Protein AF-A0A355UMW3-F1 (afdb_monomer)

Mean predicted aligned error: 16.75 Å

Solvent-accessible surface area (backbone atoms only — not comparable to full-atom values): 38407 Å² total; per-residue (Å²): 129,71,72,62,60,55,59,53,39,46,31,36,53,58,44,64,90,58,79,77,66,45,43,69,55,54,52,45,47,52,57,55,33,51,31,62,77,51,75,49,49,72,36,30,64,67,52,48,37,53,49,37,30,71,65,68,73,43,88,64,51,72,66,55,53,52,56,57,62,68,34,83,91,50,82,48,55,42,77,46,76,56,71,94,46,80,77,52,26,34,32,28,54,28,70,72,52,45,52,53,48,56,52,41,31,62,76,53,39,62,68,59,58,51,50,52,50,49,69,72,67,63,64,86,62,60,71,71,53,57,52,51,52,50,53,52,50,53,50,45,53,46,54,22,41,28,54,37,38,27,39,59,63,50,41,54,77,66,87,69,77,63,61,76,67,58,84,83,43,54,70,68,53,45,48,53,48,38,50,62,53,64,53,92,46,70,66,59,32,50,52,58,46,22,45,55,46,27,22,47,55,51,24,42,56,78,64,69,53,86,42,51,69,66,64,57,58,33,71,36,66,30,38,36,30,44,33,44,71,51,52,41,19,51,76,28,33,43,30,62,76,44,12,56,43,44,49,52,50,51,52,51,35,49,78,55,48,32,46,42,30,32,40,55,53,31,52,47,52,43,50,55,52,52,51,52,54,53,54,55,53,70,74,52,79,57,52,58,62,62,36,66,55,44,69,73,59,36,96,65,53,30,68,66,37,40,48,35,54,68,48,58,94,54,89,81,83,49,71,68,60,50,50,53,48,54,53,51,52,52,54,50,51,28,63,75,66,64,44,43,80,45,76,82,67,91,65,67,84,83,38,66,71,56,48,53,51,36,51,51,42,16,54,57,46,43,70,63,50,79,68,81,57,70,70,58,34,41,45,53,22,49,50,51,52,53,50,51,59,71,38,64,88,34,34,68,33,49,66,65,34,48,68,34,39,39,38,85,55,64,49,62,41,50,46,41,54,69,76,43,52,46,43,65,51,56,42,44,63,60,63,52,48,53,56,44,51,56,67,43,87,82,50,76,68,55,36,53,46,52,45,59,61,69,52,72,75,71,78,74,58,98,80,55,58,52,67,70,53,46,52,21,32,46,22,16,35,16,70,76,40,61,50,56,70,61,48,51,52,51,48,50,57,36,57,77,54,69,40,70,86,30,62,83,50,93,47,49,69,58,18,13,52,37,28,28,53,51,42,49,56,54,52,50,50,52,49,50,53,50,50,52,53,51,51,53,51,53,50,53,51,50,53,51,51,50,54,51,49,51,52,50,51,53,51,49,50,54,53,51,53,52,54,52,54,53,51,54,53,52,60,53,51,52,56,51,53,53,52,56,53,50,52,54,51,54,55,53,38,45,55,56,28,56,58,51,35,58,57,54,50,54,56,57,57,52,62,67,62,52,53,66,59,53,55,55,52,55,56,54,55,52,58,75,76,44,64,62,88,60,47,54,58,51,53,52,50,53,52,52,48,52,54,46,50,54,52,48,45,28,70,76,68,75,44,77,96,52,73,70,65,51,54,55,56,50,48,53,52,45,46,58,49,33,36,58,74,49,66,54,60,72,66,61,54,51,54,51,54,52,51,50,56,52,48,53,56,53,60,79,75,106

Sequence (702 aa):
MDVKTIIRTSAIIYAEEAKSISSKTIQRKIIESVFVENENKQLTVYEIISETERIFSLSFSYEEIHSLINNQKTKSFHVQMTGNNAEQALISLSNERFQFLKNKKVENNFDNFIQIFIERFNYTTTKKNVENIIQKYLYELLNTNIKLYSKIIKPTPEKNEITIDSTIFDRDEIQIINDFLTWEDTEKNKALFKIISYCIEYALVVNNSNGDNTYLASLRNKQFYLDNNLLYRALGINGNTRKERTLVFFKKCIDSGQELLISKFSKKEFIDTIEYHINNLKKLPFGRIDPKIFSKYCSNPSLYEYYHFWRNGRITYGFDSFYAYIIGEYESLCKRFNILEDYKIPYDESDNEIFNIIEKYKDEIETTKIYGFEQSHRFDAQNYFFIEKKRAKNNKNIQDTKYYLITTDQKLKKWDNEHSANQPITLLPSHWMGLLLKYYSRTDDDYKSFVSFLKLKQHDHDNSINEHELQAVLSGISEITEDFSRQNKAMEVLVERKFTGVIDSKNPSIIKENAKSFTKDLLEKELEETHISYKQQLESVKKLNEQEKEKLLERNKKYIDEVLAEKAKSGLQDKYGDVIREIKRITTLKRNAEERLEEVYKKKKFYIWTFPVIMSLVLFICVLIFPWDVMEKITWIVSALIIGLTYLYLAVFGKSLNPEKYFVELKEQIKKNVYREFTVDLSELNELKELENELNKKLNKA

Foldseek 3Di:
DPLCLQLQFLLQLPLDLDQFQFLLNLVLSLLLSLCLVVVQFWDFLVRSQVSSCVRPVDGDDSCSSVCSQPPPVDLQKDWADDPPDNRPITIGGDPVNSVSSNVSSVVLDCVVLLVVLCVVPVPPPDSVVLVVLQSVLLSLVLVLLLVVLLCQFAFALDQDRNDRDCVVDAQVSLVSNLCSLQPDDLSSLVSSLSSNSSSNSSSCNRVVPGTPPLVVVLLAQFEEAEALVLLCQCLQQQHDLSNVLSVLLLVLCVLRHYAAEYEPLRVVCNLVVLVVVLVLVVVFAFAQFDLVVCVVQPLTRHNVSVQSVVPPPDPDDDSVVVSVVSVVSSVVSCVVSVYYYDHDQLDDPPDPVVVVQLVVQLVLLCVLVVDDDSSSSSSLSVLLVRQVSVCPVQFRHSNSRRYAYEDPDSSSQSSQSNVDSTNGRYDYSLSSLSVSSSNHDDDSVSSSSNSSVSRDRRDGDPLRDPPSLVSLLSRLLRVVDNDHVLSVVLVVVCVVVSVPQQVPDPDSPSNSVSSNVSSVVVVVVVVVVVVVVVVVVVVVVVVVVVVVVVVVVVVVVVVVVVVVVVVVLVVLVVVLVVLVVVLVVLVVLVVVLVVVLVVVLVVVVVVVVVVVVVVVVVLVVVPVPDDVVVSVVVVVVVVVVVVVVQVVCCVVVVDHPDPVVVSVVVSVVSSVVSCVVSVRDPVVSVVSVVVSVVSVVVSVVD

Radius of gyration: 65.98 Å; Cα contacts (8 Å, |Δi|>4): 715; chains: 1; bounding box: 168×75×189 Å

Secondary structure (DSSP, 8-state):
--HHHHHHTHHHHH----S---HHHHHHHHHHHHHHHTTT--B-HHHHHHHHHHHH-----HHHHHHHHT-TT-TTEEEE--SS-GGG-EEEE-HHHHHHHHHHHHHT-HHHHHHHHHHHHT--S-HHHHHHHHHHHHHHHHHHHHHHHHHHHS--S-----S--GGGS-HHHHHHHHHHHHS--HHHHHHHHHHHHHHHHHHHHHTT---THHHHHTTSS-EEEEPHHHHHHHHTTT-HHHHHHHHHHHHHHHHTTPEEEEEHHHHHHHHHHHHHHHHHHHHS------THHHHHH-SS--HHHHHHHHHTT-SS--HHHHHHHHHHHHHHHHHHHTPEEE---SS-TT-HHHHHHHHHHHHHHHHHHSSS-HHHHHHHHHHHHHHHHHHTT--SSTTT--EEEE---HHHHHHHHHH-SSS-SEE-HHHHHHHHHHHS---HHHHHHHHHHTPPPPPPPTT---HHHHHHHHHHHHHH---HHHHHHHHHHHHHTTTTTTSSSS-HHHHHHHHHHHHHHHHHHHHHHHHHHHHHHHHHHHHHHHHHHHHHHHHHHHHHHHHHHHHHHHHHHHHHHHHHHHHHHHHHHHHHHHHHHHHHHHHHHHHHHHHHHHHHHHHHHHHHHS-HHHHHHHHHHHHHHHHHHHHHHHHHHS----HHHHHHHHHHHHHHHHHHHTT--HHHHHHHHHHHHHHHHHHTT-

pLDDT: mean 80.31, std 11.24, range [37.97, 97.5]

Structure (mmCIF, N/CA/C/O backbone):
data_AF-A0A355UMW3-F1
#
_entry.id   AF-A0A355UMW3-F1
#
loop_
_atom_site.group_PDB
_atom_site.id
_atom_site.type_symbol
_atom_site.label_atom_id
_atom_site.label_alt_id
_atom_site.label_comp_id
_atom_site.label_asym_id
_atom_site.label_entity_id
_atom_site.label_seq_id
_atom_site.pdbx_PDB_ins_code
_atom_site.Cartn_x
_atom_site.Cartn_y
_atom_site.Cartn_z
_atom_site.occupancy
_atom_site.B_iso_or_equiv
_atom_site.auth_seq_id
_atom_site.auth_comp_id
_atom_site.auth_asym_id
_atom_site.auth_atom_id
_atom_site.pdbx_PDB_model_num
ATOM 1 N N . MET A 1 1 ? 4.216 13.482 32.554 1.00 37.97 1 MET A N 1
ATOM 2 C CA . MET A 1 1 ? 3.844 12.052 32.567 1.00 37.97 1 MET A CA 1
ATOM 3 C C . MET A 1 1 ? 5.109 11.266 32.266 1.00 37.97 1 MET A C 1
ATOM 5 O O . MET A 1 1 ? 5.707 11.547 31.233 1.00 37.97 1 MET A O 1
ATOM 9 N N . ASP A 1 2 ? 5.577 10.373 33.146 1.00 41.72 2 ASP A N 1
ATOM 10 C CA . ASP A 1 2 ? 6.669 9.469 32.760 1.00 41.72 2 ASP A CA 1
ATOM 11 C C . ASP A 1 2 ? 6.091 8.413 31.814 1.00 41.72 2 ASP A C 1
ATOM 13 O O . ASP A 1 2 ? 5.488 7.421 32.223 1.00 41.72 2 ASP A O 1
ATOM 17 N N . VAL A 1 3 ? 6.235 8.691 30.519 1.00 42.91 3 VAL A N 1
ATOM 18 C CA . VAL A 1 3 ? 5.841 7.850 29.381 1.00 42.91 3 VAL A CA 1
ATOM 19 C C . VAL A 1 3 ? 6.325 6.402 29.550 1.00 42.91 3 VAL A C 1
ATOM 21 O O . VAL A 1 3 ? 5.698 5.468 29.047 1.00 42.91 3 VAL A O 1
ATOM 24 N N . LYS A 1 4 ? 7.399 6.193 30.324 1.00 50.16 4 LYS A N 1
ATOM 25 C CA . LYS A 1 4 ? 7.968 4.878 30.604 1.00 50.16 4 LYS A CA 1
ATOM 26 C C . LYS A 1 4 ? 7.114 4.037 31.552 1.00 50.16 4 LYS A C 1
ATOM 28 O O . LYS A 1 4 ? 7.057 2.836 31.338 1.00 50.16 4 LYS A O 1
ATOM 33 N N . THR A 1 5 ? 6.432 4.591 32.553 1.00 50.97 5 THR A N 1
ATOM 34 C CA . THR A 1 5 ? 5.762 3.783 33.599 1.00 50.97 5 THR A CA 1
ATOM 35 C C . THR A 1 5 ? 4.471 3.117 33.100 1.00 50.97 5 THR A C 1
ATOM 37 O O . THR A 1 5 ? 4.202 1.957 33.405 1.00 50.97 5 THR A O 1
ATOM 40 N N . ILE A 1 6 ? 3.695 3.823 32.270 1.00 49.41 6 ILE A N 1
ATOM 41 C CA . ILE A 1 6 ? 2.381 3.366 31.777 1.00 49.41 6 ILE A CA 1
ATOM 42 C C . ILE A 1 6 ? 2.532 2.298 30.685 1.00 49.41 6 ILE A C 1
ATOM 44 O O . ILE A 1 6 ? 1.815 1.297 30.692 1.00 49.41 6 ILE A O 1
ATOM 48 N N . ILE A 1 7 ? 3.497 2.477 29.773 1.00 51.47 7 ILE A N 1
ATOM 49 C CA . ILE A 1 7 ? 3.814 1.482 28.739 1.00 51.47 7 ILE A CA 1
ATOM 50 C C . ILE A 1 7 ? 4.454 0.237 29.369 1.00 51.47 7 ILE A C 1
ATOM 52 O O . ILE A 1 7 ? 4.142 -0.874 28.952 1.00 51.47 7 ILE A O 1
ATOM 56 N N . ARG A 1 8 ? 5.336 0.391 30.371 1.00 50.25 8 ARG A N 1
ATOM 57 C CA . ARG A 1 8 ? 6.234 -0.696 30.805 1.00 50.25 8 ARG A CA 1
ATOM 58 C C . ARG A 1 8 ? 5.621 -1.785 31.670 1.00 50.25 8 ARG A C 1
ATOM 60 O O . ARG A 1 8 ? 6.243 -2.840 31.781 1.00 50.25 8 ARG A O 1
ATOM 67 N N . THR A 1 9 ? 4.469 -1.576 32.302 1.00 53.09 9 THR A N 1
ATOM 68 C CA . THR A 1 9 ? 4.107 -2.481 33.408 1.00 53.09 9 THR A CA 1
ATOM 69 C C . THR A 1 9 ? 2.736 -3.095 33.274 1.00 53.09 9 THR A C 1
ATOM 71 O O . THR A 1 9 ? 2.630 -4.313 33.302 1.00 53.09 9 THR A O 1
ATOM 74 N N . SER A 1 10 ? 1.672 -2.333 33.070 1.00 49.75 10 SER A N 1
ATOM 75 C CA . SER A 1 10 ? 0.334 -2.927 32.968 1.00 49.75 10 SER A CA 1
ATOM 76 C C . SER A 1 10 ? 0.058 -3.522 31.585 1.00 49.75 10 SER A C 1
ATOM 78 O O . SER A 1 10 ? -0.366 -4.675 31.499 1.00 49.75 10 SER A O 1
ATOM 80 N N . ALA A 1 11 ? 0.399 -2.813 30.504 1.00 53.91 11 ALA A N 1
ATOM 81 C CA . ALA A 1 11 ? 0.258 -3.331 29.139 1.00 53.91 11 ALA A CA 1
ATOM 82 C C . ALA A 1 11 ? 1.130 -4.579 28.889 1.00 53.91 11 ALA A C 1
ATOM 84 O O . ALA A 1 11 ? 0.686 -5.532 28.251 1.00 53.91 11 ALA A O 1
ATOM 85 N N . ILE A 1 12 ? 2.347 -4.599 29.446 1.00 53.16 12 ILE A N 1
ATOM 86 C CA . ILE A 1 12 ? 3.341 -5.671 29.266 1.00 53.16 12 ILE A CA 1
ATOM 87 C C . ILE A 1 12 ? 3.029 -6.906 30.126 1.00 53.16 12 ILE A C 1
ATOM 89 O O . ILE A 1 12 ? 3.175 -8.036 29.661 1.00 53.16 12 ILE A O 1
ATOM 93 N N . ILE A 1 13 ? 2.565 -6.726 31.368 1.00 53.72 13 ILE A N 1
ATOM 94 C CA . ILE A 1 13 ? 2.323 -7.848 32.290 1.00 53.72 13 ILE A CA 1
ATOM 95 C C . ILE A 1 13 ? 0.962 -8.513 32.036 1.00 53.72 13 ILE A C 1
ATOM 97 O O . ILE A 1 13 ? 0.816 -9.732 32.209 1.00 53.72 13 ILE A O 1
ATOM 101 N N . TYR A 1 14 ? -0.046 -7.744 31.611 1.00 54.94 14 TYR A N 1
ATOM 102 C CA . TYR A 1 14 ? -1.441 -8.173 31.727 1.00 54.94 14 TYR A CA 1
ATOM 103 C C . TYR A 1 14 ? -2.248 -8.289 30.454 1.00 54.94 14 TYR A C 1
ATOM 105 O O . TYR A 1 14 ? -3.355 -8.837 30.537 1.00 54.94 14 TYR A O 1
ATOM 113 N N . ALA A 1 15 ? -1.686 -7.899 29.310 1.00 55.50 15 ALA A N 1
ATOM 114 C CA . ALA A 1 15 ? -2.250 -8.210 28.009 1.00 55.50 15 ALA A CA 1
ATOM 115 C C . ALA A 1 15 ? -2.233 -9.729 27.783 1.00 55.50 15 ALA A C 1
ATOM 117 O O . ALA A 1 15 ? -1.321 -10.310 27.195 1.00 55.50 15 ALA A O 1
ATOM 118 N N . GLU A 1 16 ? -3.238 -10.397 28.335 1.00 55.59 16 GLU A N 1
ATOM 119 C CA . GLU A 1 16 ? -3.443 -11.818 28.158 1.00 55.59 16 GLU A CA 1
ATOM 120 C C . GLU A 1 16 ? -4.459 -12.070 27.068 1.00 55.59 16 GLU A C 1
ATOM 122 O O . GLU A 1 16 ? -5.465 -11.381 26.877 1.00 55.59 16 GLU A O 1
ATOM 127 N N . GLU A 1 17 ? -4.183 -13.165 26.392 1.00 50.94 17 GLU A N 1
ATOM 128 C CA . GLU A 1 17 ? -4.905 -13.678 25.259 1.00 50.94 17 GLU A CA 1
ATOM 129 C C . GLU A 1 17 ? -6.237 -14.354 25.632 1.00 50.94 17 GLU A C 1
ATOM 131 O O . GLU A 1 17 ? -6.773 -15.106 24.824 1.00 50.94 17 GLU A O 1
ATOM 136 N N . ALA A 1 18 ? -6.796 -14.116 26.821 1.00 47.53 18 ALA A N 1
ATOM 137 C CA . ALA A 1 18 ? -7.949 -14.871 27.306 1.00 47.53 18 ALA A CA 1
ATOM 138 C C . ALA A 1 18 ? -9.277 -14.413 26.670 1.00 47.53 18 ALA A C 1
ATOM 140 O O . ALA A 1 18 ? -9.565 -13.222 26.575 1.00 47.53 18 ALA A O 1
ATOM 141 N N . LYS A 1 19 ? -10.094 -15.396 26.257 1.00 48.12 19 LYS A N 1
ATOM 142 C CA . LYS A 1 19 ? -11.400 -15.243 25.577 1.00 48.12 19 LYS A CA 1
ATOM 143 C C . LYS A 1 19 ? -12.530 -14.699 26.470 1.00 48.12 19 LYS A C 1
ATOM 145 O O . LYS A 1 19 ? -13.609 -14.416 25.965 1.00 48.12 19 LYS A O 1
ATOM 150 N N . SER A 1 20 ? -12.300 -14.576 27.775 1.00 50.47 20 SER A N 1
ATOM 151 C CA . SER A 1 20 ? -13.267 -14.054 28.745 1.00 50.47 20 SER A CA 1
ATOM 152 C C . SER A 1 20 ? -12.513 -13.513 29.959 1.00 50.47 20 SER A C 1
ATOM 154 O O . SER A 1 20 ? -11.972 -14.298 30.744 1.00 50.47 20 SER A O 1
ATOM 156 N N . ILE A 1 21 ? -12.437 -12.195 30.119 1.00 58.47 21 ILE A N 1
ATOM 157 C CA . ILE A 1 21 ? -11.737 -11.551 31.232 1.00 58.47 21 ILE A CA 1
ATOM 158 C C . ILE A 1 21 ? -12.734 -10.624 31.918 1.00 58.47 21 ILE A C 1
ATOM 160 O O . ILE A 1 21 ? -12.932 -9.491 31.509 1.00 58.47 21 ILE A O 1
ATOM 164 N N . SER A 1 22 ? -13.347 -11.085 33.010 1.00 64.12 22 SER A N 1
ATOM 165 C CA . SER A 1 22 ? -14.270 -10.236 33.771 1.00 64.12 22 SER A CA 1
ATOM 166 C C . SER A 1 22 ? -13.628 -8.890 34.133 1.00 64.12 22 SER A C 1
ATOM 168 O O . SER A 1 22 ? -12.441 -8.846 34.454 1.00 64.12 22 SER A O 1
ATOM 170 N N . SER A 1 23 ? -14.419 -7.810 34.161 1.00 66.81 23 SER A N 1
ATOM 171 C CA . SER A 1 23 ? -13.945 -6.473 34.565 1.00 66.81 23 SER A CA 1
ATOM 172 C C . SER A 1 23 ? -13.153 -6.516 35.884 1.00 66.81 23 SER A C 1
ATOM 174 O O . SER A 1 23 ? -12.043 -6.002 35.956 1.00 66.81 23 SER A O 1
ATOM 176 N N . LYS A 1 24 ? -13.604 -7.306 36.872 1.00 72.12 24 LYS A N 1
ATOM 177 C CA . LYS A 1 24 ? -12.869 -7.550 38.130 1.00 72.12 24 LYS A CA 1
ATOM 178 C C . LYS A 1 24 ? -11.477 -8.167 37.943 1.00 72.12 24 LYS A C 1
ATOM 180 O O . LYS A 1 24 ? -10.570 -7.898 38.722 1.00 72.12 24 LYS A O 1
ATOM 185 N N . THR A 1 25 ? -11.290 -9.014 36.935 1.00 74.00 25 THR A N 1
ATOM 186 C CA . THR A 1 25 ? -9.973 -9.568 36.595 1.00 74.00 25 THR A CA 1
ATOM 187 C C . THR A 1 25 ? -9.061 -8.485 36.029 1.00 74.00 25 THR A C 1
ATOM 189 O O . THR A 1 25 ? -7.898 -8.440 36.412 1.00 74.00 25 THR A O 1
ATOM 192 N N . ILE A 1 26 ? -9.577 -7.596 35.175 1.00 73.62 26 ILE A N 1
ATOM 193 C CA . ILE A 1 26 ? -8.820 -6.455 34.636 1.00 73.62 26 ILE A CA 1
ATOM 194 C C . ILE A 1 26 ? -8.456 -5.480 35.763 1.00 73.62 26 ILE A C 1
ATOM 196 O O . ILE A 1 26 ? -7.294 -5.113 35.908 1.00 73.62 26 ILE A O 1
ATOM 200 N N . GLN A 1 27 ? -9.417 -5.129 36.620 1.00 76.81 27 GLN A N 1
ATOM 201 C CA . GLN A 1 27 ? -9.181 -4.282 37.790 1.00 76.81 27 GLN A CA 1
ATOM 202 C C . GLN A 1 27 ? -8.119 -4.896 38.714 1.00 76.81 27 GLN A C 1
ATOM 204 O O . GLN A 1 27 ? -7.165 -4.222 39.084 1.00 76.81 27 GLN A O 1
ATOM 209 N N . ARG A 1 28 ? -8.199 -6.204 39.011 1.00 78.19 28 ARG A N 1
ATOM 210 C CA . ARG A 1 28 ? -7.167 -6.904 39.795 1.00 78.19 28 ARG A CA 1
ATOM 211 C C . ARG A 1 28 ? -5.785 -6.770 39.163 1.00 78.19 28 ARG A C 1
ATOM 213 O O . ARG A 1 28 ? -4.832 -6.484 39.872 1.00 78.19 28 ARG A O 1
ATOM 220 N N . LYS A 1 29 ? -5.679 -6.979 37.851 1.00 77.31 29 LYS A N 1
ATOM 221 C CA . LYS A 1 29 ? -4.425 -6.863 37.098 1.00 77.31 29 LYS A CA 1
ATOM 222 C C . LYS A 1 29 ? -3.819 -5.459 37.230 1.00 77.31 29 LYS A C 1
ATOM 224 O O . LYS A 1 29 ? -2.632 -5.338 37.507 1.00 77.31 29 LYS A O 1
ATOM 229 N N . ILE A 1 30 ? -4.638 -4.410 37.135 1.00 77.62 30 ILE A N 1
ATOM 230 C CA . ILE A 1 30 ? -4.205 -3.020 37.361 1.00 77.62 30 ILE A CA 1
ATOM 231 C C . ILE A 1 30 ? -3.626 -2.851 38.775 1.00 77.62 30 ILE A C 1
ATOM 233 O O . ILE A 1 30 ? -2.522 -2.333 38.923 1.00 77.62 30 ILE A O 1
ATOM 237 N N . ILE A 1 31 ? -4.309 -3.362 39.805 1.00 81.12 31 ILE A N 1
ATOM 238 C CA . ILE A 1 31 ? -3.812 -3.303 41.190 1.00 81.12 31 ILE A CA 1
ATOM 239 C C . ILE A 1 31 ? -2.519 -4.114 41.365 1.00 81.12 31 ILE A C 1
ATOM 241 O O . ILE A 1 31 ? -1.568 -3.646 41.984 1.00 81.12 31 ILE A O 1
ATOM 245 N N . GLU A 1 32 ? -2.427 -5.312 40.783 1.00 81.06 32 GLU A N 1
ATOM 246 C CA . GLU A 1 32 ? -1.197 -6.108 40.814 1.00 81.06 32 GLU A CA 1
ATOM 247 C C . GLU A 1 32 ? -0.025 -5.367 40.112 1.00 81.06 32 GLU A C 1
ATOM 249 O O . GLU A 1 32 ? 1.120 -5.512 40.537 1.00 81.06 32 GLU A O 1
ATOM 254 N N . SER A 1 33 ? -0.267 -4.535 39.084 1.00 78.69 33 SER A N 1
ATOM 255 C CA . SER A 1 33 ? 0.775 -3.681 38.474 1.00 78.69 33 SER A CA 1
ATOM 256 C C . SER A 1 33 ? 1.318 -2.614 39.422 1.00 78.69 33 SER A C 1
ATOM 258 O O . SER A 1 33 ? 2.513 -2.331 39.359 1.00 78.69 33 SER A O 1
ATOM 260 N N . VAL A 1 34 ? 0.483 -2.040 40.297 1.00 81.62 34 VAL A N 1
ATOM 261 C CA . VAL A 1 34 ? 0.919 -1.036 41.287 1.00 81.62 34 VAL A CA 1
ATOM 262 C C . VAL A 1 34 ? 2.004 -1.614 42.193 1.00 81.62 34 VAL A C 1
ATOM 264 O O . VAL A 1 34 ? 3.018 -0.964 42.442 1.00 81.62 34 VAL A O 1
ATOM 267 N N . PHE A 1 35 ? 1.833 -2.863 42.629 1.00 83.88 35 PHE A N 1
ATOM 268 C CA . PHE A 1 35 ? 2.827 -3.560 43.443 1.00 83.88 35 PHE A CA 1
ATOM 269 C C . PHE A 1 35 ? 4.096 -3.903 42.664 1.00 83.88 35 PHE A C 1
ATOM 271 O O . PHE A 1 35 ? 5.179 -3.867 43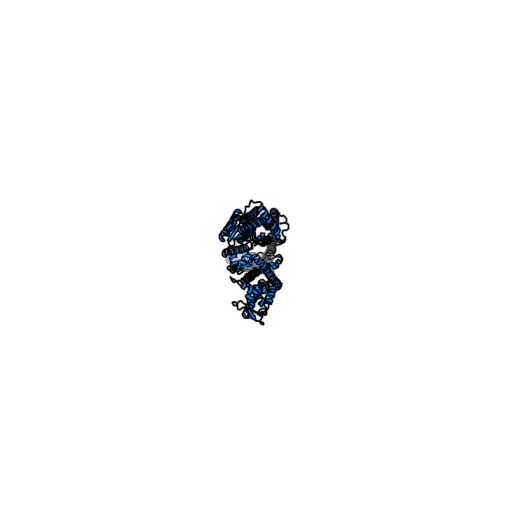.238 1.00 83.88 35 PHE A O 1
ATOM 278 N N . VAL A 1 36 ? 4.002 -4.207 41.366 1.00 80.75 36 VAL A N 1
ATOM 279 C CA . VAL A 1 36 ? 5.201 -4.446 40.547 1.00 80.75 36 VAL A CA 1
ATOM 280 C C . VAL A 1 36 ? 6.040 -3.174 40.395 1.00 80.75 36 VAL A C 1
ATOM 282 O O . VAL A 1 36 ? 7.263 -3.254 40.495 1.00 80.75 36 VAL A O 1
ATOM 285 N N . GLU A 1 37 ? 5.404 -2.013 40.213 1.00 77.56 37 GLU A N 1
ATOM 286 C CA . GLU A 1 37 ? 6.112 -0.724 40.132 1.00 77.56 37 GLU A CA 1
ATOM 287 C C . GLU A 1 37 ? 6.702 -0.269 41.460 1.00 77.56 37 GLU A C 1
ATOM 289 O O . GLU A 1 37 ? 7.767 0.338 41.480 1.00 77.56 37 GLU A O 1
ATOM 294 N N . ASN A 1 38 ? 6.041 -0.596 42.566 1.00 83.25 38 ASN A N 1
ATOM 295 C CA . ASN A 1 38 ? 6.499 -0.254 43.907 1.00 83.25 38 ASN A CA 1
ATOM 296 C C . ASN A 1 38 ? 7.385 -1.348 44.535 1.00 83.25 38 ASN A C 1
ATOM 298 O O . ASN A 1 38 ? 7.474 -1.433 45.755 1.00 83.25 38 ASN A O 1
ATOM 302 N N . GLU A 1 39 ? 8.006 -2.216 43.725 1.00 84.12 39 GLU A N 1
ATOM 303 C CA . GLU A 1 39 ? 8.915 -3.292 44.170 1.00 84.12 39 GLU A CA 1
ATOM 304 C C . GLU A 1 39 ? 8.344 -4.198 45.281 1.00 84.12 39 GLU A C 1
ATOM 306 O O . GLU A 1 39 ? 9.050 -4.660 46.174 1.00 84.12 39 GLU A O 1
ATOM 311 N N . ASN A 1 40 ? 7.042 -4.472 45.211 1.00 86.00 40 ASN A N 1
ATOM 312 C CA . ASN A 1 40 ? 6.262 -5.210 46.204 1.00 86.00 40 ASN A CA 1
ATOM 313 C C . ASN A 1 40 ? 6.260 -4.597 47.614 1.00 86.00 40 ASN A C 1
ATOM 315 O O . ASN A 1 40 ? 6.084 -5.316 48.602 1.00 86.00 40 ASN A O 1
ATOM 319 N N . LYS A 1 41 ? 6.447 -3.277 47.727 1.00 87.31 41 LYS A N 1
ATOM 320 C CA . LYS A 1 41 ? 6.284 -2.557 48.990 1.00 87.31 41 LYS A CA 1
ATOM 321 C C . LYS A 1 41 ? 4.883 -2.801 49.558 1.00 87.31 41 LYS A C 1
ATOM 323 O O . LYS A 1 41 ? 3.899 -2.847 48.821 1.00 87.31 41 LYS A O 1
ATOM 328 N N . GLN A 1 42 ? 4.810 -2.949 50.877 1.00 87.81 42 GLN A N 1
ATOM 329 C CA . GLN A 1 42 ? 3.545 -3.043 51.596 1.00 87.81 42 GLN A CA 1
ATOM 330 C C . GLN A 1 42 ? 2.809 -1.698 51.552 1.00 87.81 42 GLN A C 1
ATOM 332 O O . GLN A 1 42 ? 3.387 -0.676 51.923 1.00 87.81 42 GLN A O 1
ATOM 337 N N . LEU A 1 43 ? 1.556 -1.712 51.098 1.00 87.44 43 LEU A N 1
ATOM 338 C CA . LEU A 1 43 ? 0.712 -0.527 50.926 1.00 87.44 43 LEU A CA 1
ATOM 339 C C . LEU A 1 43 ? -0.647 -0.740 51.601 1.00 87.44 43 LEU A C 1
ATOM 341 O O . LEU A 1 43 ? -1.211 -1.833 51.552 1.00 87.44 43 LEU A O 1
ATOM 345 N N . THR A 1 44 ? -1.195 0.308 52.201 1.00 87.31 44 THR A N 1
ATOM 346 C CA . THR A 1 44 ? -2.589 0.366 52.666 1.00 87.31 44 THR A CA 1
ATOM 347 C C . THR A 1 44 ? -3.563 0.520 51.496 1.00 87.31 44 THR A C 1
ATOM 349 O O . THR A 1 44 ? -3.171 0.906 50.396 1.00 87.31 44 THR A O 1
ATOM 352 N N . VAL A 1 45 ? -4.862 0.281 51.713 1.00 84.44 45 VAL A N 1
ATOM 353 C CA . VAL A 1 45 ? -5.884 0.478 50.662 1.00 84.44 45 VAL A CA 1
ATOM 354 C C . VAL A 1 45 ? -5.876 1.915 50.121 1.00 84.44 45 VAL A C 1
ATOM 356 O O . VAL A 1 45 ? -5.965 2.106 48.912 1.00 84.44 45 VAL A O 1
ATOM 359 N N . TYR A 1 46 ? -5.695 2.922 50.980 1.00 85.25 46 TYR A N 1
ATOM 360 C CA . TYR A 1 46 ? -5.609 4.325 50.558 1.00 85.25 46 TYR A CA 1
ATOM 361 C C . TYR A 1 46 ? -4.350 4.627 49.740 1.00 85.25 46 TYR A C 1
ATOM 363 O O . TYR A 1 46 ? -4.420 5.353 48.748 1.00 85.25 46 TYR A O 1
ATOM 371 N N . GLU A 1 47 ? -3.206 4.045 50.107 1.00 86.94 47 GLU A N 1
ATOM 372 C CA . GLU A 1 47 ? -1.984 4.161 49.307 1.00 86.94 47 GLU A CA 1
ATOM 373 C C . GLU A 1 47 ? -2.137 3.461 47.954 1.00 86.94 47 GLU A C 1
ATOM 375 O O . GLU A 1 47 ? -1.685 3.998 46.950 1.00 86.94 47 GLU A O 1
ATOM 380 N N . ILE A 1 48 ? -2.835 2.321 47.893 1.00 86.25 48 ILE A N 1
ATOM 381 C CA . ILE A 1 48 ? -3.159 1.656 46.624 1.00 86.25 48 ILE A CA 1
ATOM 382 C C . ILE A 1 48 ? -4.042 2.557 45.757 1.00 86.25 48 ILE A C 1
ATOM 384 O O . ILE A 1 48 ? -3.758 2.684 44.570 1.00 86.25 48 ILE A O 1
ATOM 388 N N . ILE A 1 49 ? -5.078 3.199 46.314 1.00 85.44 49 ILE A N 1
ATOM 389 C CA . ILE A 1 49 ? -5.929 4.155 45.578 1.00 85.44 49 ILE A CA 1
ATOM 390 C C . ILE A 1 49 ? -5.071 5.287 45.003 1.00 85.44 49 ILE A C 1
ATOM 392 O O . ILE A 1 49 ? -5.093 5.518 43.795 1.00 85.44 49 ILE A O 1
ATOM 396 N N . SER A 1 50 ? -4.273 5.934 45.856 1.00 85.50 50 SER A N 1
ATOM 397 C CA . SER A 1 50 ? -3.404 7.055 45.479 1.00 85.50 50 SER A CA 1
ATOM 398 C C . SER A 1 50 ? -2.399 6.663 44.393 1.00 85.50 50 SER A C 1
ATOM 400 O O . SER A 1 50 ? -2.261 7.347 43.381 1.00 85.50 50 SER A O 1
ATOM 402 N N . GLU A 1 51 ? -1.737 5.516 44.544 1.00 82.81 51 GLU A N 1
ATOM 403 C CA . GLU A 1 51 ? -0.780 5.011 43.561 1.00 82.81 51 GLU A CA 1
ATOM 404 C C . GLU A 1 51 ? -1.456 4.588 42.252 1.00 82.81 51 GLU A C 1
ATOM 406 O O . GLU A 1 51 ? -0.898 4.790 41.174 1.00 82.81 51 GLU A O 1
ATOM 411 N N . THR A 1 52 ? -2.676 4.050 42.310 1.00 80.31 52 THR A N 1
ATOM 412 C CA . THR A 1 52 ? -3.446 3.696 41.110 1.00 80.31 52 THR A CA 1
ATOM 413 C C . THR A 1 52 ? -3.848 4.944 40.323 1.00 80.31 52 THR A C 1
ATOM 415 O O . THR A 1 52 ? -3.707 4.968 39.098 1.00 80.31 52 THR A O 1
ATOM 418 N N . GLU A 1 53 ? -4.267 6.009 41.006 1.00 79.56 53 GLU A N 1
ATOM 419 C CA . GLU A 1 53 ? -4.563 7.302 40.387 1.00 79.56 53 GLU A CA 1
ATOM 420 C C . GLU A 1 53 ? -3.290 7.954 39.825 1.00 79.56 53 GLU A C 1
ATOM 422 O O . GLU A 1 53 ? -3.274 8.414 38.681 1.00 79.56 53 GLU A O 1
ATOM 427 N N . ARG A 1 54 ? -2.183 7.907 40.573 1.00 80.12 54 ARG A N 1
ATOM 428 C CA . ARG A 1 54 ? -0.883 8.450 40.153 1.00 80.12 54 ARG A CA 1
ATOM 429 C C . ARG A 1 54 ? -0.322 7.753 38.913 1.00 80.12 54 ARG A C 1
ATOM 431 O O . ARG A 1 54 ? 0.227 8.421 38.038 1.00 80.12 54 ARG A O 1
ATOM 438 N N . ILE A 1 55 ? -0.409 6.423 38.852 1.00 72.06 55 ILE A N 1
ATOM 439 C CA . ILE A 1 55 ? 0.204 5.619 37.785 1.00 72.06 55 ILE A CA 1
ATOM 440 C C . ILE A 1 55 ? -0.728 5.503 36.573 1.00 72.06 55 ILE A C 1
ATOM 442 O O . ILE A 1 55 ? -0.263 5.624 35.443 1.00 72.06 55 ILE A O 1
ATOM 446 N N . PHE A 1 56 ? -2.027 5.270 36.782 1.00 70.81 56 PHE A N 1
ATOM 447 C CA . PHE A 1 56 ? -2.972 4.929 35.708 1.00 70.81 56 PHE A CA 1
ATOM 448 C C . PHE A 1 56 ? -4.044 5.986 35.448 1.00 70.81 56 PHE A C 1
ATOM 450 O O . PHE A 1 56 ? -4.830 5.815 34.512 1.00 70.81 56 PHE A O 1
ATOM 457 N N . SER A 1 57 ? -4.102 7.049 36.257 1.00 72.00 57 SER A N 1
ATOM 458 C CA . SER A 1 57 ? -5.184 8.045 36.222 1.00 72.00 57 SER A CA 1
ATOM 459 C C . SER A 1 57 ? -6.570 7.403 36.352 1.00 72.00 57 SER A C 1
ATOM 461 O O . SER A 1 57 ? -7.537 7.847 35.738 1.00 72.00 57 SER A O 1
ATOM 463 N N . LEU A 1 58 ? -6.650 6.323 37.138 1.00 73.69 58 LEU A N 1
ATOM 464 C CA . LEU A 1 58 ? -7.881 5.612 37.464 1.00 73.69 58 LEU A CA 1
ATOM 465 C C . LEU A 1 58 ? -8.211 5.824 38.937 1.00 73.69 58 LEU A C 1
ATOM 467 O O . LEU A 1 58 ? -7.382 5.544 39.800 1.00 73.69 58 LEU A O 1
ATOM 471 N N . SER A 1 59 ? -9.434 6.269 39.209 1.00 75.81 59 SER A N 1
ATOM 472 C CA . SER A 1 59 ? -9.953 6.390 40.569 1.00 75.81 59 SER A CA 1
ATOM 473 C C . SER A 1 59 ? -10.770 5.148 40.910 1.00 75.81 59 SER A C 1
ATOM 475 O O . SER A 1 59 ? -11.687 4.793 40.168 1.00 75.81 59 SER A O 1
ATOM 477 N N . PHE A 1 60 ? -10.416 4.485 42.010 1.00 80.25 60 PHE A N 1
ATOM 478 C CA . PHE A 1 60 ? -11.103 3.296 42.505 1.00 80.25 60 PHE A CA 1
ATOM 479 C C . PHE A 1 60 ? -11.748 3.541 43.870 1.00 80.25 60 PHE A C 1
ATOM 481 O O . PHE A 1 60 ? -11.170 4.159 44.763 1.00 80.25 60 PHE A O 1
ATOM 488 N N . SER A 1 61 ? -12.916 2.927 44.021 1.00 82.44 61 SER A N 1
ATOM 489 C CA . SER A 1 61 ? -13.526 2.446 45.252 1.00 82.44 61 SER A CA 1
ATOM 490 C C . SER A 1 61 ? -12.591 1.973 46.367 1.00 82.44 61 SER A C 1
ATOM 492 O O . SER A 1 61 ? -11.821 1.043 46.109 1.00 82.44 61 SER A O 1
ATOM 494 N N . TYR A 1 62 ? -12.742 2.429 47.622 1.00 82.19 62 TYR A N 1
ATOM 495 C CA . TYR A 1 62 ? -12.259 1.629 48.759 1.00 82.19 62 TYR A CA 1
ATOM 496 C C . TYR A 1 62 ? -12.894 0.232 48.713 1.00 82.19 62 TYR A C 1
ATOM 498 O O . TYR A 1 62 ? -12.198 -0.779 48.786 1.00 82.19 62 TYR A O 1
ATOM 506 N N . GLU A 1 63 ? -14.210 0.161 48.494 1.00 81.06 63 GLU A N 1
ATOM 507 C CA . GLU A 1 63 ? -14.969 -1.084 48.383 1.00 81.06 63 GLU A CA 1
ATOM 508 C C . GLU A 1 63 ? -14.522 -1.924 47.183 1.00 81.06 63 GLU A C 1
ATOM 510 O O . GLU A 1 63 ? -14.424 -3.148 47.295 1.00 81.06 63 GLU A O 1
ATOM 515 N N . GLU A 1 64 ? -14.221 -1.288 46.044 1.00 80.00 64 GLU A N 1
ATOM 516 C CA . GLU A 1 64 ? -13.730 -1.986 44.853 1.00 80.00 64 GLU A CA 1
ATOM 517 C C . GLU A 1 64 ? -12.402 -2.686 45.145 1.00 80.00 64 GLU A C 1
ATOM 519 O O . GLU A 1 64 ? -12.314 -3.907 44.986 1.00 80.00 64 GLU A O 1
ATOM 524 N N . ILE A 1 65 ? -11.406 -1.960 45.661 1.00 82.12 65 ILE A N 1
ATOM 525 C CA . ILE A 1 65 ? -10.089 -2.521 45.996 1.00 82.12 65 ILE A CA 1
ATOM 526 C C . ILE A 1 65 ? -10.202 -3.557 47.115 1.00 82.12 65 ILE A C 1
ATOM 528 O O . ILE A 1 65 ? -9.670 -4.663 46.989 1.00 82.12 65 ILE A O 1
ATOM 532 N N . HIS A 1 66 ? -10.956 -3.258 48.171 1.00 80.56 66 HIS A N 1
ATOM 533 C CA . HIS A 1 66 ? -11.167 -4.179 49.284 1.00 80.56 66 HIS A CA 1
ATOM 534 C C . HIS A 1 66 ? -11.818 -5.494 48.819 1.00 80.56 66 HIS A C 1
ATOM 536 O O . HIS A 1 66 ? -11.412 -6.579 49.244 1.00 80.56 66 HIS A O 1
ATOM 542 N N . SER A 1 67 ? -12.782 -5.434 47.891 1.00 81.25 67 SER A N 1
ATOM 543 C CA . SER A 1 67 ? -13.425 -6.625 47.320 1.00 81.25 67 SER A CA 1
ATOM 544 C C . SER A 1 67 ? -12.501 -7.448 46.413 1.00 81.25 67 SER A C 1
ATOM 546 O O . SER A 1 67 ? -12.653 -8.669 46.324 1.00 81.25 67 SER A O 1
ATOM 548 N N . LEU A 1 68 ? -11.542 -6.802 45.741 1.00 78.75 68 LEU A N 1
ATOM 549 C CA . LEU A 1 68 ? -10.570 -7.455 44.861 1.00 78.75 68 LEU A CA 1
ATOM 550 C C . LEU A 1 68 ? -9.485 -8.180 45.659 1.00 78.75 68 LEU A C 1
ATOM 552 O O . LEU A 1 68 ? -9.120 -9.302 45.305 1.00 78.75 68 LEU A O 1
ATOM 556 N N . ILE A 1 69 ? -9.009 -7.560 46.740 1.00 78.69 69 ILE A N 1
ATOM 557 C CA . ILE A 1 69 ? -7.956 -8.097 47.609 1.00 78.69 69 ILE A CA 1
ATOM 558 C C . ILE A 1 69 ? -8.474 -9.282 48.430 1.00 78.69 69 ILE A C 1
ATOM 560 O O . ILE A 1 69 ? -7.819 -10.319 48.492 1.00 78.69 69 ILE A O 1
ATOM 564 N N . ASN A 1 70 ? -9.677 -9.172 49.002 1.00 71.69 70 ASN A N 1
ATOM 565 C CA . ASN A 1 70 ? -10.257 -10.212 49.862 1.00 71.69 70 ASN A CA 1
ATOM 566 C C . ASN A 1 70 ? -10.909 -11.373 49.096 1.00 71.69 70 ASN A C 1
ATOM 568 O O . ASN A 1 70 ? -11.575 -12.231 49.684 1.00 71.69 70 ASN A O 1
ATOM 572 N N . ASN A 1 71 ? -10.737 -11.432 47.776 1.00 70.31 71 ASN A N 1
ATOM 573 C CA . ASN A 1 71 ? -11.283 -12.512 46.974 1.00 70.31 71 ASN A CA 1
ATOM 574 C C . ASN A 1 71 ? -10.510 -13.821 47.221 1.00 70.31 71 ASN A C 1
ATOM 576 O O . ASN A 1 71 ? -9.478 -14.083 46.604 1.00 70.31 71 ASN A O 1
ATOM 580 N N . GLN A 1 72 ? -11.061 -14.679 48.086 1.00 54.84 72 GLN A N 1
ATOM 581 C CA . GLN A 1 72 ? -10.470 -15.959 48.511 1.00 54.84 72 GLN A CA 1
ATOM 582 C C . GLN A 1 72 ? -10.120 -16.921 47.360 1.00 54.84 72 GLN A C 1
ATOM 584 O O . GLN A 1 72 ? -9.315 -17.834 47.544 1.00 54.84 72 GLN A O 1
ATOM 589 N N . LYS A 1 73 ? -10.691 -16.732 46.160 1.00 58.03 73 LYS A N 1
ATOM 590 C CA . LYS A 1 73 ? -10.370 -17.550 44.978 1.00 58.03 73 LYS A CA 1
ATOM 591 C C . LYS A 1 73 ? -8.986 -17.256 44.397 1.00 58.03 73 LYS A C 1
ATOM 593 O O . LYS A 1 73 ? -8.468 -18.072 43.640 1.00 58.03 73 LYS A O 1
ATOM 598 N N . THR A 1 74 ? -8.381 -16.118 44.727 1.00 60.31 74 THR A N 1
ATOM 599 C CA . THR A 1 74 ? -7.077 -15.704 44.208 1.00 60.31 74 THR A CA 1
ATOM 600 C C . THR A 1 74 ? -6.112 -15.453 45.354 1.00 60.31 74 THR A C 1
ATOM 602 O O . THR A 1 74 ? -6.130 -14.387 45.955 1.00 60.31 74 THR A O 1
ATOM 605 N N . LYS A 1 75 ? -5.229 -16.420 45.637 1.00 65.06 75 LYS A N 1
ATOM 606 C CA . LYS A 1 75 ? -4.141 -16.314 46.634 1.00 65.06 75 LYS A CA 1
ATOM 607 C C . LYS A 1 75 ? -3.013 -15.344 46.203 1.00 65.06 75 LYS A C 1
ATOM 609 O O . LYS A 1 75 ? -1.843 -15.575 46.494 1.00 65.06 75 LYS A O 1
ATOM 614 N N . SER A 1 76 ? -3.348 -14.298 45.445 1.00 72.75 76 SER A N 1
ATOM 615 C CA . SER A 1 76 ? -2.391 -13.358 44.845 1.00 72.75 76 SER A CA 1
ATOM 616 C C . SER A 1 76 ? -1.854 -12.331 45.842 1.00 72.75 76 SER A C 1
ATOM 618 O O . SER A 1 76 ? -0.728 -11.872 45.675 1.00 72.75 76 SER A O 1
ATOM 620 N N . PHE A 1 77 ? -2.642 -11.973 46.859 1.00 81.50 77 PHE A N 1
ATOM 621 C CA . PHE A 1 77 ? -2.320 -10.909 47.810 1.00 81.50 77 PHE A CA 1
ATOM 622 C C . PHE A 1 77 ? -2.060 -11.468 49.209 1.00 81.50 77 PHE A C 1
ATOM 624 O O . PHE A 1 77 ? -2.752 -12.377 49.670 1.00 81.50 77 PHE A O 1
ATOM 631 N N . HIS A 1 78 ? -1.068 -10.900 49.885 1.00 80.25 78 HIS A N 1
ATOM 632 C CA . HIS A 1 78 ? -0.796 -11.092 51.298 1.00 80.25 78 HIS A CA 1
ATOM 633 C C . HIS A 1 78 ? -1.276 -9.856 52.059 1.00 80.25 78 HIS A C 1
ATOM 635 O O . HIS A 1 78 ? -0.852 -8.742 51.754 1.00 80.25 78 HIS A O 1
ATOM 641 N N . VAL A 1 79 ? -2.168 -10.061 53.029 1.00 78.38 79 VAL A N 1
ATOM 642 C CA . VAL A 1 79 ? -2.747 -8.992 53.848 1.00 78.38 79 VAL A CA 1
ATOM 643 C C . VAL A 1 79 ? -2.273 -9.177 55.284 1.00 78.38 79 VAL A C 1
ATOM 645 O O . VAL A 1 79 ? -2.610 -10.171 55.929 1.00 78.38 79 VAL A O 1
ATOM 648 N N . GLN A 1 80 ? -1.488 -8.226 55.777 1.00 74.88 80 GLN A N 1
ATOM 649 C CA . GLN A 1 80 ? -1.010 -8.170 57.150 1.00 74.88 80 GLN A CA 1
ATOM 650 C C . GLN A 1 80 ? -1.852 -7.158 57.930 1.00 74.88 80 GLN A C 1
ATOM 652 O O . GLN A 1 80 ? -1.903 -5.978 57.591 1.00 74.88 80 GLN A O 1
ATOM 657 N N . MET A 1 81 ? -2.527 -7.622 58.981 1.00 69.25 81 MET A N 1
ATOM 658 C CA . MET A 1 81 ? -3.338 -6.751 59.833 1.00 69.25 81 MET A CA 1
ATOM 659 C C . MET A 1 81 ? -2.452 -6.028 60.847 1.00 69.25 81 MET A C 1
ATOM 661 O O . MET A 1 81 ? -1.737 -6.662 61.625 1.00 69.25 81 MET A O 1
ATOM 665 N N . THR A 1 82 ? -2.529 -4.702 60.855 1.00 55.69 82 THR A N 1
ATOM 666 C CA . THR A 1 82 ? -1.847 -3.828 61.816 1.00 55.69 82 THR A CA 1
ATOM 667 C C . THR A 1 82 ? -2.884 -3.329 62.825 1.00 55.69 82 THR A C 1
ATOM 669 O O . THR A 1 82 ? -3.523 -2.302 62.633 1.00 55.69 82 THR A O 1
ATOM 672 N N . GLY A 1 83 ? -3.111 -4.106 63.891 1.00 59.22 83 GLY A N 1
ATOM 673 C CA . GLY A 1 83 ? -4.102 -3.799 64.937 1.00 59.22 83 GLY A CA 1
ATOM 674 C C . GLY A 1 83 ? -5.552 -4.188 64.593 1.00 59.22 83 GLY A C 1
ATOM 675 O O . GLY A 1 83 ? -5.794 -4.989 63.695 1.00 59.22 83 GLY A O 1
ATOM 676 N N . ASN A 1 84 ? -6.524 -3.631 65.334 1.00 56.16 84 ASN A N 1
ATOM 677 C CA . ASN A 1 84 ? -7.963 -3.938 65.195 1.00 56.16 84 ASN A CA 1
ATOM 678 C C . ASN A 1 84 ? -8.669 -3.178 64.049 1.00 56.16 84 ASN A C 1
ATOM 680 O O . ASN A 1 84 ? -9.854 -3.406 63.814 1.00 56.16 84 ASN A O 1
ATOM 684 N N . ASN A 1 85 ? -7.972 -2.280 63.343 1.00 61.06 85 ASN A N 1
ATOM 685 C CA . ASN A 1 85 ? -8.558 -1.458 62.284 1.00 61.06 85 ASN A CA 1
ATOM 686 C C . ASN A 1 85 ? -8.251 -2.050 60.905 1.00 61.06 85 ASN A C 1
ATOM 688 O O . ASN A 1 85 ? -7.116 -1.995 60.435 1.00 61.06 85 ASN A O 1
ATOM 692 N N . ALA A 1 86 ? -9.285 -2.548 60.223 1.00 61.75 86 ALA A N 1
ATOM 693 C CA . ALA A 1 86 ? -9.178 -3.103 58.870 1.00 61.75 86 ALA A CA 1
ATOM 694 C C . ALA A 1 86 ? -8.631 -2.097 57.831 1.00 61.75 86 ALA A C 1
ATOM 696 O O . ALA A 1 86 ? -8.033 -2.493 56.835 1.00 61.75 86 ALA A O 1
ATOM 697 N N . GLU A 1 87 ? -8.779 -0.792 58.076 1.00 62.25 87 GLU A N 1
ATOM 698 C CA . GLU A 1 87 ? -8.288 0.281 57.199 1.00 62.25 87 GLU A CA 1
ATOM 699 C C . GLU A 1 87 ? -6.760 0.443 57.197 1.00 62.25 87 GLU A C 1
ATOM 701 O O . GLU A 1 87 ? -6.205 1.000 56.253 1.00 62.25 87 GLU A O 1
ATOM 706 N N . GLN A 1 88 ? -6.073 -0.070 58.222 1.00 67.12 88 GLN A N 1
ATOM 707 C CA . GLN A 1 88 ? -4.611 -0.028 58.333 1.00 67.12 88 GLN A CA 1
ATOM 708 C C . GLN A 1 88 ? -3.946 -1.320 57.855 1.00 67.12 88 GLN A C 1
ATOM 710 O O . GLN A 1 88 ? -2.755 -1.509 58.090 1.00 67.12 88 GLN A O 1
ATOM 715 N N . ALA A 1 89 ? -4.692 -2.226 57.218 1.00 75.50 89 ALA A N 1
ATOM 716 C CA . ALA A 1 89 ? -4.137 -3.464 56.695 1.00 75.50 89 ALA A CA 1
ATOM 717 C C . ALA A 1 89 ? -3.072 -3.172 55.626 1.00 75.50 89 ALA A C 1
ATOM 719 O O . ALA A 1 89 ? -3.328 -2.469 54.647 1.00 75.50 89 ALA A O 1
ATOM 720 N N . LEU A 1 90 ? -1.883 -3.738 55.816 1.00 82.50 90 LEU A N 1
ATOM 721 C CA . LEU A 1 90 ? -0.773 -3.655 54.878 1.00 82.50 90 LEU A CA 1
ATOM 722 C C . LEU A 1 90 ? -0.887 -4.790 53.864 1.00 82.50 90 LEU A C 1
ATOM 724 O O . LEU A 1 90 ? -0.879 -5.970 54.220 1.00 82.50 90 LEU A O 1
ATOM 728 N N . ILE A 1 91 ? -0.999 -4.438 52.590 1.00 86.00 91 ILE A N 1
ATOM 729 C CA . ILE A 1 91 ? -1.185 -5.379 51.489 1.00 86.00 91 ILE A CA 1
ATOM 730 C C . ILE A 1 91 ? 0.097 -5.440 50.660 1.00 86.00 91 ILE A C 1
ATOM 732 O O . ILE A 1 91 ? 0.748 -4.429 50.425 1.00 86.00 91 ILE A O 1
ATOM 736 N N . SER A 1 92 ? 0.457 -6.635 50.203 1.00 87.00 92 SER A N 1
ATOM 737 C CA . SER A 1 92 ? 1.513 -6.883 49.211 1.00 87.00 92 SER A CA 1
ATOM 738 C C . SER A 1 92 ? 1.105 -8.047 48.309 1.00 87.00 92 SER A C 1
ATOM 740 O O . SER A 1 92 ? 0.142 -8.760 48.603 1.00 87.00 92 SER A O 1
ATOM 742 N N . LEU A 1 93 ? 1.811 -8.274 47.204 1.00 84.81 93 LEU A N 1
ATOM 743 C CA . LEU A 1 93 ? 1.667 -9.515 46.446 1.00 84.81 93 LEU A CA 1
ATOM 744 C C . LEU A 1 93 ? 2.400 -10.654 47.151 1.00 84.81 93 LEU A C 1
ATOM 746 O O . LEU A 1 93 ? 3.448 -10.454 47.770 1.00 84.81 93 LEU A O 1
ATOM 750 N N . SER A 1 94 ? 1.891 -11.877 46.999 1.00 85.88 94 SER A N 1
ATOM 751 C CA . SER A 1 94 ? 2.649 -13.063 47.396 1.00 85.88 94 SER A CA 1
ATOM 752 C C . SER A 1 94 ? 3.968 -13.134 46.616 1.00 85.88 94 SER A C 1
ATOM 754 O O . SER A 1 94 ? 4.019 -12.776 45.439 1.00 85.88 94 SER A O 1
ATOM 756 N N . ASN A 1 95 ? 5.046 -13.605 47.253 1.00 83.50 95 ASN A N 1
ATOM 757 C CA . ASN A 1 95 ? 6.370 -13.653 46.616 1.00 83.50 95 ASN A CA 1
ATOM 758 C C . ASN A 1 95 ? 6.362 -14.445 45.299 1.00 83.50 95 ASN A C 1
ATOM 760 O O . ASN A 1 95 ? 6.959 -14.007 44.319 1.00 83.50 95 ASN A O 1
ATOM 764 N N . GLU A 1 96 ? 5.640 -15.567 45.250 1.00 84.06 96 GLU A N 1
ATOM 765 C CA . GLU A 1 96 ? 5.461 -16.357 44.025 1.00 84.06 96 GLU A CA 1
ATOM 766 C C . GLU A 1 96 ? 4.794 -15.536 42.913 1.00 84.06 96 GLU A C 1
ATOM 768 O O . GLU A 1 96 ? 5.271 -15.514 41.776 1.00 84.06 96 GLU A O 1
ATOM 773 N N . ARG A 1 97 ? 3.716 -14.807 43.241 1.00 83.38 97 ARG A N 1
ATOM 774 C CA . ARG A 1 97 ? 2.996 -13.967 42.280 1.00 83.38 97 ARG A CA 1
ATOM 775 C C . ARG A 1 97 ? 3.854 -12.793 41.821 1.00 83.38 97 ARG A C 1
ATOM 777 O O . ARG A 1 97 ? 3.915 -12.536 40.625 1.00 83.38 97 ARG A O 1
ATOM 784 N N . PHE A 1 98 ? 4.544 -12.114 42.733 1.00 84.19 98 PHE A N 1
ATOM 785 C CA . PHE A 1 98 ? 5.419 -10.994 42.400 1.00 84.19 98 PHE A CA 1
ATOM 786 C C . PHE A 1 98 ? 6.557 -11.410 41.458 1.00 84.19 98 PHE A C 1
ATOM 788 O O . PHE A 1 98 ? 6.747 -10.770 40.426 1.00 84.19 98 PHE A O 1
ATOM 795 N N . GLN A 1 99 ? 7.265 -12.508 41.752 1.00 82.56 99 GLN A N 1
ATOM 796 C CA . GLN A 1 99 ? 8.352 -12.994 40.890 1.00 82.56 99 GLN A CA 1
ATOM 797 C C . GLN A 1 99 ? 7.842 -13.430 39.513 1.00 82.56 99 GLN A C 1
ATOM 799 O O . GLN A 1 99 ? 8.446 -13.087 38.497 1.00 82.56 99 GLN A O 1
ATOM 804 N N . PHE A 1 100 ? 6.689 -14.106 39.455 1.00 82.19 100 PHE A N 1
ATOM 805 C CA . PHE A 1 100 ? 6.041 -14.452 38.189 1.00 82.19 100 PHE A CA 1
ATOM 806 C C . PHE A 1 100 ? 5.766 -13.210 37.324 1.00 82.19 100 PHE A C 1
ATOM 808 O O . PHE A 1 100 ? 6.100 -13.183 36.140 1.00 82.19 100 PHE A O 1
ATOM 815 N N . LEU A 1 101 ? 5.193 -12.157 37.914 1.00 76.94 101 LEU A N 1
ATOM 816 C CA . LEU A 1 101 ? 4.859 -10.924 37.197 1.00 76.94 101 LEU A CA 1
ATOM 817 C C . LEU A 1 101 ? 6.106 -10.125 36.799 1.00 76.94 101 LEU A C 1
ATOM 819 O O . LEU A 1 101 ? 6.152 -9.571 35.700 1.00 76.94 101 LEU A O 1
ATOM 823 N N . LYS A 1 102 ? 7.134 -10.109 37.654 1.00 77.38 102 LYS A N 1
ATOM 824 C CA . LYS A 1 102 ? 8.425 -9.472 37.376 1.00 77.38 102 LYS A CA 1
ATOM 825 C C . LYS A 1 102 ? 9.142 -10.139 36.199 1.00 77.38 102 LYS A C 1
ATOM 827 O O . LYS A 1 102 ? 9.620 -9.431 35.319 1.00 77.38 102 LYS A O 1
ATOM 832 N N . ASN A 1 103 ? 9.145 -11.470 36.123 1.00 75.38 103 ASN A N 1
ATOM 833 C CA . ASN A 1 103 ? 9.724 -12.204 34.990 1.00 75.38 103 ASN A CA 1
ATOM 834 C C . ASN A 1 103 ? 8.938 -11.958 33.694 1.00 75.38 103 ASN A C 1
ATOM 836 O O . ASN A 1 103 ? 9.525 -11.649 32.658 1.00 75.38 103 ASN A O 1
ATOM 840 N N . LYS A 1 104 ? 7.602 -11.977 33.766 1.00 71.50 104 LYS A N 1
ATOM 841 C CA . LYS A 1 104 ? 6.724 -11.698 32.618 1.00 71.50 104 LYS A CA 1
ATOM 842 C C . LYS A 1 104 ? 6.916 -10.286 32.045 1.00 71.50 104 LYS A C 1
ATOM 844 O O . LYS A 1 104 ? 6.796 -10.098 30.833 1.00 71.50 104 LYS A O 1
ATOM 849 N N . LYS A 1 105 ? 7.235 -9.303 32.900 1.00 67.50 105 LYS A N 1
ATOM 850 C CA . LYS A 1 105 ? 7.606 -7.934 32.497 1.00 67.50 105 LYS A CA 1
ATOM 851 C C . LYS A 1 105 ? 8.865 -7.917 31.623 1.00 67.50 105 LYS A C 1
ATOM 853 O O . LYS A 1 105 ? 8.920 -7.166 30.657 1.00 67.50 105 LYS A O 1
ATOM 858 N N . VAL A 1 106 ? 9.857 -8.750 31.943 1.00 62.25 106 VAL A N 1
ATOM 859 C CA . VAL A 1 106 ? 11.123 -8.844 31.196 1.00 62.25 106 VAL A CA 1
ATOM 860 C C . VAL A 1 106 ? 10.923 -9.535 29.846 1.00 62.25 106 VAL A C 1
ATOM 862 O O . VAL A 1 106 ? 11.412 -9.040 28.835 1.00 62.25 106 VAL A O 1
ATOM 865 N N . GLU A 1 107 ? 10.161 -10.632 29.804 1.00 61.91 107 GLU A N 1
ATOM 866 C CA . GLU A 1 107 ? 9.897 -11.394 28.570 1.00 61.91 107 GLU A CA 1
ATOM 867 C C . GLU A 1 107 ? 9.139 -10.588 27.505 1.00 61.91 107 GLU A C 1
ATOM 869 O O . GLU A 1 107 ? 9.393 -10.741 26.315 1.00 61.91 107 GLU A O 1
ATOM 874 N N . ASN A 1 108 ? 8.214 -9.717 27.918 1.00 60.16 108 ASN A N 1
ATOM 875 C CA . ASN A 1 108 ? 7.377 -8.931 27.005 1.00 60.16 108 ASN A CA 1
ATOM 876 C C . ASN A 1 108 ? 7.918 -7.507 26.764 1.00 60.16 108 ASN A C 1
ATOM 878 O O . ASN A 1 108 ? 7.187 -6.651 26.261 1.00 60.16 108 ASN A O 1
ATOM 882 N N . ASN A 1 109 ? 9.174 -7.228 27.133 1.00 69.00 109 ASN A N 1
ATOM 883 C CA . ASN A 1 109 ? 9.763 -5.908 26.950 1.00 69.00 109 ASN A CA 1
ATOM 884 C C . ASN A 1 109 ? 10.050 -5.621 25.464 1.00 69.00 109 ASN A C 1
ATOM 886 O O . ASN A 1 109 ? 10.795 -6.349 24.806 1.00 69.00 109 ASN A O 1
ATOM 890 N N . PHE A 1 110 ? 9.498 -4.517 24.954 1.00 74.62 110 PHE A N 1
ATOM 891 C CA . PHE A 1 110 ? 9.754 -4.040 23.593 1.00 74.62 110 PHE A CA 1
ATOM 892 C C . PHE A 1 110 ? 11.216 -3.682 23.338 1.00 74.62 110 PHE A C 1
ATOM 894 O O . PHE A 1 110 ? 11.647 -3.757 22.188 1.00 74.62 110 PHE A O 1
ATOM 901 N N . ASP A 1 111 ? 11.979 -3.354 24.385 1.00 74.50 111 ASP A N 1
ATOM 902 C CA . ASP A 1 111 ? 13.397 -3.005 24.271 1.00 74.50 111 ASP A CA 1
ATOM 903 C C . ASP A 1 111 ? 14.190 -4.119 23.547 1.00 74.50 111 ASP A C 1
ATOM 905 O O . ASP A 1 111 ? 15.035 -3.823 22.703 1.00 74.50 111 ASP A O 1
ATOM 909 N N . ASN A 1 112 ? 13.834 -5.398 23.754 1.00 78.19 112 ASN A N 1
ATOM 910 C CA . ASN A 1 112 ? 14.458 -6.532 23.059 1.00 78.19 112 ASN A CA 1
ATOM 911 C C . ASN A 1 112 ? 14.160 -6.531 21.549 1.00 78.19 112 ASN A C 1
ATOM 913 O O . ASN A 1 112 ? 15.068 -6.690 20.734 1.00 78.19 112 ASN A O 1
ATOM 917 N N . PHE A 1 113 ? 12.897 -6.331 21.154 1.00 84.19 113 PHE A N 1
ATOM 918 C CA . PHE A 1 113 ? 12.513 -6.283 19.737 1.00 84.19 113 PHE A CA 1
ATOM 919 C C . PHE A 1 113 ? 13.129 -5.080 19.021 1.00 84.19 113 PHE A C 1
ATOM 921 O O . PHE A 1 113 ? 13.542 -5.196 17.869 1.00 84.19 113 PHE A O 1
ATOM 928 N N . ILE A 1 114 ? 13.213 -3.937 19.705 1.00 83.81 114 ILE A N 1
ATOM 929 C CA . ILE A 1 114 ? 13.859 -2.727 19.191 1.00 83.81 114 ILE A CA 1
ATOM 930 C C . ILE A 1 114 ? 15.353 -2.980 18.982 1.00 83.81 114 ILE A C 1
ATOM 932 O O . ILE A 1 114 ? 15.888 -2.628 17.933 1.00 83.81 114 ILE A O 1
ATOM 936 N N . GLN A 1 115 ? 16.025 -3.633 19.932 1.00 82.50 115 GLN A N 1
ATOM 937 C CA . GLN A 1 115 ? 17.439 -3.963 19.796 1.00 82.50 115 GLN A CA 1
ATOM 938 C C . GLN A 1 115 ? 17.695 -4.908 18.612 1.00 82.50 115 GLN A C 1
ATOM 940 O O . GLN A 1 115 ? 18.555 -4.612 17.782 1.00 82.50 115 GLN A O 1
ATOM 945 N N . ILE A 1 116 ? 16.911 -5.986 18.485 1.00 85.81 116 ILE A N 1
ATOM 946 C CA . ILE A 1 116 ? 16.995 -6.921 17.348 1.00 85.81 116 ILE A CA 1
ATOM 947 C C . ILE A 1 116 ? 16.767 -6.181 16.025 1.00 85.81 116 ILE A C 1
ATOM 949 O O . ILE A 1 116 ? 17.486 -6.404 15.052 1.00 85.81 116 ILE A O 1
ATOM 953 N N . PHE A 1 117 ? 15.788 -5.276 15.980 1.00 88.12 117 PHE A N 1
ATOM 954 C CA . PHE A 1 117 ? 15.501 -4.466 14.800 1.00 88.12 117 PHE A CA 1
ATOM 955 C C . PHE A 1 117 ? 16.685 -3.561 14.420 1.00 88.12 117 PHE A C 1
ATOM 957 O O . PHE A 1 117 ? 17.108 -3.549 13.265 1.00 88.12 117 PHE A O 1
ATOM 964 N N . ILE A 1 118 ? 17.276 -2.860 15.391 1.00 85.44 118 ILE A N 1
ATOM 965 C CA . ILE A 1 118 ? 18.446 -1.996 15.172 1.00 85.44 118 ILE A CA 1
ATOM 966 C C . ILE A 1 118 ? 19.638 -2.805 14.641 1.00 85.44 118 ILE A C 1
ATOM 968 O O . ILE A 1 118 ? 20.299 -2.371 13.698 1.00 85.44 118 ILE A O 1
ATOM 972 N N . GLU A 1 119 ? 19.911 -3.973 15.227 1.00 83.94 119 GLU A N 1
ATOM 973 C CA . GLU A 1 119 ? 21.013 -4.853 14.815 1.00 83.94 119 GLU A CA 1
ATOM 974 C C . GLU A 1 119 ? 20.801 -5.441 13.416 1.00 83.94 119 GLU A C 1
ATOM 976 O O . GLU A 1 119 ? 21.754 -5.591 12.655 1.00 83.94 119 GLU A O 1
ATOM 981 N N . ARG A 1 120 ? 19.554 -5.748 13.048 1.00 83.31 120 ARG A N 1
ATOM 982 C CA . ARG A 1 120 ? 19.225 -6.396 11.774 1.00 83.31 120 ARG A CA 1
ATOM 983 C C . ARG A 1 120 ? 19.247 -5.448 10.577 1.00 83.31 120 ARG A C 1
ATOM 985 O O . ARG A 1 120 ? 19.616 -5.875 9.486 1.00 83.31 120 ARG A O 1
ATOM 992 N N . PHE A 1 121 ? 18.830 -4.197 10.759 1.00 80.31 121 PHE A N 1
ATOM 993 C CA . PHE A 1 121 ? 18.657 -3.243 9.656 1.00 80.31 121 PHE A CA 1
ATOM 994 C C . PHE A 1 121 ? 19.780 -2.201 9.546 1.00 80.31 121 PHE A C 1
ATOM 996 O O . PHE A 1 121 ? 19.738 -1.372 8.643 1.00 80.31 121 PHE A O 1
ATOM 1003 N N . ASN A 1 122 ? 20.811 -2.270 10.404 1.00 68.62 122 ASN A N 1
ATOM 1004 C CA . ASN A 1 122 ? 22.021 -1.436 10.333 1.00 68.62 122 ASN A CA 1
ATOM 1005 C C . ASN A 1 122 ? 21.738 0.069 10.142 1.00 68.62 122 ASN A C 1
ATOM 1007 O O . ASN A 1 122 ? 22.457 0.745 9.404 1.00 68.62 122 ASN A O 1
ATOM 1011 N N . TYR A 1 123 ? 20.702 0.611 10.794 1.00 66.75 123 TYR A N 1
ATOM 1012 C CA . TYR A 1 123 ? 20.440 2.050 10.735 1.00 66.75 123 TYR A CA 1
ATOM 1013 C C . TYR A 1 123 ? 21.670 2.822 11.241 1.00 66.75 123 TYR A C 1
ATOM 1015 O O . TYR A 1 123 ? 22.138 2.614 12.360 1.00 66.75 123 TYR A O 1
ATOM 1023 N N . THR A 1 124 ? 22.197 3.711 10.396 1.00 55.44 124 THR A N 1
ATOM 1024 C CA . THR A 1 124 ? 23.367 4.569 10.655 1.00 55.44 124 THR A CA 1
ATOM 1025 C C . THR A 1 124 ? 23.080 5.694 11.650 1.00 55.44 124 THR A C 1
ATOM 1027 O O . THR A 1 124 ? 24.011 6.294 12.188 1.00 55.44 124 THR A O 1
ATOM 1030 N N . THR A 1 125 ? 21.804 5.974 11.926 1.00 57.44 125 THR A N 1
ATOM 1031 C CA . THR A 1 125 ? 21.365 6.869 13.001 1.00 57.44 125 THR A CA 1
ATOM 1032 C C . THR A 1 125 ? 21.791 6.292 14.354 1.00 57.44 125 THR A C 1
ATOM 1034 O O . THR A 1 125 ? 21.703 5.086 14.578 1.00 57.44 125 THR A O 1
ATOM 1037 N N . THR A 1 126 ? 22.246 7.133 15.288 1.00 60.03 126 THR A N 1
ATOM 1038 C CA . THR A 1 126 ? 22.637 6.714 16.645 1.00 60.03 126 THR A CA 1
ATOM 1039 C C . THR A 1 126 ? 21.579 5.779 17.238 1.00 60.03 126 THR A C 1
ATOM 1041 O O . THR A 1 126 ? 20.414 6.162 17.300 1.00 60.03 126 THR A O 1
ATOM 1044 N N . LYS A 1 127 ? 21.960 4.579 17.711 1.00 59.81 127 LYS A N 1
ATOM 1045 C CA . LYS A 1 127 ? 21.029 3.558 18.255 1.00 59.81 127 LYS A CA 1
ATOM 1046 C C . LYS A 1 127 ? 19.981 4.135 19.227 1.00 59.81 127 LYS A C 1
ATOM 1048 O O . LYS A 1 127 ? 18.817 3.753 19.191 1.00 59.81 127 LYS A O 1
ATOM 1053 N N . LYS A 1 128 ? 20.393 5.121 20.034 1.00 60.31 128 LYS A N 1
ATOM 1054 C CA . LYS A 1 128 ? 19.556 5.856 20.997 1.00 60.31 128 LYS A CA 1
ATOM 1055 C C . LYS A 1 128 ? 18.414 6.664 20.353 1.00 60.31 128 LYS A C 1
ATOM 1057 O O . LYS A 1 128 ? 17.384 6.864 20.985 1.00 60.31 128 LYS A O 1
ATOM 1062 N N . ASN A 1 129 ? 18.572 7.122 19.114 1.00 78.31 129 ASN A N 1
ATOM 1063 C CA . ASN A 1 129 ? 17.538 7.863 18.393 1.00 78.31 129 ASN A CA 1
ATOM 1064 C C . ASN A 1 129 ? 16.434 6.924 17.889 1.00 78.31 129 ASN A C 1
ATOM 1066 O O . ASN A 1 129 ? 15.266 7.231 18.088 1.00 78.31 129 ASN A O 1
ATOM 1070 N N . VAL A 1 130 ? 16.780 5.758 17.324 1.00 81.88 130 VAL A N 1
ATOM 1071 C CA . VAL A 1 130 ? 15.789 4.772 16.838 1.00 81.88 130 VAL A CA 1
ATOM 1072 C C . VAL A 1 130 ? 14.912 4.250 17.980 1.00 81.88 130 VAL A C 1
ATOM 1074 O O . VAL A 1 130 ? 13.692 4.182 17.840 1.00 81.88 130 VAL A O 1
ATOM 1077 N N . GLU A 1 131 ? 15.516 3.943 19.132 1.00 81.94 131 GLU A N 1
ATOM 1078 C CA . GLU A 1 131 ? 14.781 3.516 20.329 1.00 81.94 131 GLU A CA 1
ATOM 1079 C C . GLU A 1 131 ? 13.767 4.576 20.785 1.00 81.94 131 GLU A C 1
ATOM 1081 O O . GLU A 1 131 ? 12.591 4.264 20.979 1.00 81.94 131 GLU A O 1
ATOM 1086 N N . ASN A 1 132 ? 14.195 5.839 20.883 1.00 83.38 132 ASN A N 1
ATOM 1087 C CA . ASN A 1 132 ? 13.320 6.944 21.274 1.00 83.38 132 ASN A CA 1
ATOM 1088 C C . ASN A 1 132 ? 12.165 7.154 20.280 1.00 83.38 132 ASN A C 1
ATOM 1090 O O . ASN A 1 132 ? 11.042 7.411 20.712 1.00 83.38 132 ASN A O 1
ATOM 1094 N N . ILE A 1 133 ? 12.418 7.026 18.971 1.00 86.88 133 ILE A N 1
ATOM 1095 C CA . ILE A 1 133 ? 11.395 7.169 17.921 1.00 86.88 133 ILE A CA 1
ATOM 1096 C C . ILE A 1 133 ? 10.310 6.100 18.085 1.00 86.88 133 ILE A C 1
ATOM 1098 O O . ILE A 1 133 ? 9.121 6.423 18.134 1.00 86.88 133 ILE A O 1
ATOM 1102 N N . ILE A 1 134 ? 10.705 4.829 18.226 1.00 86.75 134 ILE A N 1
ATOM 1103 C CA . ILE A 1 134 ? 9.751 3.723 18.379 1.00 86.75 134 ILE A CA 1
ATOM 1104 C C . ILE A 1 134 ? 8.992 3.849 19.706 1.00 86.75 134 ILE A C 1
ATOM 1106 O O . ILE A 1 134 ? 7.771 3.712 19.717 1.00 86.75 134 ILE A O 1
ATOM 1110 N N . GLN A 1 135 ? 9.664 4.171 20.817 1.00 82.38 135 GLN A N 1
ATOM 1111 C CA . GLN A 1 135 ? 9.002 4.371 22.114 1.00 82.38 135 GLN A CA 1
ATOM 1112 C C . GLN A 1 135 ? 7.996 5.536 22.077 1.00 82.38 135 GLN A C 1
ATOM 1114 O O . GLN A 1 135 ? 6.882 5.393 22.586 1.00 82.38 135 GLN A O 1
ATOM 1119 N N . LYS A 1 136 ? 8.343 6.658 21.428 1.00 84.38 136 LYS A N 1
ATOM 1120 C CA . LYS A 1 136 ? 7.436 7.796 21.198 1.00 84.38 136 LYS A CA 1
ATOM 1121 C C . LYS A 1 136 ? 6.216 7.372 20.377 1.00 84.38 136 LYS A C 1
ATOM 1123 O O . LYS A 1 136 ? 5.092 7.689 20.749 1.00 84.38 136 LYS A O 1
ATOM 1128 N N . TYR A 1 137 ? 6.409 6.597 19.311 1.00 87.50 137 TYR A N 1
ATOM 1129 C CA . TYR A 1 137 ? 5.304 6.054 18.518 1.00 87.50 137 TYR A CA 1
ATOM 1130 C C . TYR A 1 137 ? 4.386 5.121 19.322 1.00 87.50 137 TYR A C 1
ATOM 1132 O O . TYR A 1 137 ? 3.166 5.267 19.263 1.00 87.50 137 TYR A O 1
ATOM 1140 N N . LEU A 1 138 ? 4.944 4.188 20.101 1.00 83.81 138 LEU A N 1
ATOM 1141 C CA . LEU A 1 138 ? 4.154 3.272 20.934 1.00 83.81 138 LEU A CA 1
ATOM 1142 C C . LEU A 1 138 ? 3.338 4.019 21.999 1.00 83.81 138 LEU A C 1
ATOM 1144 O O . LEU A 1 138 ? 2.221 3.605 22.310 1.00 83.81 138 LEU A O 1
ATOM 1148 N N . TYR A 1 139 ? 3.867 5.124 22.528 1.00 79.62 139 TYR A N 1
ATOM 1149 C CA . TYR A 1 139 ? 3.147 6.003 23.448 1.00 79.62 139 TYR A CA 1
ATOM 1150 C C . TYR A 1 139 ? 1.935 6.668 22.796 1.00 79.62 139 TYR A C 1
ATOM 1152 O O . TYR A 1 139 ? 0.826 6.581 23.329 1.00 79.62 139 TYR A O 1
ATOM 1160 N N . GLU A 1 140 ? 2.128 7.289 21.632 1.00 82.25 140 GLU A N 1
ATOM 1161 C CA . GLU A 1 140 ? 1.025 7.904 20.889 1.00 82.25 140 GLU A CA 1
ATOM 1162 C C . GLU A 1 140 ? -0.020 6.854 20.503 1.00 82.25 140 GLU A C 1
ATOM 1164 O O . GLU A 1 140 ? -1.214 7.040 20.741 1.00 82.25 140 GLU A O 1
ATOM 1169 N N . LEU A 1 141 ? 0.424 5.685 20.028 1.00 83.75 141 LEU A N 1
ATOM 1170 C CA . LEU A 1 141 ? -0.452 4.557 19.730 1.00 83.75 141 LEU A CA 1
ATOM 1171 C C . LEU A 1 141 ? -1.305 4.169 20.945 1.00 83.75 141 LEU A C 1
ATOM 1173 O O . LEU A 1 141 ? -2.520 4.019 20.803 1.00 83.75 141 LEU A O 1
ATOM 1177 N N . LEU A 1 142 ? -0.702 4.027 22.128 1.00 79.94 142 LEU A N 1
ATOM 1178 C CA . LEU A 1 142 ? -1.409 3.678 23.360 1.00 79.94 142 LEU A CA 1
ATOM 1179 C C . LEU A 1 142 ? -2.471 4.731 23.717 1.00 79.94 142 LEU A C 1
ATOM 1181 O O . LEU A 1 142 ? -3.639 4.385 23.911 1.00 79.94 142 LEU A O 1
ATOM 1185 N N . ASN A 1 143 ? -2.090 6.007 23.781 1.00 78.38 143 ASN A N 1
ATOM 1186 C CA . ASN A 1 143 ? -2.977 7.085 24.224 1.00 78.38 143 ASN A CA 1
ATOM 1187 C C . ASN A 1 143 ? -4.144 7.311 23.270 1.00 78.38 143 ASN A C 1
ATOM 1189 O O . ASN A 1 143 ? -5.293 7.432 23.705 1.00 78.38 143 ASN A O 1
ATOM 1193 N N . THR A 1 144 ? -3.866 7.341 21.968 1.00 81.31 144 THR A N 1
ATOM 1194 C CA . THR A 1 144 ? -4.898 7.493 20.947 1.00 81.31 144 THR A CA 1
ATOM 1195 C C . THR A 1 144 ? -5.884 6.326 21.000 1.00 81.31 144 THR A C 1
ATOM 1197 O O . THR A 1 144 ? -7.094 6.547 20.958 1.00 81.31 144 THR A O 1
ATOM 1200 N N . ASN A 1 145 ? -5.400 5.085 21.156 1.00 80.75 145 ASN A N 1
ATOM 1201 C CA . ASN A 1 145 ? -6.275 3.913 21.238 1.00 80.75 145 ASN A CA 1
ATOM 1202 C C . ASN A 1 145 ? -7.070 3.850 22.552 1.00 80.75 145 ASN A C 1
ATOM 1204 O O . ASN A 1 145 ? -8.224 3.427 22.531 1.00 80.75 145 ASN A O 1
ATOM 1208 N N . ILE A 1 146 ? -6.521 4.301 23.684 1.00 80.06 146 ILE A N 1
ATOM 1209 C CA . ILE A 1 146 ? -7.291 4.431 24.933 1.00 80.06 146 ILE A CA 1
ATOM 1210 C C . ILE A 1 146 ? -8.465 5.395 24.731 1.00 80.06 146 ILE A C 1
ATOM 1212 O O . ILE A 1 146 ? -9.609 5.034 25.004 1.00 80.06 146 ILE A O 1
ATOM 1216 N N . LYS A 1 147 ? -8.212 6.595 24.190 1.00 79.94 147 LYS A N 1
ATOM 1217 C CA . LYS A 1 147 ? -9.268 7.584 23.903 1.00 79.94 147 LYS A CA 1
ATOM 1218 C C . LYS A 1 147 ? -10.308 7.029 22.925 1.00 79.94 147 LYS A C 1
ATOM 1220 O O . LYS A 1 147 ? -11.510 7.201 23.131 1.00 79.94 147 LYS A O 1
ATOM 1225 N N . LEU A 1 148 ? -9.849 6.319 21.894 1.00 82.94 148 LEU A N 1
ATOM 1226 C CA . LEU A 1 148 ? -10.686 5.660 20.894 1.00 82.94 148 LEU A CA 1
ATOM 1227 C C . LEU A 1 148 ? -11.656 4.658 21.504 1.00 82.94 148 LEU A C 1
ATOM 1229 O O . LEU A 1 148 ? -12.867 4.786 21.320 1.00 82.94 148 LEU A O 1
ATOM 1233 N N . TYR A 1 149 ? -11.129 3.634 22.177 1.00 82.25 149 TYR A N 1
ATOM 1234 C CA . TYR A 1 149 ? -11.958 2.549 22.682 1.00 82.25 149 TYR A CA 1
ATOM 1235 C C . TYR A 1 149 ? -12.864 3.044 23.802 1.00 82.25 149 TYR A C 1
ATOM 1237 O O . TYR A 1 149 ? -14.016 2.618 23.857 1.00 82.25 149 TYR A O 1
ATOM 1245 N N . SER A 1 150 ? -12.418 4.018 24.602 1.00 79.38 150 SER A N 1
ATOM 1246 C CA . SER A 1 150 ? -13.275 4.684 25.583 1.00 79.38 150 SER A CA 1
ATOM 1247 C C . SER A 1 150 ? -14.489 5.328 24.918 1.00 79.38 150 SER A C 1
ATOM 1249 O O . SER A 1 150 ? -15.607 5.053 25.347 1.00 79.38 150 SER A O 1
ATOM 1251 N N . LYS A 1 151 ? -14.302 6.075 23.817 1.00 80.44 151 LYS A N 1
ATOM 1252 C CA . LYS A 1 151 ? -15.411 6.687 23.063 1.00 80.44 151 LYS A CA 1
ATOM 1253 C C . LYS A 1 151 ? -16.301 5.655 22.360 1.00 80.44 151 LYS A C 1
ATOM 1255 O O . LYS A 1 151 ? -17.507 5.857 22.279 1.00 80.44 151 LYS A O 1
ATOM 1260 N N . ILE A 1 152 ? -15.739 4.548 21.862 1.00 80.75 152 ILE A N 1
ATOM 1261 C CA . ILE A 1 152 ? -16.514 3.455 21.241 1.00 80.75 152 ILE A CA 1
ATOM 1262 C C . ILE A 1 152 ? -17.382 2.722 22.275 1.00 80.75 152 ILE A C 1
ATOM 1264 O O . ILE A 1 152 ? -18.507 2.334 21.955 1.00 80.75 152 ILE A O 1
ATOM 1268 N N . ILE A 1 153 ? -16.860 2.485 23.482 1.00 78.31 153 ILE A N 1
ATOM 1269 C CA . ILE A 1 153 ? -17.574 1.798 24.567 1.00 78.31 153 ILE A CA 1
ATOM 1270 C C . ILE A 1 153 ? -18.670 2.699 25.131 1.00 78.31 153 ILE A C 1
ATOM 1272 O O . ILE A 1 153 ? -19.811 2.256 25.282 1.00 78.31 153 ILE A O 1
ATOM 1276 N N . LYS A 1 154 ? -18.328 3.955 25.428 1.00 77.69 154 LYS A N 1
ATOM 1277 C CA . LYS A 1 154 ? -19.239 4.945 25.989 1.00 77.69 154 LYS A CA 1
ATOM 1278 C C . LYS A 1 154 ? -18.974 6.308 25.340 1.00 77.69 154 LYS A C 1
ATOM 1280 O O . LYS A 1 154 ? -17.983 6.957 25.674 1.00 77.69 154 LYS A O 1
ATOM 1285 N N . PRO A 1 155 ? -19.850 6.760 24.430 1.00 75.00 155 PRO A N 1
ATOM 1286 C CA . PRO A 1 155 ? -19.717 8.070 23.810 1.00 75.00 155 PRO A CA 1
ATOM 1287 C C . PRO A 1 155 ? -19.676 9.184 24.852 1.00 75.00 155 PRO A C 1
ATOM 1289 O O . PRO A 1 155 ? -20.541 9.266 25.727 1.00 75.00 155 PRO A O 1
ATOM 1292 N N . THR A 1 156 ? -18.665 10.041 24.748 1.00 68.38 156 THR A N 1
ATOM 1293 C CA . THR A 1 156 ? -18.556 11.279 25.518 1.00 68.38 156 THR A CA 1
ATOM 1294 C C . THR A 1 156 ? -18.595 12.477 24.567 1.00 68.38 156 THR A C 1
ATOM 1296 O O . THR A 1 156 ? -18.158 12.365 23.415 1.00 68.38 156 THR A O 1
ATOM 1299 N N . PRO A 1 157 ? -19.100 13.636 25.028 1.00 60.00 157 PRO A N 1
ATOM 1300 C CA . PRO A 1 157 ? -19.149 14.858 24.225 1.00 60.00 157 PRO A CA 1
ATOM 1301 C C . PRO A 1 157 ? -17.768 15.504 24.011 1.00 60.00 157 PRO A C 1
ATOM 1303 O O . PRO A 1 157 ? -17.664 16.515 23.322 1.00 60.00 157 PRO A O 1
ATOM 1306 N N . GLU A 1 158 ? -16.703 14.955 24.600 1.00 61.62 158 GLU A N 1
ATOM 1307 C CA . GLU A 1 158 ? -15.361 15.518 24.492 1.00 61.62 158 GLU A CA 1
ATOM 1308 C C . GLU A 1 158 ? -14.792 15.392 23.072 1.00 61.62 158 GLU A C 1
ATOM 1310 O O . GLU A 1 158 ? -14.801 14.325 22.435 1.00 61.62 158 GLU A O 1
ATOM 1315 N N . LYS A 1 159 ? -14.246 16.514 22.593 1.00 62.28 159 LYS A N 1
ATOM 1316 C CA . LYS A 1 159 ? -13.488 16.602 21.346 1.00 62.28 159 LYS A CA 1
ATOM 1317 C C . LYS A 1 159 ? -12.098 16.019 21.571 1.00 62.28 159 LYS A C 1
ATOM 1319 O O . LYS A 1 159 ? -11.166 16.726 21.932 1.00 62.28 159 LYS A O 1
ATOM 1324 N N . ASN A 1 160 ? -11.983 14.713 21.377 1.00 58.75 160 ASN A N 1
ATOM 1325 C CA . ASN A 1 160 ? -10.718 14.002 21.493 1.00 58.75 160 ASN A CA 1
ATOM 1326 C C . ASN A 1 160 ? -10.173 13.680 20.100 1.00 58.75 160 ASN A C 1
ATOM 1328 O O . ASN A 1 160 ? -10.908 13.164 19.259 1.00 58.75 160 ASN A O 1
ATOM 1332 N N . GLU A 1 161 ? -8.888 13.947 19.863 1.00 60.97 161 GLU A N 1
ATOM 1333 C CA . GLU A 1 161 ? -8.183 13.404 18.701 1.00 60.97 161 GLU A CA 1
ATOM 1334 C C . GLU A 1 161 ? -7.999 11.896 18.877 1.00 60.97 161 GLU A C 1
ATOM 1336 O O . GLU A 1 161 ? -7.494 11.417 19.896 1.00 60.97 161 GLU A O 1
ATOM 1341 N N . ILE A 1 162 ? -8.475 11.145 17.884 1.00 68.56 162 ILE A N 1
ATOM 1342 C CA . ILE A 1 162 ? -8.589 9.678 17.923 1.00 68.56 162 ILE A CA 1
ATOM 1343 C C . ILE A 1 162 ? -7.746 9.021 16.820 1.00 68.56 162 ILE A C 1
ATOM 1345 O O . ILE A 1 162 ? -7.914 7.856 16.469 1.00 68.56 162 ILE A O 1
ATOM 1349 N N . THR A 1 163 ? -6.821 9.781 16.252 1.00 66.25 163 THR A N 1
ATOM 1350 C CA . THR A 1 163 ? -5.849 9.325 15.261 1.00 66.25 163 THR A CA 1
ATOM 1351 C C . THR A 1 163 ? -4.474 9.810 15.681 1.00 66.25 163 THR A C 1
ATOM 1353 O O . THR A 1 163 ? -4.366 10.898 16.239 1.00 66.25 163 THR A O 1
ATOM 1356 N N . ILE A 1 164 ? -3.442 9.002 15.428 1.00 71.19 164 ILE A N 1
ATOM 1357 C CA . ILE A 1 164 ? -2.061 9.438 15.641 1.00 71.19 164 ILE A CA 1
ATOM 1358 C C . ILE A 1 164 ? -1.804 10.563 14.647 1.00 71.19 164 ILE A C 1
ATOM 1360 O O . ILE A 1 164 ? -1.952 10.359 13.438 1.00 71.19 164 ILE A O 1
ATOM 1364 N N . ASP A 1 165 ? -1.448 11.733 15.158 1.00 69.19 165 ASP A N 1
ATOM 1365 C CA . ASP A 1 165 ? -1.040 12.845 14.322 1.00 69.19 165 ASP A CA 1
ATOM 1366 C C . ASP A 1 165 ? 0.327 12.523 13.703 1.00 69.19 165 ASP A C 1
ATOM 1368 O O . ASP A 1 165 ? 1.354 12.460 14.382 1.00 69.19 165 ASP A O 1
ATOM 1372 N N . SER A 1 166 ? 0.332 12.261 12.395 1.00 67.25 166 SER A N 1
ATOM 1373 C CA . SER A 1 166 ? 1.558 11.951 11.664 1.00 67.25 166 SER A CA 1
ATOM 1374 C C . SER A 1 166 ? 2.501 13.149 11.578 1.00 67.25 166 SER A C 1
ATOM 1376 O O . SER A 1 166 ? 3.678 12.942 11.308 1.00 67.25 166 SER A O 1
ATOM 1378 N N . THR A 1 167 ? 2.036 14.382 11.820 1.00 69.25 167 THR A N 1
ATOM 1379 C CA . THR A 1 167 ? 2.884 15.590 11.807 1.00 69.25 167 THR A CA 1
ATOM 1380 C C . THR A 1 167 ? 3.856 15.653 12.984 1.00 69.25 167 THR A C 1
ATOM 1382 O O . THR A 1 167 ? 4.849 16.372 12.925 1.00 69.25 167 THR A O 1
ATOM 1385 N N . ILE A 1 168 ? 3.631 14.833 14.016 1.00 79.56 168 ILE A N 1
ATOM 1386 C CA . ILE A 1 168 ? 4.531 14.677 15.165 1.00 79.56 168 ILE A CA 1
ATOM 1387 C C . ILE A 1 168 ? 5.847 13.977 14.774 1.00 79.56 168 ILE A C 1
ATOM 1389 O O . ILE A 1 168 ? 6.828 14.060 15.527 1.00 79.56 168 ILE A O 1
ATOM 1393 N N . PHE A 1 169 ? 5.859 13.276 13.634 1.00 83.50 169 PHE A N 1
ATOM 1394 C CA . PHE A 1 169 ? 6.999 12.521 13.127 1.00 83.50 169 PHE A CA 1
ATOM 1395 C C . PHE A 1 169 ? 7.493 13.092 11.797 1.00 83.50 169 PHE A C 1
ATOM 1397 O O . PHE A 1 169 ? 6.693 13.413 10.910 1.00 83.50 169 PHE A O 1
ATOM 1404 N N . ASP A 1 170 ? 8.811 13.181 11.641 1.00 82.31 170 ASP A N 1
ATOM 1405 C CA . ASP A 1 170 ? 9.419 13.527 10.357 1.00 82.31 170 ASP A CA 1
ATOM 1406 C C . ASP A 1 170 ? 9.422 12.337 9.373 1.00 82.31 170 ASP A C 1
ATOM 1408 O O . ASP A 1 170 ? 8.969 11.228 9.674 1.00 82.31 170 ASP A O 1
ATOM 1412 N N . ARG A 1 171 ? 9.891 12.566 8.141 1.00 75.81 171 ARG A N 1
ATOM 1413 C CA . ARG A 1 171 ? 9.878 11.547 7.080 1.00 75.81 171 ARG A CA 1
ATOM 1414 C C . ARG A 1 171 ? 10.742 10.329 7.417 1.00 75.81 171 ARG A C 1
ATOM 1416 O O . ARG A 1 171 ? 10.316 9.203 7.146 1.00 75.81 171 ARG A O 1
ATOM 1423 N N . ASP A 1 172 ? 11.927 10.553 7.971 1.00 80.56 172 ASP A N 1
ATOM 1424 C CA . ASP A 1 172 ? 12.879 9.490 8.284 1.00 80.56 172 ASP A CA 1
ATOM 1425 C C . ASP A 1 172 ? 12.382 8.699 9.502 1.00 80.56 172 ASP A C 1
ATOM 1427 O O . ASP A 1 172 ? 12.418 7.467 9.508 1.00 80.56 172 ASP A O 1
ATOM 1431 N N . GLU A 1 173 ? 11.796 9.384 10.488 1.00 86.06 173 GLU A N 1
ATOM 1432 C CA . GLU A 1 173 ? 11.100 8.781 11.624 1.00 86.06 173 GLU A CA 1
ATOM 1433 C C . GLU A 1 173 ? 9.921 7.906 11.171 1.00 86.06 173 GLU A C 1
ATOM 1435 O O . GLU A 1 173 ? 9.807 6.756 11.603 1.00 86.06 173 GLU A O 1
ATOM 1440 N N . ILE A 1 174 ? 9.064 8.395 10.263 1.00 84.56 174 ILE A N 1
ATOM 1441 C CA . ILE A 1 174 ? 7.945 7.614 9.706 1.00 84.56 174 ILE A CA 1
ATOM 1442 C C . ILE A 1 174 ? 8.455 6.376 8.970 1.00 84.56 174 ILE A C 1
ATOM 1444 O O . ILE A 1 174 ? 7.843 5.309 9.073 1.00 84.56 174 ILE A O 1
ATOM 1448 N N . GLN A 1 175 ? 9.552 6.497 8.218 1.00 84.31 175 GLN A N 1
ATOM 1449 C CA . GLN A 1 175 ? 10.158 5.358 7.540 1.00 84.31 175 GLN A CA 1
ATOM 1450 C C . GLN A 1 175 ? 10.638 4.312 8.552 1.00 84.31 175 GLN A C 1
ATOM 1452 O O . GLN A 1 175 ? 10.227 3.160 8.446 1.00 84.31 175 GLN A O 1
ATOM 1457 N N . ILE A 1 176 ? 11.385 4.714 9.584 1.00 88.06 176 ILE A N 1
ATOM 1458 C CA . ILE A 1 176 ? 11.842 3.824 10.665 1.00 88.06 176 ILE A CA 1
ATOM 1459 C C . ILE A 1 176 ? 10.658 3.117 11.342 1.00 88.06 176 ILE A C 1
ATOM 1461 O O . ILE A 1 176 ? 10.689 1.902 11.545 1.00 88.06 176 ILE A O 1
ATOM 1465 N N . ILE A 1 177 ? 9.588 3.852 11.664 1.00 89.38 177 ILE A N 1
ATOM 1466 C CA . ILE A 1 177 ? 8.374 3.293 12.278 1.00 89.38 177 ILE A CA 1
ATOM 1467 C C . ILE A 1 177 ? 7.720 2.272 11.341 1.00 89.38 177 ILE A C 1
ATOM 1469 O O . ILE A 1 177 ? 7.384 1.162 11.754 1.00 89.38 177 ILE A O 1
ATOM 1473 N N . ASN A 1 178 ? 7.535 2.620 10.068 1.00 89.06 178 ASN A N 1
ATOM 1474 C CA . ASN A 1 178 ? 6.909 1.733 9.092 1.00 89.06 178 ASN A CA 1
ATOM 1475 C C . ASN A 1 178 ? 7.762 0.489 8.805 1.00 89.06 178 ASN A C 1
ATOM 1477 O O . ASN A 1 178 ? 7.200 -0.597 8.636 1.00 89.06 178 ASN A O 1
ATOM 1481 N N . ASP A 1 179 ? 9.085 0.612 8.805 1.00 88.44 179 ASP A N 1
ATOM 1482 C CA . ASP A 1 179 ? 10.023 -0.501 8.672 1.00 88.44 179 ASP A CA 1
ATOM 1483 C C . ASP A 1 179 ? 9.925 -1.434 9.892 1.00 88.44 179 ASP A C 1
ATOM 1485 O O . ASP A 1 179 ? 9.769 -2.648 9.737 1.00 88.44 179 ASP A O 1
ATOM 1489 N N . PHE A 1 180 ? 9.852 -0.885 11.110 1.00 89.88 180 PHE A N 1
ATOM 1490 C CA . PHE A 1 180 ? 9.615 -1.667 12.330 1.00 89.88 180 PHE A CA 1
ATOM 1491 C C . PHE A 1 180 ? 8.270 -2.415 12.298 1.00 89.88 180 PHE A C 1
ATOM 1493 O O . PHE A 1 180 ? 8.181 -3.596 12.652 1.00 89.88 180 PHE A O 1
ATOM 1500 N N . LEU A 1 181 ? 7.203 -1.765 11.826 1.00 89.25 181 LEU A N 1
ATOM 1501 C CA . LEU A 1 181 ? 5.881 -2.384 11.694 1.00 89.25 181 LEU A CA 1
ATOM 1502 C C . LEU A 1 181 ? 5.853 -3.468 10.606 1.00 89.25 181 LEU A C 1
ATOM 1504 O O . LEU A 1 181 ? 5.203 -4.496 10.791 1.00 89.25 181 LEU A O 1
ATOM 1508 N N . THR A 1 182 ? 6.556 -3.269 9.488 1.00 86.00 182 THR A N 1
ATOM 1509 C CA . THR A 1 182 ? 6.595 -4.230 8.367 1.00 86.00 182 THR A CA 1
ATOM 1510 C C . THR A 1 182 ? 7.516 -5.406 8.568 1.00 86.00 182 THR A C 1
ATOM 1512 O O . THR A 1 182 ? 7.279 -6.441 7.947 1.00 86.00 182 THR A O 1
ATOM 1515 N N . TRP A 1 183 ? 8.535 -5.261 9.410 1.00 89.44 183 TRP A N 1
ATOM 1516 C CA . TRP A 1 183 ? 9.465 -6.333 9.704 1.00 89.44 183 TRP A CA 1
ATOM 1517 C C . TRP A 1 183 ? 8.711 -7.603 10.128 1.00 89.44 183 TRP A C 1
ATOM 1519 O O . TRP A 1 183 ? 7.894 -7.584 11.052 1.00 89.44 183 TRP A O 1
ATOM 1529 N N . GLU A 1 184 ? 8.952 -8.704 9.418 1.00 85.81 184 GLU A N 1
ATOM 1530 C CA . GLU A 1 184 ? 8.287 -9.975 9.683 1.00 85.81 184 GLU A CA 1
ATOM 1531 C C . GLU A 1 184 ? 8.835 -10.622 10.958 1.00 85.81 184 GLU A C 1
ATOM 1533 O O . GLU A 1 184 ? 9.883 -11.267 10.950 1.00 85.81 184 GLU A O 1
ATOM 1538 N N . ASP A 1 185 ? 8.100 -10.432 12.054 1.00 88.19 185 ASP A N 1
ATOM 1539 C CA . ASP A 1 185 ? 8.340 -11.081 13.337 1.00 88.19 185 ASP A CA 1
ATOM 1540 C C . ASP A 1 185 ? 7.003 -11.318 14.059 1.00 88.19 185 ASP A C 1
ATOM 1542 O O . ASP A 1 185 ? 6.253 -10.382 14.365 1.00 88.19 185 ASP A O 1
ATOM 1546 N N . THR A 1 186 ? 6.671 -12.593 14.273 1.00 85.62 186 THR A N 1
ATOM 1547 C CA . THR A 1 186 ? 5.388 -13.019 14.847 1.00 85.62 186 THR A CA 1
ATOM 1548 C C . THR A 1 186 ? 5.237 -12.584 16.302 1.00 85.62 186 THR A C 1
ATOM 1550 O O . THR A 1 186 ? 4.161 -12.128 16.694 1.00 85.62 186 THR A O 1
ATOM 1553 N N . GLU A 1 187 ? 6.299 -12.670 17.103 1.00 82.50 187 GLU A N 1
ATOM 1554 C CA . GLU A 1 187 ? 6.247 -12.335 18.528 1.00 82.50 187 GLU A CA 1
ATOM 1555 C C . GLU A 1 187 ? 6.173 -10.819 18.743 1.00 82.50 187 GLU A C 1
ATOM 1557 O O . GLU A 1 187 ? 5.376 -10.353 19.559 1.00 82.50 187 GLU A O 1
ATOM 1562 N N . LYS A 1 188 ? 6.869 -10.031 17.917 1.00 87.38 188 LYS A N 1
ATOM 1563 C CA . LYS A 1 188 ? 6.706 -8.574 17.822 1.00 87.38 188 LYS A CA 1
ATOM 1564 C C . LYS A 1 188 ? 5.271 -8.206 17.454 1.00 87.38 188 LYS A C 1
ATOM 1566 O O . LYS A 1 188 ? 4.683 -7.317 18.070 1.00 87.38 188 LYS A O 1
ATOM 1571 N N . ASN A 1 189 ? 4.675 -8.879 16.467 1.00 86.38 189 ASN A N 1
ATOM 1572 C CA . ASN A 1 189 ? 3.296 -8.597 16.059 1.00 86.38 189 ASN A CA 1
ATOM 1573 C C . ASN A 1 189 ? 2.293 -8.905 17.185 1.00 86.38 189 ASN A C 1
ATOM 1575 O O . ASN A 1 189 ? 1.388 -8.105 17.440 1.00 86.38 189 ASN A O 1
ATOM 1579 N N . LYS A 1 190 ? 2.487 -10.014 17.910 1.00 81.12 190 LYS A N 1
ATOM 1580 C CA . LYS A 1 190 ? 1.715 -10.346 19.118 1.00 81.12 190 LYS A CA 1
ATOM 1581 C C . LYS A 1 190 ? 1.920 -9.308 20.222 1.00 81.12 190 LYS A C 1
ATOM 1583 O O . LYS A 1 190 ? 0.948 -8.899 20.853 1.00 81.12 190 LYS A O 1
ATOM 1588 N N . ALA A 1 191 ? 3.148 -8.840 20.441 1.00 79.44 191 ALA A N 1
ATOM 1589 C CA . ALA A 1 191 ? 3.456 -7.798 21.420 1.00 79.44 191 ALA A CA 1
ATOM 1590 C C . ALA A 1 191 ? 2.774 -6.461 21.079 1.00 79.44 191 ALA A C 1
ATOM 1592 O O . ALA A 1 191 ? 2.181 -5.826 21.952 1.00 79.44 191 ALA A O 1
ATOM 1593 N N . LEU A 1 192 ? 2.773 -6.047 19.809 1.00 82.62 192 LEU A N 1
ATOM 1594 C CA . LEU A 1 192 ? 2.052 -4.848 19.354 1.00 82.62 192 LEU A CA 1
ATOM 1595 C C . LEU A 1 192 ? 0.544 -4.985 19.571 1.00 82.62 192 LEU A C 1
ATOM 1597 O O . LEU A 1 192 ? -0.111 -4.055 20.039 1.00 82.62 192 LEU A O 1
ATOM 1601 N N . PHE A 1 193 ? -0.012 -6.163 19.292 1.00 81.12 193 PHE A N 1
ATOM 1602 C CA . PHE A 1 193 ? -1.415 -6.434 19.576 1.00 81.12 193 PHE A CA 1
ATOM 1603 C C . PHE A 1 193 ? -1.730 -6.403 21.081 1.00 81.12 193 PHE A C 1
ATOM 1605 O O . PHE A 1 193 ? -2.779 -5.894 21.474 1.00 81.12 193 PHE A O 1
ATOM 1612 N N . LYS A 1 194 ? -0.826 -6.889 21.939 1.00 78.56 194 LYS A N 1
ATOM 1613 C CA . LYS A 1 194 ? -0.971 -6.842 23.403 1.00 78.56 194 LYS A CA 1
ATOM 1614 C C . LYS A 1 194 ? -1.180 -5.412 23.922 1.00 78.56 194 LYS A C 1
ATOM 1616 O O . LYS A 1 194 ? -2.049 -5.212 24.770 1.00 78.56 194 LYS A O 1
ATOM 1621 N N . ILE A 1 195 ? -0.490 -4.415 23.358 1.00 78.44 195 ILE A N 1
ATOM 1622 C CA . ILE A 1 195 ? -0.724 -2.990 23.676 1.00 78.44 195 ILE A CA 1
ATOM 1623 C C . ILE A 1 195 ? -2.182 -2.606 23.397 1.00 78.44 195 ILE A C 1
ATOM 1625 O O . ILE A 1 195 ? -2.860 -2.043 24.251 1.00 78.44 195 ILE A O 1
ATOM 1629 N N . ILE A 1 196 ? -2.693 -2.955 22.219 1.00 79.94 196 ILE A N 1
ATOM 1630 C CA . ILE A 1 196 ? -4.053 -2.606 21.787 1.00 79.94 196 ILE A CA 1
ATOM 1631 C C . ILE A 1 196 ? -5.105 -3.340 22.619 1.00 79.94 196 ILE A C 1
ATOM 1633 O O . ILE A 1 196 ? -6.097 -2.751 23.043 1.00 79.94 196 ILE A O 1
ATOM 1637 N N . SER A 1 197 ? -4.859 -4.616 22.907 1.00 78.62 197 SER A N 1
ATOM 1638 C CA . SER A 1 197 ? -5.649 -5.413 23.841 1.00 78.62 197 SER A CA 1
ATOM 1639 C C . SER A 1 197 ? -5.752 -4.730 25.206 1.00 78.62 197 SER A C 1
ATOM 1641 O O . SER A 1 197 ? -6.835 -4.688 25.785 1.00 78.62 197 SER A O 1
ATOM 1643 N N . TYR A 1 198 ? -4.646 -4.185 25.715 1.00 77.44 198 TYR A N 1
ATOM 1644 C CA . TYR A 1 198 ? -4.644 -3.428 26.960 1.00 77.44 198 TYR A CA 1
ATOM 1645 C C . TYR A 1 198 ? -5.447 -2.123 26.849 1.00 77.44 198 TYR A C 1
ATOM 1647 O O . TYR A 1 198 ? -6.220 -1.828 27.754 1.00 77.44 198 TYR A O 1
ATOM 1655 N N . CYS A 1 199 ? -5.354 -1.376 25.740 1.00 78.88 199 CYS A N 1
ATOM 1656 C CA . CYS A 1 199 ? -6.190 -0.184 25.528 1.00 78.88 199 CYS A CA 1
ATOM 1657 C C . CYS A 1 199 ? -7.690 -0.506 25.627 1.00 78.88 199 CYS A C 1
ATOM 1659 O O . CYS A 1 199 ? -8.446 0.265 26.216 1.00 78.88 199 CYS A O 1
ATOM 1661 N N . ILE A 1 200 ? -8.115 -1.644 25.067 1.00 79.06 200 ILE A N 1
ATOM 1662 C CA . ILE A 1 200 ? -9.507 -2.112 25.127 1.00 79.06 200 ILE A CA 1
ATOM 1663 C C . ILE A 1 200 ? -9.896 -2.449 26.573 1.00 79.06 200 ILE A C 1
ATOM 1665 O O . ILE A 1 200 ? -10.934 -1.999 27.052 1.00 79.06 200 ILE A O 1
ATOM 1669 N N . GLU A 1 201 ? -9.057 -3.210 27.282 1.00 75.94 201 GLU A N 1
ATOM 1670 C CA . GLU A 1 201 ? -9.283 -3.573 28.687 1.00 75.94 201 GLU A CA 1
ATOM 1671 C C . GLU A 1 201 ? -9.371 -2.340 29.598 1.00 75.94 201 GLU A C 1
ATOM 1673 O O . GLU A 1 201 ? -10.295 -2.226 30.404 1.00 75.94 201 GLU A O 1
ATOM 1678 N N . TYR A 1 202 ? -8.454 -1.387 29.430 1.00 75.62 202 TYR A N 1
ATOM 1679 C CA . TYR A 1 202 ? -8.445 -0.123 30.160 1.00 75.62 202 TYR A CA 1
ATOM 1680 C C . TYR A 1 202 ? -9.740 0.662 29.920 1.00 75.62 202 TYR A C 1
ATOM 1682 O O . TYR A 1 202 ? -10.396 1.096 30.866 1.00 75.62 202 TYR A O 1
ATOM 1690 N N . ALA A 1 203 ? -10.161 0.782 28.660 1.00 76.75 203 ALA A N 1
ATOM 1691 C CA . ALA A 1 203 ? -11.374 1.501 28.296 1.00 76.75 203 ALA A CA 1
ATOM 1692 C C . ALA A 1 203 ? -12.661 0.856 28.853 1.00 76.75 203 ALA A C 1
ATOM 1694 O O . ALA A 1 203 ? -13.636 1.562 29.124 1.00 76.75 203 ALA A O 1
ATOM 1695 N N . LEU A 1 204 ? -12.686 -0.466 29.065 1.00 76.00 204 LEU A N 1
ATOM 1696 C CA . LEU A 1 204 ? -13.804 -1.151 29.730 1.00 76.00 204 LEU A CA 1
ATOM 1697 C C . LEU A 1 204 ? -13.888 -0.814 31.223 1.00 76.00 204 LEU A C 1
ATOM 1699 O O . LEU A 1 204 ? -14.997 -0.640 31.743 1.00 76.00 204 LEU A O 1
ATOM 1703 N N . VAL A 1 205 ? -12.732 -0.710 31.889 1.00 74.00 205 VAL A N 1
ATOM 1704 C CA . VAL A 1 205 ? -12.625 -0.372 33.317 1.00 74.00 205 VAL A CA 1
ATOM 1705 C C . VAL A 1 205 ? -13.022 1.078 33.565 1.00 74.00 205 VAL A C 1
ATOM 1707 O O . VAL A 1 205 ? -13.904 1.310 34.382 1.00 74.00 205 VAL A O 1
ATOM 1710 N N . VAL A 1 206 ? -12.466 2.035 32.810 1.00 73.25 206 VAL A N 1
ATOM 1711 C CA . VAL A 1 206 ? -12.805 3.472 32.924 1.00 73.25 206 VAL A CA 1
ATOM 1712 C C . VAL A 1 206 ? -14.312 3.713 32.824 1.00 73.25 206 VAL A C 1
ATOM 1714 O O . VAL A 1 206 ? -14.868 4.578 33.494 1.00 73.25 206 VAL A O 1
ATOM 1717 N N . ASN A 1 207 ? -14.993 2.938 31.982 1.00 71.44 207 ASN A N 1
ATOM 1718 C CA . ASN A 1 207 ? -16.411 3.125 31.709 1.00 71.44 207 ASN A CA 1
ATOM 1719 C C . ASN A 1 207 ? -17.351 2.368 32.660 1.00 71.44 207 ASN A C 1
ATOM 1721 O O . ASN A 1 207 ? -18.564 2.399 32.433 1.00 71.44 207 ASN A O 1
ATOM 1725 N N . ASN A 1 208 ? -16.833 1.705 33.704 1.00 65.69 208 ASN A N 1
ATOM 1726 C CA . ASN A 1 208 ? -17.608 0.906 34.666 1.00 65.69 208 ASN A CA 1
ATOM 1727 C C . ASN A 1 208 ? -18.577 -0.071 33.984 1.00 65.69 208 ASN A C 1
ATOM 1729 O O . ASN A 1 208 ? -19.728 -0.249 34.388 1.00 65.69 208 ASN A O 1
ATOM 1733 N N . SER A 1 209 ? -18.120 -0.694 32.898 1.00 60.81 209 SER A N 1
ATOM 1734 C CA . SER A 1 209 ? -18.936 -1.639 32.143 1.00 60.81 209 SER A CA 1
ATOM 1735 C C . SER A 1 209 ? -19.019 -2.984 32.884 1.00 60.81 209 SER A C 1
ATOM 1737 O O . SER A 1 209 ? -18.014 -3.652 33.140 1.00 60.81 209 SER A O 1
ATOM 1739 N N . ASN A 1 210 ? -20.237 -3.381 33.276 1.00 51.41 210 ASN A N 1
ATOM 1740 C CA . ASN A 1 210 ? -20.498 -4.641 33.977 1.00 51.41 210 ASN A CA 1
ATOM 1741 C C . ASN A 1 210 ? -20.207 -5.843 33.056 1.00 51.41 210 ASN A C 1
ATOM 1743 O O . ASN A 1 210 ? -21.066 -6.251 32.284 1.00 51.41 210 ASN A O 1
ATOM 1747 N N . GLY A 1 211 ? -18.999 -6.404 33.156 1.00 51.41 211 GLY A N 1
ATOM 1748 C CA . GLY A 1 211 ? -18.627 -7.771 32.761 1.00 51.41 211 GLY A CA 1
ATOM 1749 C C . GLY A 1 211 ? -18.981 -8.247 31.339 1.00 51.41 211 GLY A C 1
ATOM 1750 O O . GLY A 1 211 ? -20.061 -8.778 31.108 1.00 51.41 211 GLY A O 1
ATOM 1751 N N . ASP A 1 212 ? -17.992 -8.195 30.444 1.00 54.03 212 ASP A N 1
ATOM 1752 C CA . ASP A 1 212 ? -17.756 -9.004 29.235 1.00 54.03 212 ASP A CA 1
ATOM 1753 C C . ASP A 1 212 ? -18.947 -9.613 28.468 1.00 54.03 212 ASP A C 1
ATOM 1755 O O . ASP A 1 212 ? -19.236 -9.143 27.376 1.00 54.03 212 ASP A O 1
ATOM 1759 N N . ASN A 1 213 ? -19.652 -10.651 28.927 1.00 53.06 213 ASN A N 1
ATOM 1760 C CA . ASN A 1 213 ? -20.505 -11.444 28.018 1.00 53.06 213 ASN A CA 1
ATOM 1761 C C . ASN A 1 213 ? -21.600 -10.645 27.280 1.00 53.06 213 ASN A C 1
ATOM 1763 O O . ASN A 1 213 ? -21.838 -10.902 26.100 1.00 53.06 213 ASN A O 1
ATOM 1767 N N . THR A 1 214 ? -22.229 -9.659 27.925 1.00 56.84 214 THR A N 1
ATOM 1768 C CA . THR A 1 214 ? -23.287 -8.847 27.295 1.00 56.84 214 THR A CA 1
ATOM 1769 C C . THR A 1 214 ? -22.717 -7.838 26.295 1.00 56.84 214 THR A C 1
ATOM 1771 O O . THR A 1 214 ? -23.244 -7.693 25.194 1.00 56.84 214 THR A O 1
ATOM 1774 N N . TYR A 1 215 ? -21.597 -7.190 26.633 1.00 65.56 215 TYR A N 1
ATOM 1775 C CA . TYR A 1 215 ? -20.888 -6.274 25.730 1.00 65.56 215 TYR A CA 1
ATOM 1776 C C . TYR A 1 215 ? -20.270 -7.026 24.538 1.00 65.56 215 TYR A C 1
ATOM 1778 O O . TYR A 1 215 ? -20.334 -6.581 23.397 1.00 65.56 215 TYR A O 1
ATOM 1786 N N . LEU A 1 216 ? -19.727 -8.220 24.770 1.00 63.22 216 LEU A N 1
ATOM 1787 C CA . LEU A 1 216 ? -19.122 -9.049 23.727 1.00 63.22 216 LEU A CA 1
ATOM 1788 C C . LEU A 1 216 ? -20.147 -9.629 22.763 1.00 63.22 216 LEU A C 1
ATOM 1790 O O . LEU A 1 216 ? -19.920 -9.617 21.550 1.00 63.22 216 LEU A O 1
ATOM 1794 N N . ALA A 1 217 ? -21.290 -10.088 23.280 1.00 65.19 217 ALA A N 1
ATOM 1795 C CA . ALA A 1 217 ? -22.424 -10.469 22.448 1.00 65.19 217 ALA A CA 1
ATOM 1796 C C . ALA A 1 217 ? -22.890 -9.288 21.590 1.00 65.19 217 ALA A C 1
ATOM 1798 O O . ALA A 1 217 ? -23.247 -9.474 20.428 1.00 65.19 217 ALA A O 1
ATOM 1799 N N . SER A 1 218 ? -22.805 -8.067 22.124 1.00 74.75 218 SER A N 1
ATOM 1800 C CA . SER A 1 218 ? -23.201 -6.874 21.393 1.00 74.75 218 SER A CA 1
ATOM 1801 C C . SER A 1 218 ? -22.250 -6.485 20.267 1.00 74.75 218 SER A C 1
ATOM 1803 O O . SER A 1 218 ? -22.633 -5.663 19.449 1.00 74.75 218 SER A O 1
ATOM 1805 N N . LEU A 1 219 ? -21.036 -7.040 20.192 1.00 79.69 219 LEU A N 1
ATOM 1806 C CA . LEU A 1 219 ? -20.132 -6.835 19.054 1.00 79.69 219 LEU A CA 1
ATOM 1807 C C . LEU A 1 219 ? -20.492 -7.717 17.846 1.00 79.69 219 LEU A C 1
ATOM 1809 O O . LEU A 1 219 ? -19.908 -7.531 16.785 1.00 79.69 219 LEU A O 1
ATOM 1813 N N . ARG A 1 220 ? -21.420 -8.675 17.980 1.00 79.50 220 ARG A N 1
ATOM 1814 C CA . ARG A 1 220 ? -21.894 -9.525 16.871 1.00 79.50 220 ARG A CA 1
ATOM 1815 C C . ARG A 1 220 ? -23.023 -8.867 16.090 1.00 79.50 220 ARG A C 1
ATOM 1817 O O . ARG A 1 220 ? -23.700 -7.972 16.596 1.00 79.50 220 ARG A O 1
ATOM 1824 N N . ASN A 1 221 ? -23.283 -9.401 14.898 1.00 84.56 221 ASN A N 1
ATOM 1825 C CA . ASN A 1 221 ? -24.483 -9.120 14.108 1.00 84.56 221 ASN A CA 1
ATOM 1826 C C . ASN A 1 221 ? -24.673 -7.625 13.784 1.00 84.56 221 ASN A C 1
ATOM 1828 O O . ASN A 1 221 ? -25.803 -7.142 13.642 1.00 84.56 221 ASN A O 1
ATOM 1832 N N . LYS A 1 222 ? -23.569 -6.876 13.693 1.00 91.94 222 LYS A N 1
ATOM 1833 C CA . LYS A 1 222 ? -23.542 -5.519 13.155 1.00 91.94 222 LYS A CA 1
ATOM 1834 C C . LYS A 1 222 ? -23.603 -5.570 11.636 1.00 91.94 222 LYS A C 1
ATOM 1836 O O . LYS A 1 222 ? -23.211 -6.545 10.996 1.00 91.94 222 LYS A O 1
ATOM 1841 N N . GLN A 1 223 ? -24.108 -4.483 11.076 1.00 94.94 223 GLN A N 1
ATOM 1842 C CA . GLN A 1 223 ? -24.239 -4.285 9.643 1.00 94.94 223 GLN A CA 1
ATOM 1843 C C . GLN A 1 223 ? -23.311 -3.162 9.202 1.00 94.94 223 GLN A C 1
ATOM 1845 O O . GLN A 1 223 ? -23.459 -2.014 9.632 1.00 94.94 223 GLN A O 1
ATOM 1850 N N . PHE A 1 224 ? -22.342 -3.511 8.366 1.00 96.69 224 PHE A N 1
ATOM 1851 C CA . PHE A 1 224 ? -21.271 -2.632 7.923 1.00 96.69 224 PHE A CA 1
ATOM 1852 C C . PHE A 1 224 ? -21.489 -2.205 6.490 1.00 96.69 224 PHE A C 1
ATOM 1854 O O . PHE A 1 224 ? -21.297 -2.984 5.562 1.00 96.69 224 PHE A O 1
ATOM 1861 N N . TYR A 1 225 ? -21.854 -0.940 6.328 1.00 97.44 225 TYR A N 1
ATOM 1862 C CA . TYR A 1 225 ? -21.914 -0.296 5.032 1.00 97.44 225 TYR A CA 1
ATOM 1863 C C . TYR A 1 225 ? -20.508 0.093 4.617 1.00 97.44 225 TYR A C 1
ATOM 1865 O O . TYR A 1 225 ? -19.777 0.728 5.378 1.00 97.44 225 TYR A O 1
ATOM 1873 N N . LEU A 1 226 ? -20.121 -0.336 3.426 1.00 97.00 226 LEU A N 1
ATOM 1874 C CA . LEU A 1 226 ? -18.795 -0.109 2.889 1.00 97.00 226 LEU A CA 1
ATOM 1875 C C . LEU A 1 226 ? -18.754 1.235 2.161 1.00 97.00 226 LEU A C 1
ATOM 1877 O O . LEU A 1 226 ? -19.564 1.510 1.273 1.00 97.00 226 LEU A O 1
ATOM 1881 N N . ASP A 1 227 ? -17.791 2.063 2.546 1.00 94.25 227 ASP A N 1
ATOM 1882 C CA . ASP A 1 227 ? -17.373 3.242 1.792 1.00 94.25 227 ASP A CA 1
ATOM 1883 C C . ASP A 1 227 ? -16.729 2.826 0.450 1.00 94.25 227 ASP A C 1
ATOM 1885 O O . ASP A 1 227 ? -16.088 1.771 0.349 1.00 94.25 227 ASP A O 1
ATOM 1889 N N . ASN A 1 228 ? -16.852 3.671 -0.573 1.00 92.12 228 ASN A N 1
ATOM 1890 C CA . ASN A 1 228 ? -16.250 3.510 -1.893 1.00 92.12 228 ASN A CA 1
ATOM 1891 C C . ASN A 1 228 ? -14.738 3.217 -1.817 1.00 92.12 228 ASN A C 1
ATOM 1893 O O . ASN A 1 228 ? -14.232 2.291 -2.457 1.00 92.12 228 ASN A O 1
ATOM 1897 N N . ASN A 1 229 ? -14.017 3.909 -0.930 1.00 89.50 229 ASN A N 1
ATOM 1898 C CA . ASN A 1 229 ? -12.583 3.680 -0.717 1.00 89.50 229 ASN A CA 1
ATOM 1899 C C . ASN A 1 229 ? -12.247 2.238 -0.298 1.00 89.50 229 ASN A C 1
ATOM 1901 O O . ASN A 1 229 ? -11.170 1.727 -0.618 1.00 89.50 229 ASN A O 1
ATOM 1905 N N . LEU A 1 230 ? -13.134 1.561 0.440 1.00 93.25 230 LEU A N 1
ATOM 1906 C CA . LEU A 1 230 ? -12.927 0.156 0.794 1.00 93.25 230 LEU A CA 1
ATOM 1907 C C . LEU A 1 230 ? -13.140 -0.767 -0.396 1.00 93.25 230 LEU A C 1
ATOM 1909 O O . LEU A 1 230 ? -12.388 -1.733 -0.524 1.00 93.25 230 LEU A O 1
ATOM 1913 N N . LEU A 1 231 ? -14.104 -0.460 -1.265 1.00 94.50 231 LEU A N 1
ATOM 1914 C CA . LEU A 1 231 ? -14.328 -1.206 -2.501 1.00 94.50 231 LEU A CA 1
ATOM 1915 C C . LEU A 1 231 ? -13.090 -1.114 -3.399 1.00 94.50 231 LEU A C 1
ATOM 1917 O O . LEU A 1 231 ? -12.524 -2.143 -3.765 1.00 94.50 231 LEU A O 1
ATOM 1921 N N . TYR A 1 232 ? -12.568 0.093 -3.631 1.00 92.88 232 TYR A N 1
ATOM 1922 C CA . TYR A 1 232 ? -11.340 0.301 -4.409 1.00 92.88 232 TYR A CA 1
ATOM 1923 C C . TYR A 1 232 ? -10.150 -0.494 -3.859 1.00 92.88 232 TYR A C 1
ATOM 1925 O O . TYR A 1 232 ? -9.429 -1.169 -4.605 1.00 92.88 232 TYR A O 1
ATOM 1933 N N . ARG A 1 233 ? -9.956 -0.471 -2.534 1.00 91.81 233 ARG A N 1
ATOM 1934 C CA . ARG A 1 233 ? -8.903 -1.258 -1.879 1.00 91.81 233 ARG A CA 1
ATOM 1935 C C . ARG A 1 233 ? -9.134 -2.754 -2.050 1.00 91.81 233 ARG A C 1
ATOM 1937 O O . ARG A 1 233 ? -8.194 -3.438 -2.428 1.00 91.81 233 ARG A O 1
ATOM 1944 N N . ALA A 1 234 ? -10.346 -3.258 -1.820 1.00 94.25 234 ALA A N 1
ATOM 1945 C CA . ALA A 1 234 ? -10.676 -4.683 -1.913 1.00 94.25 234 ALA A CA 1
ATOM 1946 C C . ALA A 1 234 ? -10.493 -5.264 -3.327 1.00 94.25 234 ALA A C 1
ATOM 1948 O O . ALA A 1 234 ? -10.144 -6.437 -3.470 1.00 94.25 234 ALA A O 1
ATOM 1949 N N . LEU A 1 235 ? -10.675 -4.449 -4.369 1.00 94.50 235 LEU A N 1
ATOM 1950 C CA . LEU A 1 235 ? -10.409 -4.844 -5.757 1.00 94.50 235 LEU A CA 1
ATOM 1951 C C . LEU A 1 235 ? -8.910 -4.819 -6.100 1.00 94.50 235 LEU A C 1
ATOM 1953 O O . LEU A 1 235 ? -8.448 -5.570 -6.964 1.00 94.50 235 LEU A O 1
ATOM 1957 N N . GLY A 1 236 ? -8.125 -4.035 -5.358 1.00 90.69 236 GLY A N 1
ATOM 1958 C CA . GLY A 1 236 ? -6.696 -3.821 -5.596 1.00 90.69 236 GLY A CA 1
ATOM 1959 C C . GLY A 1 236 ? -6.386 -2.622 -6.474 1.00 90.69 236 GLY A C 1
ATOM 1960 O O . GLY A 1 236 ? -5.237 -2.465 -6.872 1.00 90.69 236 GLY A O 1
ATOM 1961 N N . ILE A 1 237 ? -7.370 -1.752 -6.713 1.00 90.94 237 ILE A N 1
ATOM 1962 C CA . ILE A 1 237 ? -7.169 -0.493 -7.437 1.00 90.94 237 ILE A CA 1
ATOM 1963 C C . ILE A 1 237 ? -6.165 0.384 -6.680 1.00 90.94 237 ILE A C 1
ATOM 1965 O O . ILE A 1 237 ? -5.292 0.986 -7.287 1.00 90.94 237 ILE A O 1
ATOM 1969 N N . ASN A 1 238 ? -6.212 0.379 -5.340 1.00 84.88 238 ASN A N 1
ATOM 1970 C CA . ASN A 1 238 ? -5.217 1.069 -4.512 1.00 84.88 238 ASN A CA 1
ATOM 1971 C C . ASN A 1 238 ? -4.008 0.204 -4.107 1.00 84.88 238 ASN A C 1
ATOM 1973 O O . ASN A 1 238 ? -3.361 0.475 -3.091 1.00 84.88 238 ASN A O 1
ATOM 1977 N N . GLY A 1 239 ? -3.696 -0.830 -4.888 1.00 84.38 239 GLY A N 1
ATOM 1978 C CA . GLY A 1 239 ? -2.515 -1.669 -4.714 1.00 84.38 239 GLY A CA 1
ATOM 1979 C C . GLY A 1 239 ? -2.749 -2.935 -3.884 1.00 84.38 239 GLY A C 1
ATOM 1980 O O . GLY A 1 239 ? -3.624 -3.012 -3.013 1.00 84.38 239 GLY A O 1
ATOM 1981 N N . ASN A 1 240 ? -1.912 -3.943 -4.142 1.00 83.38 240 ASN A N 1
ATOM 1982 C CA . ASN A 1 240 ? -2.067 -5.300 -3.601 1.00 83.38 240 ASN A CA 1
ATOM 1983 C C . ASN A 1 240 ? -1.982 -5.356 -2.072 1.00 83.38 240 ASN A C 1
ATOM 1985 O O . ASN A 1 240 ? -2.798 -6.007 -1.427 1.00 83.38 240 ASN A O 1
ATOM 1989 N N . THR A 1 241 ? -1.072 -4.592 -1.470 1.00 81.56 241 THR A N 1
ATOM 1990 C CA . THR A 1 241 ? -0.932 -4.550 -0.010 1.00 81.56 241 THR A CA 1
ATOM 1991 C C . THR A 1 241 ? -2.206 -4.044 0.675 1.00 81.56 241 THR A C 1
ATOM 1993 O O . THR A 1 241 ? -2.554 -4.512 1.757 1.00 81.56 241 THR A O 1
ATOM 1996 N N . ARG A 1 242 ? -2.927 -3.084 0.074 1.00 84.25 242 ARG A N 1
ATOM 1997 C CA . ARG A 1 242 ? -4.210 -2.597 0.616 1.00 84.25 242 ARG A CA 1
ATOM 1998 C C . ARG A 1 242 ? -5.337 -3.600 0.360 1.00 84.25 242 ARG A C 1
ATOM 2000 O O . ARG A 1 242 ? -6.177 -3.769 1.241 1.00 84.25 242 ARG A O 1
ATOM 2007 N N . LYS A 1 243 ? -5.311 -4.299 -0.781 1.00 91.00 243 LYS A N 1
ATOM 2008 C CA . LYS A 1 243 ? -6.232 -5.399 -1.108 1.00 91.00 243 LYS A CA 1
ATOM 2009 C C . LYS A 1 243 ? -6.212 -6.490 -0.059 1.00 91.00 243 LYS A C 1
ATOM 2011 O O . LYS A 1 243 ? -7.244 -6.760 0.547 1.00 91.00 243 LYS A O 1
ATOM 2016 N N . GLU A 1 244 ? -5.048 -7.069 0.202 1.00 88.06 244 GLU A N 1
ATOM 2017 C CA . GLU A 1 244 ? -4.906 -8.179 1.148 1.00 88.06 244 GLU A CA 1
ATOM 2018 C C . GLU A 1 244 ? -5.460 -7.821 2.531 1.00 88.06 244 GLU A C 1
ATOM 2020 O O . GLU A 1 244 ? -6.259 -8.567 3.094 1.00 88.06 244 GLU A O 1
ATOM 2025 N N . ARG A 1 245 ? -5.143 -6.622 3.030 1.00 85.19 245 ARG A N 1
ATOM 2026 C CA . ARG A 1 245 ? -5.634 -6.122 4.323 1.00 85.19 245 ARG A CA 1
ATOM 2027 C C . ARG A 1 245 ? -7.150 -6.001 4.380 1.00 85.19 245 ARG A C 1
ATOM 2029 O O . ARG A 1 245 ? -7.762 -6.438 5.353 1.00 85.19 245 ARG A O 1
ATOM 2036 N N . THR A 1 246 ? -7.758 -5.399 3.359 1.00 91.69 246 THR A N 1
ATOM 2037 C CA . THR A 1 246 ? -9.215 -5.235 3.306 1.00 91.69 246 THR A CA 1
ATOM 2038 C C . THR A 1 246 ? -9.913 -6.589 3.198 1.00 91.69 246 THR A C 1
ATOM 2040 O O . THR A 1 246 ? -10.914 -6.810 3.874 1.00 91.69 246 THR A O 1
ATOM 2043 N N . LEU A 1 247 ? -9.362 -7.528 2.422 1.00 93.31 247 LEU A N 1
ATOM 2044 C CA . LEU A 1 247 ? -9.910 -8.881 2.295 1.00 93.31 247 LEU A CA 1
ATOM 2045 C C . LEU A 1 247 ? -9.828 -9.668 3.611 1.00 93.31 247 LEU A C 1
ATOM 2047 O O . LEU A 1 247 ? -10.779 -10.372 3.953 1.00 93.31 247 LEU A O 1
ATOM 2051 N N . VAL A 1 248 ? -8.735 -9.533 4.369 1.00 89.75 248 VAL A N 1
ATOM 2052 C CA . VAL A 1 248 ? -8.614 -10.129 5.713 1.00 89.75 248 VAL A CA 1
ATOM 2053 C C . VAL A 1 248 ? -9.638 -9.519 6.668 1.00 89.75 248 VAL A C 1
ATOM 2055 O O . VAL A 1 248 ? -10.323 -10.255 7.376 1.00 89.75 248 VAL A O 1
ATOM 2058 N N . PHE A 1 249 ? -9.814 -8.196 6.642 1.00 91.00 249 PHE A N 1
ATOM 2059 C CA . PHE A 1 249 ? -10.844 -7.527 7.437 1.00 91.00 249 PHE A CA 1
ATOM 2060 C C . PHE A 1 249 ? -12.257 -8.023 7.088 1.00 91.00 249 PHE A C 1
ATOM 2062 O O . PHE A 1 249 ? -13.020 -8.357 7.994 1.00 91.00 249 PHE A O 1
ATOM 2069 N N . PHE A 1 250 ? -12.600 -8.142 5.799 1.00 94.38 250 PHE A N 1
ATOM 2070 C CA . PHE A 1 250 ? -13.896 -8.678 5.364 1.00 94.38 250 PHE A CA 1
ATOM 2071 C C . PHE A 1 250 ? -14.097 -10.112 5.833 1.00 94.38 250 PHE A C 1
ATOM 2073 O O . PHE A 1 250 ? -15.132 -10.415 6.423 1.00 94.38 250 PHE A O 1
ATOM 2080 N N . LYS A 1 251 ? -13.089 -10.973 5.656 1.00 91.62 251 LYS A N 1
ATOM 2081 C CA . LYS A 1 251 ? -13.127 -12.350 6.155 1.00 91.62 251 LYS A CA 1
ATOM 2082 C C . LYS A 1 251 ? -13.415 -12.376 7.656 1.00 91.62 251 LYS A C 1
ATOM 2084 O O . LYS A 1 251 ? -14.316 -13.083 8.088 1.00 91.62 251 LYS A O 1
ATOM 2089 N N . LYS A 1 252 ? -12.728 -11.539 8.439 1.00 87.81 252 LYS A N 1
ATOM 2090 C CA . LYS A 1 252 ? -12.922 -11.470 9.892 1.00 87.81 252 LYS A CA 1
ATOM 2091 C C . LYS A 1 252 ? -14.296 -10.953 10.302 1.00 87.81 252 LYS A C 1
ATOM 2093 O O . LYS A 1 252 ? -14.857 -11.412 11.299 1.00 87.81 252 LYS A O 1
ATOM 2098 N N . CYS A 1 253 ? -14.851 -10.015 9.543 1.00 91.19 253 CYS A N 1
ATOM 2099 C CA . CYS A 1 253 ? -16.218 -9.547 9.739 1.00 91.19 253 CYS A CA 1
ATOM 2100 C C . CYS A 1 253 ? -17.212 -10.700 9.552 1.00 91.19 253 CYS A C 1
ATOM 2102 O O . CYS A 1 253 ? -18.008 -10.952 10.451 1.00 91.19 253 CYS A O 1
ATOM 2104 N N . ILE A 1 254 ? -17.096 -11.467 8.466 1.00 91.12 254 ILE A N 1
ATOM 2105 C CA . ILE A 1 254 ? -17.967 -12.626 8.221 1.00 91.12 254 ILE A CA 1
ATOM 2106 C C . ILE A 1 254 ? -17.776 -13.711 9.292 1.00 91.12 254 ILE A C 1
ATOM 2108 O O . ILE A 1 254 ? -18.754 -14.159 9.887 1.00 91.12 254 ILE A O 1
ATOM 2112 N N . ASP A 1 255 ? -16.530 -14.066 9.622 1.00 87.31 255 ASP A N 1
ATOM 2113 C CA . ASP A 1 255 ? -16.207 -15.083 10.638 1.00 87.31 255 ASP A CA 1
ATOM 2114 C C . ASP A 1 255 ? -16.749 -14.723 12.038 1.00 87.31 255 ASP A C 1
ATOM 2116 O O . ASP A 1 255 ? -16.996 -15.602 12.865 1.00 87.31 255 ASP A O 1
ATOM 2120 N N . SER A 1 256 ? -16.933 -13.429 12.323 1.00 84.62 256 SER A N 1
ATOM 2121 C CA . SER A 1 256 ? -17.497 -12.927 13.586 1.00 84.62 256 SER A CA 1
ATOM 2122 C C . SER A 1 256 ? -19.009 -12.659 13.537 1.00 84.62 256 SER A C 1
ATOM 2124 O O . SER A 1 256 ? -19.580 -12.227 14.541 1.00 84.62 256 SER A O 1
ATOM 2126 N N . GLY A 1 257 ? -19.668 -12.953 12.410 1.00 88.31 257 GLY A N 1
ATOM 2127 C CA . GLY A 1 257 ? -21.113 -12.807 12.220 1.00 88.31 257 GLY A CA 1
ATOM 2128 C C . GLY A 1 257 ? -21.573 -11.396 11.846 1.00 88.31 257 GLY A C 1
ATOM 2129 O O . GLY A 1 257 ? -22.733 -11.066 12.076 1.00 88.31 257 GLY A O 1
ATOM 2130 N N . GLN A 1 258 ? -20.691 -10.540 11.322 1.00 92.25 258 GLN A N 1
ATOM 2131 C CA . GLN A 1 258 ? -21.096 -9.249 10.756 1.00 92.25 258 GLN A CA 1
ATOM 2132 C C . GLN A 1 258 ? -21.599 -9.429 9.327 1.00 92.25 258 GLN A C 1
ATOM 2134 O O . GLN A 1 258 ? -21.093 -10.266 8.581 1.00 92.25 258 GLN A O 1
ATOM 2139 N N . GLU A 1 259 ? -22.535 -8.581 8.920 1.00 95.75 259 GLU A N 1
ATOM 2140 C CA . GLU A 1 259 ? -22.978 -8.492 7.531 1.00 95.75 259 GLU A CA 1
ATOM 2141 C C . GLU A 1 259 ? -22.315 -7.289 6.861 1.00 95.75 259 GLU A C 1
ATOM 2143 O O . GLU A 1 259 ? -22.256 -6.195 7.430 1.00 95.75 259 GLU A O 1
ATOM 2148 N N . LEU A 1 260 ? -21.828 -7.488 5.639 1.00 97.50 260 LEU A N 1
ATOM 2149 C CA . LEU A 1 260 ? -21.271 -6.428 4.809 1.00 97.50 260 LEU A CA 1
ATOM 2150 C C . LEU A 1 260 ? -22.335 -5.974 3.810 1.00 97.50 260 LEU A C 1
ATOM 2152 O O . LEU A 1 260 ? -22.961 -6.803 3.149 1.00 97.50 260 LEU A O 1
ATOM 2156 N N . LEU A 1 261 ? -22.536 -4.665 3.694 1.00 97.50 261 LEU A N 1
ATOM 2157 C CA . LEU A 1 261 ? -23.522 -4.072 2.800 1.00 97.50 261 LEU A CA 1
ATOM 2158 C C . LEU A 1 261 ? -22.927 -2.921 1.993 1.00 97.50 261 LEU A C 1
ATOM 2160 O O . LEU A 1 261 ? -21.962 -2.275 2.399 1.00 97.50 261 LEU A O 1
ATOM 2164 N N . ILE A 1 262 ? -23.544 -2.629 0.857 1.00 97.38 262 ILE A N 1
ATOM 2165 C CA . ILE A 1 262 ? -23.234 -1.473 0.017 1.00 97.38 262 ILE A CA 1
ATOM 2166 C C . ILE A 1 262 ? -24.527 -0.684 -0.147 1.00 97.38 262 ILE A C 1
ATOM 2168 O O . ILE A 1 262 ? -25.534 -1.226 -0.596 1.00 97.38 262 ILE A O 1
ATOM 2172 N N . SER A 1 263 ? -24.524 0.589 0.247 1.00 96.38 263 SER A N 1
ATOM 2173 C CA . SER A 1 263 ? -25.686 1.45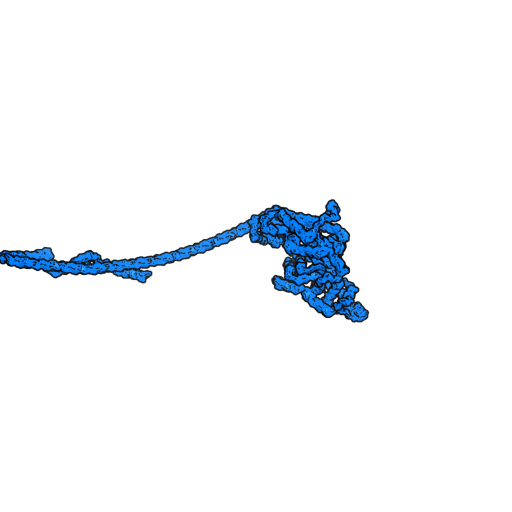7 0.048 1.00 96.38 263 SER A CA 1
ATOM 2174 C C . SER A 1 263 ? -25.845 1.810 -1.437 1.00 96.38 263 SER A C 1
ATOM 2176 O O . SER A 1 263 ? -24.880 1.780 -2.210 1.00 96.38 263 SER A O 1
ATOM 2178 N N . LYS A 1 264 ? -27.047 2.250 -1.827 1.00 95.31 264 LYS A N 1
ATOM 2179 C CA . LYS A 1 264 ? -27.286 2.890 -3.134 1.00 95.31 264 LYS A CA 1
ATOM 2180 C C . LYS A 1 264 ? -26.245 3.976 -3.448 1.00 95.31 264 LYS A C 1
ATOM 2182 O O . LYS A 1 264 ? -25.782 4.057 -4.584 1.00 95.31 264 LYS A O 1
ATOM 2187 N N . PHE A 1 265 ? -25.883 4.795 -2.458 1.00 95.38 265 PHE A N 1
ATOM 2188 C CA . PHE A 1 265 ? -24.973 5.928 -2.631 1.00 95.38 265 PHE A CA 1
ATOM 2189 C C . PHE A 1 265 ? -23.522 5.478 -2.827 1.00 95.38 265 PHE A C 1
ATOM 2191 O O . PHE A 1 265 ? -22.905 5.911 -3.793 1.00 95.38 265 PHE A O 1
ATOM 2198 N N . SER A 1 266 ? -23.012 4.541 -2.017 1.00 95.62 266 SER A N 1
ATOM 2199 C CA . SER A 1 266 ? -21.661 3.980 -2.192 1.00 95.62 266 SER A CA 1
ATOM 2200 C C . SER A 1 266 ? -21.496 3.277 -3.538 1.00 95.62 266 SER A C 1
ATOM 2202 O O . SER A 1 266 ? -20.458 3.409 -4.180 1.00 95.62 266 SER A O 1
ATOM 2204 N N . LYS A 1 267 ? -22.518 2.539 -3.999 1.00 95.44 267 LYS A N 1
ATOM 2205 C CA . LYS A 1 267 ? -22.476 1.895 -5.320 1.00 95.44 267 LYS A CA 1
ATOM 2206 C C . LYS A 1 267 ? -22.456 2.921 -6.447 1.00 95.44 267 LYS A C 1
ATOM 2208 O O . LYS A 1 267 ? -21.702 2.758 -7.402 1.00 95.44 267 LYS A O 1
ATOM 2213 N N . LYS A 1 268 ? -23.285 3.963 -6.342 1.00 95.00 268 LYS A N 1
ATOM 2214 C CA . LYS A 1 268 ? -23.313 5.041 -7.329 1.00 95.00 268 LYS A CA 1
ATOM 2215 C C . LYS A 1 268 ? -21.971 5.770 -7.377 1.00 95.00 268 LYS A C 1
ATOM 2217 O O . LYS A 1 268 ? -21.415 5.908 -8.455 1.00 95.00 268 LYS A O 1
ATOM 2222 N N . GLU A 1 269 ? -21.419 6.141 -6.225 1.00 95.06 269 GLU A N 1
ATOM 2223 C CA . GLU A 1 269 ? -20.096 6.760 -6.134 1.00 95.06 269 GLU A CA 1
ATOM 2224 C C . GLU A 1 269 ? -19.016 5.887 -6.786 1.00 95.06 269 GLU A C 1
ATOM 2226 O O . GLU A 1 269 ? -18.217 6.385 -7.576 1.00 95.06 269 GLU A O 1
ATOM 2231 N N . PHE A 1 270 ? -19.015 4.582 -6.500 1.00 94.50 270 PHE A N 1
ATOM 2232 C CA . PHE A 1 270 ? -18.069 3.631 -7.080 1.00 94.50 270 PHE A CA 1
ATOM 2233 C C . PHE A 1 270 ? -18.123 3.616 -8.614 1.00 94.50 270 PHE A C 1
ATOM 2235 O O . PHE A 1 270 ? -17.087 3.744 -9.268 1.00 94.50 270 PHE A O 1
ATOM 2242 N N . ILE A 1 271 ? -19.323 3.511 -9.191 1.00 94.50 271 ILE A N 1
ATOM 2243 C CA . ILE A 1 271 ? -19.521 3.502 -10.647 1.00 94.50 271 ILE A CA 1
ATOM 2244 C C . ILE A 1 271 ? -19.135 4.857 -11.256 1.00 94.50 271 ILE A C 1
ATOM 2246 O O . ILE A 1 271 ? -18.302 4.896 -12.164 1.00 94.50 271 ILE A O 1
ATOM 2250 N N . ASP A 1 272 ? -19.667 5.958 -10.718 1.00 93.31 272 ASP A N 1
ATOM 2251 C CA . ASP A 1 272 ? -19.433 7.317 -11.219 1.00 93.31 272 ASP A CA 1
ATOM 2252 C C . ASP A 1 272 ? -17.928 7.658 -11.202 1.00 93.31 272 ASP A C 1
ATOM 2254 O O . ASP A 1 272 ? -17.398 8.256 -12.143 1.00 93.31 272 ASP A O 1
ATOM 2258 N N . THR A 1 273 ? -17.203 7.223 -10.164 1.00 90.81 273 THR A N 1
ATOM 2259 C CA . THR A 1 273 ? -15.756 7.457 -10.030 1.00 90.81 273 THR A CA 1
ATOM 2260 C C . THR A 1 273 ? -14.954 6.652 -11.058 1.00 90.81 273 THR A C 1
ATOM 2262 O O . THR A 1 273 ? -14.025 7.188 -11.670 1.00 90.81 273 THR A O 1
ATOM 2265 N N . ILE A 1 274 ? -15.308 5.386 -11.311 1.00 92.62 274 ILE A N 1
ATOM 2266 C CA . ILE A 1 274 ? -14.665 4.572 -12.359 1.00 92.62 274 ILE A CA 1
ATOM 2267 C C . ILE A 1 274 ? -14.873 5.212 -13.732 1.00 92.62 274 I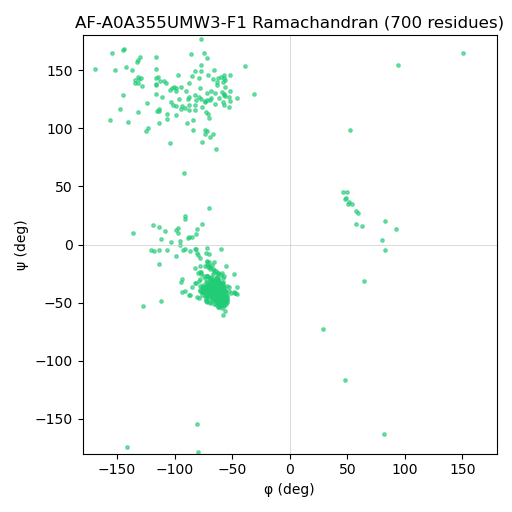LE A C 1
ATOM 2269 O O . ILE A 1 274 ? -13.913 5.380 -14.490 1.00 92.62 274 ILE A O 1
ATOM 2273 N N . GLU A 1 275 ? -16.110 5.590 -14.049 1.00 93.38 275 GLU A N 1
ATOM 2274 C CA . GLU A 1 275 ? -16.455 6.206 -15.330 1.00 93.38 275 GLU A CA 1
ATOM 2275 C C . GLU A 1 275 ? -15.729 7.534 -15.524 1.00 93.38 275 GLU A C 1
ATOM 2277 O O . GLU A 1 275 ? -15.171 7.776 -16.595 1.00 93.38 275 GLU A O 1
ATOM 2282 N N . TYR A 1 276 ? -15.651 8.364 -14.482 1.00 90.62 276 TYR A N 1
ATOM 2283 C CA . TYR A 1 276 ? -14.896 9.614 -14.502 1.00 90.62 276 TYR A CA 1
ATOM 2284 C C . TYR A 1 276 ? -13.426 9.398 -14.892 1.00 90.62 276 TYR A C 1
ATOM 2286 O O . TYR A 1 276 ? -12.923 10.039 -15.821 1.00 90.62 276 TYR A O 1
ATOM 2294 N N . HIS A 1 277 ? -12.729 8.471 -14.233 1.00 89.69 277 HIS A N 1
ATOM 2295 C CA . HIS A 1 277 ? -11.322 8.194 -14.532 1.00 89.69 277 HIS A CA 1
ATOM 2296 C C . HIS A 1 277 ? -11.128 7.551 -15.912 1.00 89.69 277 HIS A C 1
ATOM 2298 O O . HIS A 1 277 ? -10.213 7.943 -16.638 1.00 89.69 277 HIS A O 1
ATOM 2304 N N . ILE A 1 278 ? -11.996 6.623 -16.327 1.00 92.38 278 ILE A N 1
ATOM 2305 C CA . ILE A 1 278 ? -11.946 6.039 -17.677 1.00 92.38 278 ILE A CA 1
ATOM 2306 C C . ILE A 1 278 ? -12.168 7.118 -18.743 1.00 92.38 278 ILE A C 1
ATOM 2308 O O . ILE A 1 278 ? -11.447 7.160 -19.739 1.00 92.38 278 ILE A O 1
ATOM 2312 N N . ASN A 1 279 ? -13.119 8.027 -18.534 1.00 91.19 279 ASN A N 1
ATOM 2313 C CA . ASN A 1 279 ? -13.365 9.139 -19.446 1.00 91.19 279 ASN A CA 1
ATOM 2314 C C . ASN A 1 279 ? -12.169 10.093 -19.514 1.00 91.19 279 ASN A C 1
ATOM 2316 O O . ASN A 1 279 ? -11.868 10.618 -20.583 1.00 91.19 279 ASN A O 1
ATOM 2320 N N . ASN A 1 280 ? -11.441 10.289 -18.415 1.00 87.75 280 ASN A N 1
ATOM 2321 C CA . ASN A 1 280 ? -10.203 11.064 -18.434 1.00 87.75 280 ASN A CA 1
ATOM 2322 C C . ASN A 1 280 ? -9.067 10.351 -19.180 1.00 87.75 280 ASN A C 1
ATOM 2324 O O . ASN A 1 280 ? -8.357 11.012 -19.936 1.00 87.75 280 ASN A O 1
ATOM 2328 N N . LEU A 1 281 ? -8.943 9.024 -19.065 1.00 89.25 281 LEU A N 1
ATOM 2329 C CA . LEU A 1 281 ? -8.023 8.246 -19.905 1.00 89.25 281 LEU A CA 1
ATOM 2330 C C . LEU A 1 281 ? -8.388 8.353 -21.393 1.00 89.25 281 LEU A C 1
ATOM 2332 O O . LEU A 1 281 ? -7.500 8.493 -22.224 1.00 89.25 281 LEU A O 1
ATOM 2336 N N . LYS A 1 282 ? -9.682 8.351 -21.742 1.00 89.31 282 LYS A N 1
ATOM 2337 C CA . LYS A 1 282 ? -10.156 8.500 -23.132 1.00 89.31 282 LYS A CA 1
ATOM 2338 C C . LYS A 1 282 ? -9.776 9.849 -23.764 1.00 89.31 282 LYS A C 1
ATOM 2340 O O . LYS A 1 282 ? -9.615 9.914 -24.978 1.00 89.31 282 LYS A O 1
ATOM 2345 N N . LYS A 1 283 ? -9.643 10.922 -22.970 1.00 88.25 283 LYS A N 1
ATOM 2346 C CA . LYS A 1 283 ? -9.352 12.284 -23.468 1.00 88.25 283 LYS A CA 1
ATOM 2347 C C . LYS A 1 283 ? -7.924 12.460 -23.985 1.00 88.25 283 LYS A C 1
ATOM 2349 O O . LYS A 1 283 ? -7.694 13.335 -24.814 1.00 88.25 283 LYS A O 1
ATOM 2354 N N . LEU A 1 284 ? -6.969 11.679 -23.481 1.00 85.12 284 LEU A N 1
ATOM 2355 C CA . LEU A 1 284 ? -5.556 11.807 -23.828 1.00 85.12 284 LEU A CA 1
ATOM 2356 C C . LEU A 1 284 ? -5.106 10.538 -24.557 1.00 85.12 284 LEU A C 1
ATOM 2358 O O . LEU A 1 284 ? -5.089 9.479 -23.942 1.00 85.12 284 LEU A O 1
ATOM 2362 N N . PRO A 1 285 ? -4.717 10.602 -25.842 1.00 84.62 285 PRO A N 1
ATOM 2363 C CA . PRO A 1 285 ? -4.103 9.448 -26.486 1.00 84.62 285 PRO A CA 1
ATOM 2364 C C . PRO A 1 285 ? -2.734 9.161 -25.859 1.00 84.62 285 PRO A C 1
ATOM 2366 O O . PRO A 1 285 ? -2.006 10.097 -25.519 1.00 84.62 285 PRO A O 1
ATOM 2369 N N . PHE A 1 286 ? -2.398 7.881 -25.708 1.00 89.81 286 PHE A N 1
ATOM 2370 C CA . PHE A 1 286 ? -1.127 7.416 -25.151 1.00 89.81 286 PHE A CA 1
ATOM 2371 C C . PHE A 1 286 ? -0.735 6.041 -25.714 1.00 89.81 286 PHE A C 1
ATOM 2373 O O . PHE A 1 286 ? -1.596 5.217 -26.041 1.00 89.81 286 PHE A O 1
ATOM 2380 N N . GLY A 1 287 ? 0.572 5.790 -25.799 1.00 87.19 287 GLY A N 1
ATOM 2381 C CA . GLY A 1 287 ? 1.166 4.503 -26.166 1.00 87.19 287 GLY A CA 1
ATOM 2382 C C . GLY A 1 287 ? 1.201 3.529 -24.987 1.00 87.19 287 GLY A C 1
ATOM 2383 O O . GLY A 1 287 ? 0.385 3.599 -24.062 1.00 87.19 287 GLY A O 1
ATOM 2384 N N . ARG A 1 288 ? 2.121 2.567 -24.988 1.00 90.19 288 ARG A N 1
ATOM 2385 C CA . ARG A 1 288 ? 2.355 1.715 -23.808 1.00 90.19 288 ARG A CA 1
ATOM 2386 C C . ARG A 1 288 ? 3.048 2.517 -22.698 1.00 90.19 288 ARG A C 1
ATOM 2388 O O . ARG A 1 288 ? 4.056 3.151 -22.966 1.00 90.19 288 ARG A O 1
ATOM 2395 N N . ILE A 1 289 ? 2.545 2.463 -21.462 1.00 91.12 289 ILE A N 1
ATOM 2396 C CA . ILE A 1 289 ? 3.134 3.145 -20.292 1.00 91.12 289 ILE A CA 1
ATOM 2397 C C . ILE A 1 289 ? 3.589 2.095 -19.270 1.00 91.12 289 ILE A C 1
ATOM 2399 O O . ILE A 1 289 ? 2.867 1.123 -19.038 1.00 91.12 289 ILE A O 1
ATOM 2403 N N . ASP A 1 290 ? 4.770 2.277 -18.670 1.00 90.50 290 ASP A N 1
ATOM 2404 C CA . ASP A 1 290 ? 5.237 1.444 -17.555 1.00 90.50 290 ASP A CA 1
ATOM 2405 C C . ASP A 1 290 ? 4.423 1.745 -16.280 1.00 90.50 290 ASP A C 1
ATOM 2407 O O . ASP A 1 290 ? 4.559 2.831 -15.706 1.00 90.50 290 ASP A O 1
ATOM 2411 N N . PRO A 1 291 ? 3.595 0.802 -15.786 1.00 88.38 291 PRO A N 1
ATOM 2412 C CA . PRO A 1 291 ? 2.799 1.029 -14.584 1.00 88.38 291 PRO A CA 1
ATOM 2413 C C . PRO A 1 291 ? 3.658 1.265 -13.331 1.00 88.38 291 PRO A C 1
ATOM 2415 O O . PRO A 1 291 ? 3.206 1.941 -12.411 1.00 88.38 291 PRO A O 1
ATOM 2418 N N . LYS A 1 292 ? 4.907 0.777 -13.291 1.00 87.94 292 LYS A N 1
ATOM 2419 C CA . LYS A 1 292 ? 5.796 0.930 -12.124 1.00 87.94 292 LYS A CA 1
ATOM 2420 C C . LYS A 1 292 ? 6.188 2.383 -11.850 1.00 87.94 292 LYS A C 1
ATOM 2422 O O . LYS A 1 292 ? 6.558 2.711 -10.725 1.00 87.94 292 LYS A O 1
ATOM 2427 N N . ILE A 1 293 ? 6.100 3.252 -12.859 1.00 86.56 293 ILE A N 1
ATOM 2428 C CA . ILE A 1 293 ? 6.373 4.685 -12.712 1.00 86.56 293 ILE A CA 1
ATOM 2429 C C . ILE A 1 293 ? 5.348 5.324 -11.766 1.00 86.56 293 ILE A C 1
ATOM 2431 O O . ILE A 1 293 ? 5.728 6.136 -10.922 1.00 86.56 293 ILE A O 1
ATOM 2435 N N . PHE A 1 294 ? 4.076 4.914 -11.834 1.00 84.75 294 PHE A N 1
ATOM 2436 C CA . PHE A 1 294 ? 3.052 5.386 -10.896 1.00 84.75 294 PHE A CA 1
ATOM 2437 C C . PHE A 1 294 ? 3.408 5.005 -9.463 1.00 84.75 294 PHE A C 1
ATOM 2439 O O . PHE A 1 294 ? 3.421 5.874 -8.599 1.00 84.75 294 PHE A O 1
ATOM 2446 N N . SER A 1 295 ? 3.812 3.755 -9.221 1.00 77.06 295 SER A N 1
ATOM 2447 C CA . SER A 1 295 ? 4.198 3.303 -7.881 1.00 77.06 295 SER A CA 1
ATOM 2448 C C . SER A 1 295 ? 5.420 4.047 -7.317 1.00 77.06 295 SER A C 1
ATOM 2450 O O . SER A 1 295 ? 5.590 4.103 -6.101 1.00 77.06 295 SER A O 1
ATOM 2452 N N . LYS A 1 296 ? 6.295 4.581 -8.184 1.00 78.88 296 LYS A N 1
ATOM 2453 C CA . LYS A 1 296 ? 7.523 5.298 -7.795 1.00 78.88 296 LYS A CA 1
ATOM 2454 C C . LYS A 1 296 ? 7.280 6.779 -7.500 1.00 78.88 296 LYS A C 1
ATOM 2456 O O . LYS A 1 296 ? 7.932 7.321 -6.612 1.00 78.88 296 LYS A O 1
ATOM 2461 N N . TYR A 1 297 ? 6.383 7.428 -8.244 1.00 77.00 297 TYR A N 1
ATOM 2462 C CA . TYR A 1 297 ? 6.205 8.886 -8.197 1.00 77.00 297 TYR A CA 1
ATOM 2463 C C . TYR A 1 297 ? 4.820 9.347 -7.724 1.00 77.00 297 TYR A C 1
ATOM 2465 O O . TYR A 1 297 ? 4.622 10.543 -7.529 1.00 77.00 297 TYR A O 1
ATOM 2473 N N . CYS A 1 298 ? 3.876 8.429 -7.502 1.00 71.19 298 CYS A N 1
ATOM 2474 C CA . CYS A 1 298 ? 2.567 8.715 -6.924 1.00 71.19 298 CYS A CA 1
ATOM 2475 C C . CYS A 1 298 ? 2.405 8.007 -5.570 1.00 71.19 298 CYS A C 1
ATOM 2477 O O . CYS A 1 298 ? 2.616 6.801 -5.449 1.00 71.19 298 CYS A O 1
ATOM 2479 N N . SER A 1 299 ? 1.997 8.752 -4.538 1.00 58.81 299 SER A N 1
ATOM 2480 C CA . SER A 1 299 ? 1.868 8.240 -3.164 1.00 58.81 299 SER A CA 1
ATOM 2481 C C . SER A 1 299 ? 0.717 7.241 -2.974 1.00 58.81 299 SER A C 1
ATOM 2483 O O . SER A 1 299 ? 0.692 6.485 -1.998 1.00 58.81 299 SER A O 1
ATOM 2485 N N . ASN A 1 300 ? -0.275 7.245 -3.870 1.00 62.38 300 ASN A N 1
ATOM 2486 C CA . ASN A 1 300 ? -1.465 6.406 -3.770 1.00 62.38 300 ASN A CA 1
ATOM 2487 C C . ASN A 1 300 ? -1.732 5.695 -5.098 1.00 62.38 300 ASN A C 1
ATOM 2489 O O . ASN A 1 300 ? -2.123 6.361 -6.052 1.00 62.38 300 ASN A O 1
ATOM 2493 N N . PRO A 1 301 ? -1.615 4.354 -5.138 1.00 61.31 301 PRO A N 1
ATOM 2494 C CA . PRO A 1 301 ? -2.016 3.593 -6.307 1.00 61.31 301 PRO A CA 1
ATOM 2495 C C . PRO A 1 301 ? -3.476 3.863 -6.653 1.00 61.31 301 PRO A C 1
ATOM 2497 O O . PRO A 1 301 ? -4.321 4.017 -5.758 1.00 61.31 301 PRO A O 1
ATOM 2500 N N . SER A 1 302 ? -3.776 3.908 -7.940 1.00 74.94 302 SER A N 1
ATOM 2501 C CA . SER A 1 302 ? -5.045 4.411 -8.453 1.00 74.94 302 SER A CA 1
ATOM 2502 C C . SER A 1 302 ? -5.581 3.611 -9.629 1.00 74.94 302 SER A C 1
ATOM 2504 O O . SER A 1 302 ? -4.997 2.624 -10.077 1.00 74.94 302 SER A O 1
ATOM 2506 N N . LEU A 1 303 ? -6.682 4.108 -10.197 1.00 88.38 303 LEU A N 1
ATOM 2507 C CA . LEU A 1 303 ? -7.261 3.537 -11.398 1.00 88.38 303 LEU A CA 1
ATOM 2508 C C . LEU A 1 303 ? -6.339 3.608 -12.626 1.00 88.38 303 LEU A C 1
ATOM 2510 O O . LEU A 1 303 ? -6.421 2.713 -13.464 1.00 88.38 303 LEU A O 1
ATOM 2514 N N . TYR A 1 304 ? -5.460 4.609 -12.755 1.00 89.62 304 TYR A N 1
ATOM 2515 C CA . TYR A 1 304 ? -4.555 4.703 -13.912 1.00 89.62 304 TYR A CA 1
ATOM 2516 C C . TYR A 1 304 ? -3.449 3.657 -13.842 1.00 89.62 304 TYR A C 1
ATOM 2518 O O . TYR A 1 304 ? -3.240 2.918 -14.805 1.00 89.62 304 TYR A O 1
ATOM 2526 N N . GLU A 1 305 ? -2.801 3.527 -12.686 1.00 89.69 305 GLU A N 1
ATOM 2527 C CA . GLU A 1 305 ? -1.830 2.459 -12.442 1.00 89.69 305 GLU A CA 1
ATOM 2528 C C . GLU A 1 305 ? -2.479 1.082 -12.637 1.00 89.69 305 GLU A C 1
ATOM 2530 O O . GLU A 1 305 ? -1.952 0.234 -13.362 1.00 89.69 305 GLU A O 1
ATOM 2535 N N . TYR A 1 306 ? -3.667 0.879 -12.055 1.00 91.69 306 TYR A N 1
ATOM 2536 C CA . TYR A 1 306 ? -4.420 -0.368 -12.171 1.00 91.69 306 TYR A CA 1
ATOM 2537 C C . TYR A 1 306 ? -4.776 -0.701 -13.627 1.00 91.69 306 TYR A C 1
ATOM 2539 O O . TYR A 1 306 ? -4.644 -1.852 -14.049 1.00 91.69 306 TYR A O 1
ATOM 2547 N N . TYR A 1 307 ? -5.162 0.302 -14.423 1.00 92.50 307 TYR A N 1
ATOM 2548 C CA . TYR A 1 307 ? -5.410 0.148 -15.855 1.00 92.50 307 TYR A CA 1
ATOM 2549 C C . TYR A 1 307 ? -4.155 -0.282 -16.618 1.00 92.50 307 TYR A C 1
ATOM 2551 O O . TYR A 1 307 ? -4.213 -1.234 -17.400 1.00 92.50 307 TYR A O 1
ATOM 2559 N N . HIS A 1 308 ? -3.013 0.373 -16.393 1.00 91.38 308 HIS A N 1
ATOM 2560 C CA . HIS A 1 308 ? -1.772 0.039 -17.102 1.00 91.38 308 HIS A CA 1
ATOM 2561 C C . HIS A 1 308 ? -1.239 -1.341 -16.707 1.00 91.38 308 HIS A C 1
ATOM 2563 O O . HIS A 1 308 ? -0.774 -2.079 -17.578 1.00 91.38 308 HIS A O 1
ATOM 2569 N N . PHE A 1 309 ? -1.393 -1.755 -15.443 1.00 90.81 309 PHE A N 1
ATOM 2570 C CA . PHE A 1 309 ? -1.137 -3.140 -15.034 1.00 90.81 309 PHE A CA 1
ATOM 2571 C C . PHE A 1 309 ? -2.074 -4.130 -15.722 1.00 90.81 309 PHE A C 1
ATOM 2573 O O . PHE A 1 309 ? -1.607 -5.144 -16.238 1.00 90.81 309 PHE A O 1
ATOM 2580 N N . TRP A 1 310 ? -3.376 -3.839 -15.767 1.00 91.38 310 TRP A N 1
ATOM 2581 C CA . TRP A 1 310 ? -4.356 -4.696 -16.432 1.00 91.38 310 TRP A CA 1
ATOM 2582 C C . TRP A 1 310 ? -4.084 -4.831 -17.936 1.00 91.38 310 TRP A C 1
ATOM 2584 O O . TRP A 1 310 ? -4.187 -5.934 -18.474 1.00 91.38 310 TRP A O 1
ATOM 2594 N N . ARG A 1 311 ? -3.708 -3.737 -18.609 1.00 89.69 311 ARG A N 1
ATOM 2595 C CA . ARG A 1 311 ? -3.377 -3.699 -20.043 1.00 89.69 311 ARG A CA 1
ATOM 2596 C C . ARG A 1 311 ? -2.084 -4.452 -20.364 1.00 89.69 311 ARG A C 1
ATOM 2598 O O . ARG A 1 311 ? -1.925 -4.929 -21.487 1.00 89.69 311 ARG A O 1
ATOM 2605 N N . ASN A 1 312 ? -1.151 -4.544 -19.417 1.00 85.25 312 ASN A N 1
ATOM 2606 C CA . ASN A 1 312 ? 0.184 -5.081 -19.659 1.00 85.25 312 ASN A CA 1
ATOM 2607 C C . ASN A 1 312 ? 0.137 -6.515 -20.229 1.00 85.25 312 ASN A C 1
ATOM 2609 O O . ASN A 1 312 ? -0.389 -7.430 -19.602 1.00 85.25 312 ASN A O 1
ATOM 2613 N N . GLY A 1 313 ? 0.696 -6.709 -21.428 1.00 76.00 313 GLY A N 1
ATOM 2614 C CA . GLY A 1 313 ? 0.749 -8.013 -22.102 1.00 76.00 313 GLY A CA 1
ATOM 2615 C C . GLY A 1 313 ? -0.538 -8.446 -22.820 1.00 76.00 313 GLY A C 1
ATOM 2616 O O . GLY A 1 313 ? -0.571 -9.549 -23.363 1.00 76.00 313 GLY A O 1
ATOM 2617 N N . ARG A 1 314 ? -1.587 -7.609 -22.867 1.00 83.81 314 ARG A N 1
ATOM 2618 C CA . ARG A 1 314 ? -2.829 -7.906 -23.603 1.00 83.81 314 ARG A CA 1
ATOM 2619 C C . ARG A 1 314 ? -2.768 -7.401 -25.046 1.00 83.81 314 ARG A C 1
ATOM 2621 O O . ARG A 1 314 ? -2.442 -6.243 -25.284 1.00 83.81 314 ARG A O 1
ATOM 2628 N N . ILE A 1 315 ? -3.148 -8.262 -25.994 1.00 71.88 315 ILE A N 1
ATOM 2629 C CA . ILE A 1 315 ? -3.247 -7.924 -27.428 1.00 71.88 315 ILE A CA 1
ATOM 2630 C C . ILE A 1 315 ? -4.543 -7.148 -27.704 1.00 71.88 315 ILE A C 1
ATOM 2632 O O . ILE A 1 315 ? -4.527 -6.114 -28.362 1.00 71.88 315 ILE A O 1
ATOM 2636 N N . THR A 1 316 ? -5.664 -7.622 -27.155 1.00 74.94 316 THR A N 1
ATOM 2637 C CA . THR A 1 316 ? -6.964 -6.947 -27.213 1.00 74.94 316 THR A CA 1
ATOM 2638 C C . THR A 1 316 ? -7.211 -6.192 -25.914 1.00 74.94 316 THR A C 1
ATOM 2640 O O . THR A 1 316 ? -7.277 -6.794 -24.838 1.00 74.94 316 THR A O 1
ATOM 2643 N N . TYR A 1 317 ? -7.365 -4.879 -26.014 1.00 82.25 317 TYR A N 1
ATOM 2644 C CA . TYR A 1 317 ? -7.694 -4.005 -24.897 1.00 82.25 317 TYR A CA 1
ATOM 2645 C C . TYR A 1 317 ? -8.652 -2.914 -25.370 1.00 82.25 317 TYR A C 1
ATOM 2647 O O . TYR A 1 317 ? -8.669 -2.536 -26.538 1.00 82.25 317 TYR A O 1
ATOM 2655 N N . GLY A 1 318 ? -9.463 -2.419 -24.448 1.00 88.12 318 GLY A N 1
ATOM 2656 C CA . GLY A 1 318 ? -10.439 -1.373 -24.702 1.00 88.12 318 GLY A CA 1
ATOM 2657 C C . GLY A 1 318 ? -10.996 -0.882 -23.379 1.00 88.12 318 GLY A C 1
ATOM 2658 O O . GLY A 1 318 ? -11.042 -1.634 -22.403 1.00 88.12 318 GLY A O 1
ATOM 2659 N N . PHE A 1 319 ? -11.405 0.381 -23.337 1.00 91.94 319 PHE A N 1
ATOM 2660 C CA . PHE A 1 319 ? -11.934 0.976 -22.113 1.00 91.94 319 PHE A CA 1
ATOM 2661 C C . PHE A 1 319 ? -13.224 0.298 -21.644 1.00 91.94 319 PHE A C 1
ATOM 2663 O O . PHE A 1 319 ? -13.396 0.106 -20.446 1.00 91.94 319 PHE A O 1
ATOM 2670 N N . ASP A 1 320 ? -14.075 -0.148 -22.569 1.00 92.44 320 ASP A N 1
ATOM 2671 C CA . ASP A 1 320 ? -15.310 -0.859 -22.220 1.00 92.44 320 ASP A CA 1
ATOM 2672 C C . ASP A 1 320 ? -15.004 -2.268 -21.685 1.00 92.44 320 ASP A C 1
ATOM 2674 O O . ASP A 1 320 ? -15.619 -2.721 -20.724 1.00 92.44 320 ASP A O 1
ATOM 2678 N N . SER A 1 321 ? -13.978 -2.937 -22.230 1.00 92.69 321 SER A N 1
ATOM 2679 C CA . SER A 1 321 ? -13.481 -4.210 -21.690 1.00 92.69 321 SER A CA 1
ATOM 2680 C C . SER A 1 321 ? -12.862 -4.046 -20.300 1.00 92.69 321 SER A C 1
ATOM 2682 O O . SER A 1 321 ? -13.010 -4.930 -19.460 1.00 92.69 321 SER A O 1
ATOM 2684 N N . PHE A 1 322 ? -12.175 -2.929 -20.045 1.00 94.62 322 PHE A N 1
ATOM 2685 C CA . PHE A 1 322 ? -11.628 -2.615 -18.726 1.00 94.62 322 PHE A CA 1
ATOM 2686 C C . PHE A 1 322 ? -12.731 -2.321 -17.709 1.00 94.62 322 PHE A C 1
ATOM 2688 O O . PHE A 1 322 ? -12.699 -2.853 -16.602 1.00 94.62 322 PHE A O 1
ATOM 2695 N N . TYR A 1 323 ? -13.733 -1.531 -18.099 1.00 95.25 323 TYR A N 1
ATOM 2696 C CA . TYR A 1 323 ? -14.912 -1.274 -17.281 1.00 95.25 323 TYR A CA 1
ATOM 2697 C C . TYR A 1 323 ? -15.620 -2.585 -16.919 1.00 95.25 323 TYR A C 1
ATOM 2699 O O . TYR A 1 323 ? -15.791 -2.884 -15.741 1.00 95.25 323 TYR A O 1
ATOM 2707 N N . ALA A 1 324 ? -15.927 -3.423 -17.916 1.00 95.31 324 ALA A N 1
ATOM 2708 C CA . ALA A 1 324 ? -16.548 -4.728 -17.700 1.00 95.31 324 ALA A CA 1
ATOM 2709 C C . ALA A 1 324 ? -15.703 -5.637 -16.792 1.00 95.31 324 ALA A C 1
ATOM 2711 O O . ALA A 1 324 ? -16.251 -6.355 -15.958 1.00 95.31 324 ALA A O 1
ATOM 2712 N N . TYR A 1 325 ? -14.372 -5.580 -16.908 1.00 95.19 325 TYR A N 1
ATOM 2713 C CA . TYR A 1 325 ? -13.464 -6.294 -16.012 1.00 95.19 325 TYR A CA 1
ATOM 2714 C C . TYR A 1 325 ? -13.594 -5.820 -14.556 1.00 95.19 325 TYR A C 1
ATOM 2716 O O . TYR A 1 325 ? -13.735 -6.657 -13.668 1.00 95.19 325 TYR A O 1
ATOM 2724 N N . ILE A 1 326 ? -13.602 -4.507 -14.296 1.00 95.69 326 ILE A N 1
ATOM 2725 C CA . ILE A 1 326 ? -13.756 -3.976 -12.931 1.00 95.69 326 ILE A CA 1
ATOM 2726 C C . ILE A 1 326 ? -15.124 -4.347 -12.348 1.00 95.69 326 ILE A C 1
ATOM 2728 O O . ILE A 1 326 ? -15.197 -4.767 -11.194 1.00 95.69 326 ILE A O 1
ATOM 2732 N N . ILE A 1 327 ? -16.195 -4.237 -13.139 1.00 96.25 327 ILE A N 1
ATOM 2733 C CA . ILE A 1 327 ? -17.541 -4.639 -12.708 1.00 96.25 327 ILE A CA 1
ATOM 2734 C C . ILE A 1 327 ? -17.588 -6.143 -12.400 1.00 96.25 327 ILE A C 1
ATOM 2736 O O . ILE A 1 327 ? -18.128 -6.538 -11.369 1.00 96.25 327 ILE A O 1
ATOM 2740 N N . GLY A 1 328 ? -16.950 -6.985 -13.218 1.00 97.00 328 GLY A N 1
ATOM 2741 C CA . GLY A 1 328 ? -16.824 -8.419 -12.945 1.00 97.00 328 GLY A CA 1
ATOM 2742 C C . GLY A 1 328 ? -16.064 -8.725 -11.647 1.00 97.00 328 GLY A C 1
ATOM 2743 O O . GLY A 1 328 ? -16.502 -9.566 -10.858 1.00 97.00 328 GLY A O 1
ATOM 2744 N N . GLU A 1 329 ? -14.963 -8.016 -11.378 1.00 96.38 329 GLU A N 1
ATOM 2745 C CA . GLU A 1 329 ? -14.219 -8.128 -10.115 1.00 96.38 329 GLU A CA 1
ATOM 2746 C C . GLU A 1 329 ? -15.068 -7.672 -8.913 1.00 96.38 329 GLU A C 1
ATOM 2748 O O . GLU A 1 329 ? -15.057 -8.326 -7.868 1.00 96.38 329 GLU A O 1
ATOM 2753 N N . TYR A 1 330 ? -15.849 -6.598 -9.062 1.00 97.00 330 TYR A N 1
ATOM 2754 C CA . TYR A 1 330 ? -16.804 -6.122 -8.057 1.00 97.00 330 TYR A CA 1
ATOM 2755 C C . TYR A 1 330 ? -17.883 -7.167 -7.743 1.00 97.00 330 TYR A C 1
ATOM 2757 O O . TYR A 1 330 ? -18.118 -7.487 -6.575 1.00 97.00 330 TYR A O 1
ATOM 2765 N N . GLU A 1 331 ? -18.507 -7.758 -8.761 1.00 97.06 331 GLU A N 1
ATOM 2766 C CA . GLU A 1 331 ? -19.516 -8.803 -8.567 1.00 97.06 331 GLU A CA 1
ATOM 2767 C C . GLU A 1 331 ? -18.924 -10.059 -7.916 1.00 97.06 331 GLU A C 1
ATOM 2769 O O . GLU A 1 331 ? -19.550 -10.670 -7.046 1.00 97.06 331 GLU A O 1
ATOM 2774 N N . SER A 1 332 ? -17.708 -10.443 -8.316 1.00 97.50 332 SER A N 1
ATOM 2775 C CA . SER A 1 332 ? -16.964 -11.557 -7.722 1.00 97.50 332 SER A CA 1
ATOM 2776 C C . SER A 1 332 ? -16.665 -11.304 -6.243 1.00 97.50 332 SER A C 1
ATOM 2778 O O . SER A 1 332 ? -16.884 -12.182 -5.404 1.00 97.50 332 SER A O 1
ATOM 2780 N N . LEU A 1 333 ? -16.245 -10.082 -5.897 1.00 97.12 333 LEU A N 1
ATOM 2781 C CA . LEU A 1 333 ? -16.027 -9.657 -4.516 1.00 97.12 333 LEU A CA 1
ATOM 2782 C C . LEU A 1 333 ? -17.317 -9.758 -3.693 1.00 97.12 333 LEU A C 1
ATOM 2784 O O . LEU A 1 333 ? -17.300 -10.340 -2.605 1.00 97.12 333 LEU A O 1
ATOM 2788 N N . CYS A 1 334 ? -18.431 -9.244 -4.222 1.00 96.62 334 CYS A N 1
ATOM 2789 C CA . CYS A 1 334 ? -19.721 -9.285 -3.537 1.00 96.62 334 CYS A CA 1
ATOM 2790 C C . CYS A 1 334 ? -20.179 -10.725 -3.287 1.00 96.62 334 CYS A C 1
ATOM 2792 O O . CYS A 1 334 ? -20.550 -11.062 -2.165 1.00 96.62 334 CYS A O 1
ATOM 2794 N N . LYS A 1 335 ? -20.063 -11.607 -4.289 1.00 96.75 335 LYS A N 1
ATOM 2795 C CA . LYS A 1 335 ? -20.383 -13.038 -4.151 1.00 96.75 335 LYS A CA 1
ATOM 2796 C C . LYS A 1 335 ? -19.487 -13.727 -3.122 1.00 96.75 335 LYS A C 1
ATOM 2798 O O . LYS A 1 335 ? -19.984 -14.459 -2.272 1.00 96.75 335 LYS A O 1
ATOM 2803 N N . ARG A 1 336 ? -18.174 -13.474 -3.164 1.00 96.69 336 ARG A N 1
ATOM 2804 C CA . ARG A 1 336 ? -17.185 -14.111 -2.279 1.00 96.69 336 ARG A CA 1
ATOM 2805 C C . ARG A 1 336 ? -17.427 -13.821 -0.798 1.00 96.69 336 ARG A C 1
ATOM 2807 O O . ARG A 1 336 ? -17.202 -14.707 0.021 1.00 96.69 336 ARG A O 1
ATOM 2814 N N . PHE A 1 337 ? -17.837 -12.601 -0.456 1.00 96.25 337 PHE A N 1
ATOM 2815 C CA . PHE A 1 337 ? -18.051 -12.179 0.935 1.00 96.25 337 PHE A CA 1
ATOM 2816 C C . PHE A 1 337 ? -19.527 -12.000 1.303 1.00 96.25 337 PHE A C 1
ATOM 2818 O O . PHE A 1 337 ? -19.814 -11.456 2.365 1.00 96.25 337 PHE A O 1
ATOM 2825 N N . ASN A 1 338 ? -20.452 -12.454 0.449 1.00 96.19 338 ASN A N 1
ATOM 2826 C CA . ASN A 1 338 ? -21.895 -12.283 0.631 1.00 96.19 338 ASN A CA 1
ATOM 2827 C C . ASN A 1 338 ? -22.285 -10.823 0.949 1.00 96.19 338 ASN A C 1
ATOM 2829 O O . ASN A 1 338 ? -23.042 -10.553 1.880 1.00 96.19 338 ASN A O 1
ATOM 2833 N N . ILE A 1 339 ? -21.705 -9.878 0.204 1.00 96.94 339 ILE A N 1
ATOM 2834 C CA . ILE A 1 339 ? -21.968 -8.446 0.370 1.00 96.94 339 ILE A CA 1
ATOM 2835 C C . ILE A 1 339 ? -23.318 -8.127 -0.269 1.00 96.94 339 ILE A C 1
ATOM 2837 O O . ILE A 1 339 ? -23.532 -8.420 -1.446 1.00 96.94 339 ILE A O 1
ATOM 2841 N N . LEU A 1 340 ? -24.221 -7.522 0.502 1.00 96.06 340 LEU A N 1
ATOM 2842 C CA . LEU A 1 340 ? -25.579 -7.214 0.056 1.00 96.06 340 LEU A CA 1
ATOM 2843 C C . LEU A 1 340 ? -25.704 -5.759 -0.398 1.00 96.06 340 LEU A C 1
ATOM 2845 O O . LEU A 1 340 ? -25.269 -4.838 0.289 1.00 96.06 340 LEU A O 1
ATOM 2849 N N . GLU A 1 341 ? -26.356 -5.539 -1.533 1.00 94.69 341 GLU A N 1
ATOM 2850 C CA . GLU A 1 341 ? -26.669 -4.192 -2.006 1.00 94.69 341 GLU A CA 1
ATOM 2851 C C . GLU A 1 341 ? -28.007 -3.722 -1.429 1.00 94.69 341 GLU A C 1
ATOM 2853 O O . GLU A 1 341 ? -29.035 -4.388 -1.573 1.00 94.69 341 GLU A O 1
ATOM 2858 N N . ASP A 1 342 ? -27.997 -2.563 -0.775 1.00 94.00 342 ASP A N 1
ATOM 2859 C CA . ASP A 1 342 ? -29.160 -2.003 -0.106 1.00 94.00 342 ASP A CA 1
ATOM 2860 C C . ASP A 1 342 ? -29.643 -0.719 -0.778 1.00 94.00 342 ASP A C 1
ATOM 2862 O O . ASP A 1 342 ? -29.086 0.374 -0.622 1.00 94.00 342 ASP A O 1
ATOM 2866 N N . TYR A 1 343 ? -30.738 -0.882 -1.511 1.00 91.56 343 TYR A N 1
ATOM 2867 C CA . TYR A 1 343 ? -31.440 0.186 -2.208 1.00 91.56 343 TYR A CA 1
ATOM 2868 C C . TYR A 1 343 ? -32.619 0.759 -1.411 1.00 91.56 343 TYR A C 1
ATOM 2870 O O . TYR A 1 343 ? -33.297 1.662 -1.896 1.00 91.56 343 TYR A O 1
ATOM 2878 N N . LYS A 1 344 ? -32.898 0.248 -0.204 1.00 90.94 344 LYS A N 1
ATOM 2879 C CA . LYS A 1 344 ? -34.029 0.694 0.617 1.00 90.94 344 LYS A CA 1
ATOM 2880 C C . LYS A 1 344 ? -33.638 1.934 1.411 1.00 90.94 344 LYS A C 1
ATOM 2882 O O . LYS A 1 344 ? -33.016 1.850 2.473 1.00 90.94 344 LYS A O 1
ATOM 2887 N N . ILE A 1 345 ? -34.035 3.088 0.891 1.00 90.31 345 ILE A N 1
ATOM 2888 C CA . ILE A 1 345 ? -33.790 4.387 1.514 1.00 90.31 345 ILE A CA 1
ATOM 2889 C C . ILE A 1 345 ? -34.861 4.644 2.581 1.00 90.31 345 ILE A C 1
ATOM 2891 O O . ILE A 1 345 ? -36.048 4.502 2.293 1.00 90.31 345 ILE A O 1
ATOM 2895 N N . PRO A 1 346 ? -34.475 4.995 3.822 1.00 89.88 346 PRO A N 1
ATOM 2896 C CA . PRO A 1 346 ? -35.417 5.186 4.926 1.00 89.88 346 PRO A CA 1
ATOM 2897 C C . PRO A 1 346 ? -36.121 6.557 4.908 1.00 89.88 346 PRO A C 1
ATOM 2899 O O . PRO A 1 346 ? -36.701 6.955 5.915 1.00 89.88 346 PRO A O 1
ATOM 2902 N N . TYR A 1 347 ? -36.029 7.300 3.806 1.00 90.88 347 TYR A N 1
ATOM 2903 C CA . TYR A 1 347 ? -36.561 8.649 3.648 1.00 90.88 347 TYR A CA 1
ATOM 2904 C C . TYR A 1 347 ? -36.846 8.959 2.173 1.00 90.88 347 TYR A C 1
ATOM 2906 O O . TYR A 1 347 ? -36.366 8.250 1.288 1.00 90.88 347 TYR A O 1
ATOM 2914 N N . ASP A 1 348 ? -37.617 10.017 1.923 1.00 89.44 348 ASP A N 1
ATOM 2915 C CA . ASP A 1 348 ? -37.898 10.513 0.576 1.00 89.44 348 ASP A CA 1
ATOM 2916 C C . ASP A 1 348 ? -36.749 11.408 0.088 1.00 89.44 348 ASP A C 1
ATOM 2918 O O . ASP A 1 348 ? -36.423 12.416 0.709 1.00 89.44 348 ASP A O 1
ATOM 2922 N N . GLU A 1 349 ? -36.104 11.026 -1.015 1.00 87.06 349 GLU A N 1
ATOM 2923 C CA . GLU A 1 349 ? -35.009 11.800 -1.617 1.00 87.06 349 GLU A CA 1
ATOM 2924 C C . GLU A 1 349 ? -35.485 13.118 -2.253 1.00 87.06 349 GLU A C 1
ATOM 2926 O O . GLU A 1 349 ? -34.658 13.990 -2.511 1.00 87.06 349 GLU A O 1
ATOM 2931 N N . SER A 1 350 ? -36.785 13.258 -2.534 1.00 86.94 350 SER A N 1
ATOM 2932 C CA . SER A 1 350 ? -37.369 14.454 -3.155 1.00 86.94 350 SER A CA 1
ATOM 2933 C C . SER A 1 350 ? -37.765 15.548 -2.156 1.00 86.94 350 SER A C 1
ATOM 2935 O O . SER A 1 350 ? -38.146 16.645 -2.562 1.00 86.94 350 SER A O 1
ATOM 2937 N N . ASP A 1 351 ? -37.648 15.273 -0.856 1.00 92.44 351 ASP A N 1
ATOM 2938 C CA . ASP A 1 351 ? -37.949 16.225 0.207 1.00 92.44 351 ASP A CA 1
ATOM 2939 C C . ASP A 1 351 ? -36.864 17.314 0.314 1.00 92.44 351 ASP A C 1
ATOM 2941 O O . ASP A 1 351 ? -35.677 17.043 0.531 1.00 92.44 351 ASP A O 1
ATOM 2945 N N . ASN A 1 352 ? -37.294 18.573 0.208 1.00 90.88 352 ASN A N 1
ATOM 2946 C CA . ASN A 1 352 ? -36.426 19.744 0.301 1.00 90.88 352 ASN A CA 1
ATOM 2947 C C . ASN A 1 352 ? -35.745 19.878 1.673 1.00 90.88 352 ASN A C 1
ATOM 2949 O O . ASN A 1 352 ? -34.615 20.363 1.742 1.00 90.88 352 ASN A O 1
ATOM 2953 N N . GLU A 1 353 ? -36.385 19.464 2.770 1.00 92.12 353 GLU A N 1
ATOM 2954 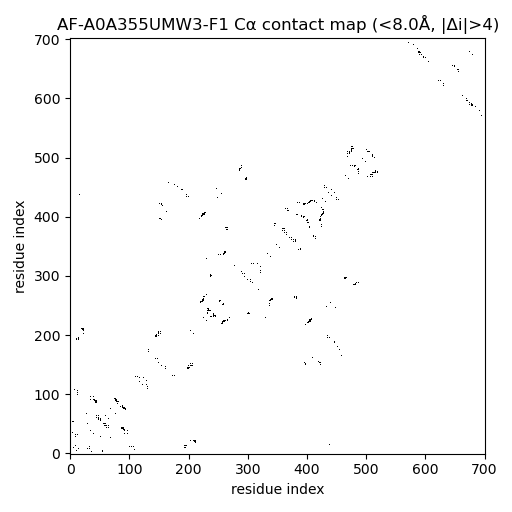C CA . GLU A 1 353 ? -35.760 19.521 4.098 1.00 92.12 353 GLU A CA 1
ATOM 2955 C C . GLU A 1 353 ? -34.586 18.545 4.190 1.00 92.12 353 GLU A C 1
ATOM 2957 O O . GLU A 1 353 ? -33.513 18.895 4.684 1.00 92.12 353 GLU A O 1
ATOM 2962 N N . ILE A 1 354 ? -34.762 17.337 3.651 1.00 91.75 354 ILE A N 1
ATOM 2963 C CA . ILE A 1 354 ? -33.711 16.318 3.587 1.00 91.75 354 ILE A CA 1
ATOM 2964 C C . ILE A 1 354 ? -32.560 16.786 2.702 1.00 91.75 354 ILE A C 1
ATOM 2966 O O . ILE A 1 354 ? -31.398 16.663 3.096 1.00 91.75 354 ILE A O 1
ATOM 2970 N N . PHE A 1 355 ? -32.873 17.363 1.540 1.00 91.62 355 PHE A N 1
ATOM 2971 C CA . PHE A 1 355 ? -31.873 17.951 0.658 1.00 91.62 355 PHE A CA 1
ATOM 2972 C C . PHE A 1 355 ? -31.022 18.993 1.397 1.00 91.62 355 PHE A C 1
ATOM 2974 O O . PHE A 1 355 ? -29.796 18.895 1.391 1.00 91.62 355 PHE A O 1
ATOM 2981 N N . ASN A 1 356 ? -31.658 19.926 2.112 1.00 93.31 356 ASN A N 1
ATOM 2982 C CA . ASN A 1 356 ? -30.964 20.977 2.859 1.00 93.31 356 ASN A CA 1
ATOM 2983 C C . ASN A 1 356 ? -30.066 20.423 3.979 1.00 93.31 356 ASN A C 1
ATOM 2985 O O . ASN A 1 356 ? -28.988 20.964 4.224 1.00 93.31 356 ASN A O 1
ATOM 2989 N N . ILE A 1 357 ? -30.474 19.342 4.655 1.00 94.06 357 ILE A N 1
ATOM 2990 C CA . ILE A 1 357 ? -29.639 18.682 5.673 1.00 94.06 357 ILE A CA 1
ATOM 2991 C C . ILE A 1 357 ? -28.396 18.055 5.032 1.00 94.06 357 ILE A C 1
ATOM 2993 O O . ILE A 1 357 ? -27.293 18.217 5.552 1.00 94.06 357 ILE A O 1
ATOM 2997 N N . ILE A 1 358 ? -28.559 17.363 3.902 1.00 93.69 358 ILE A N 1
ATOM 2998 C CA . ILE A 1 358 ? -27.442 16.731 3.190 1.00 93.69 358 ILE A CA 1
ATOM 2999 C C . ILE A 1 358 ? -26.464 17.790 2.664 1.00 93.69 358 ILE A C 1
ATOM 3001 O O . ILE A 1 358 ? -25.258 17.596 2.792 1.00 93.69 358 ILE A O 1
ATOM 3005 N N . GLU A 1 359 ? -26.952 18.912 2.125 1.00 93.88 359 GLU A N 1
ATOM 3006 C CA . GLU A 1 359 ? -26.091 20.034 1.719 1.00 93.88 359 GLU A CA 1
ATOM 3007 C C . GLU A 1 359 ? -25.334 20.621 2.912 1.00 93.88 359 GLU A C 1
ATOM 3009 O O . GLU A 1 359 ? -24.123 20.804 2.840 1.00 93.88 359 GLU A O 1
ATOM 3014 N N . LYS A 1 360 ? -26.001 20.816 4.056 1.00 94.81 360 LYS A N 1
ATOM 3015 C CA . LYS A 1 360 ? -25.323 21.269 5.275 1.00 94.81 360 LYS A CA 1
ATOM 3016 C C . LYS A 1 360 ? -24.200 20.311 5.691 1.00 94.81 360 LYS A C 1
ATOM 3018 O O . LYS A 1 360 ? -23.105 20.755 6.022 1.00 94.81 360 LYS A O 1
ATOM 3023 N N . TYR A 1 361 ? -24.450 19.001 5.676 1.00 94.69 361 TYR A N 1
ATOM 3024 C CA . TYR A 1 361 ? -23.421 18.006 5.999 1.00 94.69 361 TYR A CA 1
ATOM 3025 C C . TYR A 1 361 ? -22.276 18.020 4.986 1.00 94.69 361 TYR A C 1
ATOM 3027 O O . TYR A 1 361 ? -21.120 17.914 5.386 1.00 94.69 361 TYR A O 1
ATOM 3035 N N . LYS A 1 362 ? -22.579 18.184 3.693 1.00 94.06 362 LYS A N 1
ATOM 3036 C CA . LYS A 1 362 ? -21.575 18.336 2.632 1.00 94.06 362 LYS A CA 1
ATOM 3037 C C . LYS A 1 362 ? -20.637 19.504 2.945 1.00 94.06 362 LYS A C 1
ATOM 3039 O O . LYS A 1 362 ? -19.426 19.300 2.950 1.00 94.06 362 LYS A O 1
ATOM 3044 N N . ASP A 1 363 ? -21.187 20.671 3.277 1.00 91.75 363 ASP A N 1
ATOM 3045 C CA . ASP A 1 363 ? -20.412 21.883 3.569 1.00 91.75 363 ASP A CA 1
ATOM 3046 C C . ASP A 1 363 ? -19.543 21.719 4.837 1.00 91.75 363 ASP A C 1
ATOM 3048 O O . ASP A 1 363 ? -18.363 22.086 4.867 1.00 91.75 363 ASP A O 1
ATOM 3052 N N . GLU A 1 364 ? -20.077 21.104 5.899 1.00 92.12 364 GLU A N 1
ATOM 3053 C CA . GLU A 1 364 ? -19.301 20.803 7.114 1.00 92.12 364 GLU A CA 1
ATOM 3054 C C . GLU A 1 364 ? -18.166 19.788 6.856 1.00 92.12 364 GLU A C 1
ATOM 3056 O O . GLU A 1 364 ? -17.060 19.907 7.398 1.00 92.12 364 GLU A O 1
ATOM 3061 N N . ILE A 1 365 ? -18.408 18.786 6.007 1.00 90.56 365 ILE A N 1
ATOM 3062 C CA . ILE A 1 365 ? -17.387 17.804 5.622 1.00 90.56 365 ILE A CA 1
ATOM 3063 C C . ILE A 1 365 ? -16.307 18.468 4.763 1.00 90.56 365 ILE A C 1
ATOM 3065 O O . ILE A 1 365 ? -15.121 18.224 4.989 1.00 90.56 365 ILE A O 1
ATOM 3069 N N . GLU A 1 366 ? -16.690 19.317 3.811 1.00 89.12 366 GLU A N 1
ATOM 3070 C CA . GLU A 1 366 ? -15.772 20.051 2.936 1.00 89.12 366 GLU A CA 1
ATOM 3071 C C . GLU A 1 366 ? -14.815 20.934 3.748 1.00 89.12 366 GLU A C 1
ATOM 3073 O O . GLU A 1 366 ? -13.593 20.837 3.592 1.00 89.12 366 GLU A O 1
ATOM 3078 N N . THR A 1 367 ? -15.345 21.703 4.705 1.00 87.25 367 THR A N 1
ATOM 3079 C CA . THR A 1 367 ? -14.529 22.537 5.608 1.00 87.25 367 THR A CA 1
ATOM 3080 C C . THR A 1 367 ? -13.553 21.716 6.453 1.0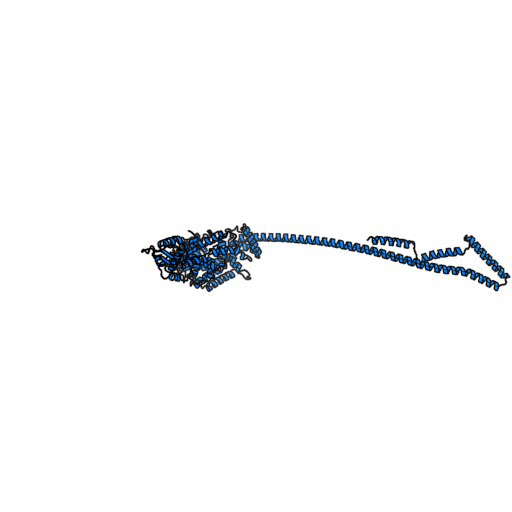0 87.25 367 THR A C 1
ATOM 3082 O O . THR A 1 367 ? -12.421 22.146 6.680 1.00 87.25 367 THR A O 1
ATOM 3085 N N . THR A 1 368 ? -13.937 20.505 6.869 1.00 83.38 368 THR A N 1
ATOM 3086 C CA . THR A 1 368 ? -13.049 19.604 7.622 1.00 83.38 368 THR A CA 1
ATOM 3087 C C . THR A 1 368 ? -11.989 18.957 6.726 1.00 83.38 368 THR A C 1
ATOM 3089 O O . THR A 1 368 ? -10.849 18.735 7.150 1.00 83.38 368 THR A O 1
ATOM 3092 N N . LYS A 1 369 ? -12.342 18.613 5.481 1.00 81.94 369 LYS A N 1
ATOM 3093 C CA . LYS A 1 369 ? -11.441 17.912 4.562 1.00 81.94 369 LYS A CA 1
ATOM 3094 C C . LYS A 1 369 ? -10.410 18.836 3.921 1.00 81.94 369 LYS A C 1
ATOM 3096 O O . LYS A 1 369 ? -9.291 18.364 3.685 1.00 81.94 369 LYS A O 1
ATOM 3101 N N . ILE A 1 370 ? -10.727 20.114 3.695 1.00 66.62 370 ILE A N 1
ATOM 3102 C CA . ILE A 1 370 ? -9.896 21.149 3.034 1.00 66.62 370 ILE A CA 1
ATOM 3103 C C . ILE A 1 370 ? -9.602 20.844 1.547 1.00 66.62 370 ILE A C 1
ATOM 3105 O O . ILE A 1 370 ? -9.490 21.760 0.741 1.00 66.62 370 ILE A O 1
ATOM 3109 N N . TYR A 1 371 ? -9.506 19.567 1.168 1.00 61.00 371 TYR A N 1
ATOM 3110 C CA . TYR A 1 371 ? -9.222 19.081 -0.179 1.00 61.00 371 TYR A CA 1
ATOM 3111 C C . TYR A 1 371 ? -10.174 17.933 -0.541 1.00 61.00 371 TYR A C 1
ATOM 3113 O O . TYR A 1 371 ? -10.411 17.037 0.274 1.00 61.00 371 TYR A O 1
ATOM 3121 N N . GLY A 1 372 ? -10.665 17.934 -1.779 1.00 59.91 372 GLY A N 1
ATOM 3122 C CA . GLY A 1 372 ? -11.575 16.932 -2.332 1.00 59.91 372 GLY A CA 1
ATOM 3123 C C . GLY A 1 372 ? -12.471 17.546 -3.407 1.00 59.91 372 GLY A C 1
ATOM 3124 O O . GLY A 1 372 ? -12.528 18.764 -3.552 1.00 59.91 372 GLY A O 1
ATOM 3125 N N . PHE A 1 373 ? -13.126 16.707 -4.208 1.00 65.31 373 PHE A N 1
ATOM 3126 C CA . PHE A 1 373 ? -14.128 17.179 -5.165 1.00 65.31 373 PHE A CA 1
ATOM 3127 C C . PHE A 1 373 ? -15.492 17.246 -4.473 1.00 65.31 373 PHE A C 1
ATOM 3129 O O . PHE A 1 373 ? -15.851 16.311 -3.755 1.00 65.31 373 PHE A O 1
ATOM 3136 N N . GLU A 1 374 ? -16.272 18.296 -4.743 1.00 72.06 374 GLU A N 1
ATOM 3137 C CA . GLU A 1 374 ? -17.600 18.532 -4.147 1.00 72.06 374 GLU A CA 1
ATOM 3138 C C . GLU A 1 374 ? -18.500 17.282 -4.186 1.00 72.06 374 GLU A C 1
ATOM 3140 O O . GLU A 1 374 ? -19.149 16.924 -3.203 1.00 72.06 374 GLU A O 1
ATOM 3145 N N . GLN A 1 375 ? -18.474 16.554 -5.306 1.00 78.94 375 GLN A N 1
ATOM 3146 C CA . GLN A 1 375 ? -19.265 15.341 -5.486 1.00 78.94 375 GLN A CA 1
ATOM 3147 C C . GLN A 1 375 ? -18.908 14.226 -4.484 1.00 78.94 375 GLN A C 1
ATOM 3149 O O . GLN A 1 375 ? -19.798 13.514 -4.024 1.00 78.94 375 GLN A O 1
ATOM 3154 N N . SER A 1 376 ? -17.632 14.083 -4.110 1.00 84.44 376 SER A N 1
ATOM 3155 C CA . SER A 1 376 ? -17.201 13.103 -3.102 1.00 84.44 376 SER A CA 1
ATOM 3156 C C . SER A 1 376 ? -17.721 13.482 -1.713 1.00 84.44 376 SER A C 1
ATOM 3158 O O . SER A 1 376 ? -18.292 12.640 -1.024 1.00 84.44 376 SER A O 1
ATOM 3160 N N . HIS A 1 377 ? -17.649 14.767 -1.345 1.00 89.38 377 HIS A N 1
ATOM 3161 C CA . HIS A 1 377 ? -18.206 15.268 -0.081 1.00 89.38 377 HIS A CA 1
ATOM 3162 C C . HIS A 1 377 ? -19.721 15.057 0.004 1.00 89.38 377 HIS A C 1
ATOM 3164 O O . HIS A 1 377 ? -20.253 14.710 1.059 1.00 89.38 377 HIS A O 1
ATOM 3170 N N . ARG A 1 378 ? -20.420 15.191 -1.128 1.00 92.00 378 ARG A N 1
ATOM 3171 C CA . ARG A 1 378 ? -21.855 14.916 -1.218 1.00 92.00 378 ARG A CA 1
ATOM 3172 C C . ARG A 1 378 ? -22.172 13.438 -0.980 1.00 92.00 378 ARG A C 1
ATOM 3174 O O . ARG A 1 378 ? -23.113 13.144 -0.246 1.00 92.00 378 ARG A O 1
ATOM 3181 N N . PHE A 1 379 ? -21.412 12.512 -1.566 1.00 93.56 379 PHE A N 1
ATOM 3182 C CA . PHE A 1 379 ? -21.610 11.077 -1.327 1.00 93.56 379 PHE A CA 1
ATOM 3183 C C . PHE A 1 379 ? -21.322 10.685 0.128 1.00 93.56 379 PHE A C 1
ATOM 3185 O O . PHE A 1 379 ? -22.092 9.912 0.703 1.00 93.56 379 PHE A O 1
ATOM 3192 N N . ASP A 1 380 ? -20.296 11.270 0.754 1.00 93.44 380 ASP A N 1
ATOM 3193 C CA . ASP A 1 380 ? -20.028 11.093 2.186 1.00 93.44 380 ASP A CA 1
ATOM 3194 C C . ASP A 1 380 ? -21.224 11.544 3.040 1.00 93.44 380 ASP A C 1
ATOM 3196 O O . ASP A 1 380 ? -21.691 10.794 3.902 1.00 93.44 380 ASP A O 1
ATOM 3200 N N . ALA A 1 381 ? -21.763 12.737 2.766 1.00 94.69 381 ALA A N 1
ATOM 3201 C CA . ALA A 1 381 ? -22.929 13.288 3.456 1.00 94.69 381 ALA A CA 1
ATOM 3202 C C . ALA A 1 381 ? -24.181 12.409 3.280 1.00 94.69 381 ALA A C 1
ATOM 3204 O O . ALA A 1 381 ? -24.882 12.115 4.252 1.00 94.69 381 ALA A O 1
ATOM 3205 N N . GLN A 1 382 ? -24.441 11.935 2.057 1.00 95.06 382 GLN A N 1
ATOM 3206 C CA . GLN A 1 382 ? -25.558 11.034 1.753 1.00 95.06 382 GLN A CA 1
ATOM 3207 C C . GLN A 1 382 ? -25.437 9.703 2.495 1.00 95.06 382 GLN A C 1
ATOM 3209 O O . GLN A 1 382 ? -26.404 9.244 3.109 1.00 95.06 382 GLN A O 1
ATOM 3214 N N . ASN A 1 383 ? -24.252 9.089 2.469 1.00 95.38 383 ASN A N 1
ATOM 3215 C CA . ASN A 1 383 ? -23.979 7.850 3.186 1.00 95.38 383 ASN A CA 1
ATOM 3216 C C . ASN A 1 383 ? -24.114 8.032 4.699 1.00 95.38 383 ASN A C 1
ATOM 3218 O O . ASN A 1 383 ? -24.738 7.201 5.358 1.00 95.38 383 ASN A O 1
ATOM 3222 N N . TYR A 1 384 ? -23.591 9.127 5.251 1.00 95.06 384 TYR A N 1
ATOM 3223 C CA . TYR A 1 384 ? -23.722 9.440 6.670 1.00 95.06 384 TYR A CA 1
ATOM 3224 C C . TYR A 1 384 ? -25.189 9.548 7.091 1.00 95.06 384 TYR A C 1
ATOM 3226 O O . TYR A 1 384 ? -25.645 8.815 7.972 1.00 95.06 384 TYR A O 1
ATOM 3234 N N . PHE A 1 385 ? -25.947 10.402 6.402 1.00 95.00 385 PHE A N 1
ATOM 3235 C CA . PHE A 1 385 ? -27.358 10.642 6.685 1.00 95.00 385 PHE A CA 1
ATOM 3236 C C . PHE A 1 385 ? -28.212 9.381 6.489 1.00 95.00 385 PHE A C 1
ATOM 3238 O O . PHE A 1 385 ? -29.119 9.099 7.273 1.00 95.00 385 PHE A O 1
ATOM 3245 N N . PHE A 1 386 ? -27.888 8.557 5.488 1.00 95.31 386 PHE A N 1
ATOM 3246 C CA . PHE A 1 386 ? -28.515 7.251 5.288 1.00 95.31 386 PHE A CA 1
ATOM 3247 C C . PHE A 1 386 ? -28.380 6.342 6.514 1.00 95.31 386 PHE A C 1
ATOM 3249 O O . PHE A 1 386 ? -29.376 5.774 6.974 1.00 95.31 386 PHE A O 1
ATOM 3256 N N . ILE A 1 387 ? -27.180 6.236 7.087 1.00 94.75 387 ILE A N 1
ATOM 3257 C CA . ILE A 1 387 ? -26.961 5.429 8.293 1.00 94.75 387 ILE A CA 1
ATOM 3258 C C . ILE A 1 387 ? -27.611 6.067 9.518 1.00 94.75 387 ILE A C 1
ATOM 3260 O O . ILE A 1 387 ? -28.196 5.348 10.331 1.00 94.75 387 ILE A O 1
ATOM 3264 N N . GLU A 1 388 ? -27.566 7.391 9.640 1.00 93.12 388 GLU A N 1
ATOM 3265 C CA . GLU A 1 388 ? -28.219 8.115 10.730 1.00 93.12 388 GLU A CA 1
ATOM 3266 C C . GLU A 1 388 ? -29.719 7.795 10.780 1.00 93.12 388 GLU A C 1
ATOM 3268 O O . GLU A 1 388 ? -30.244 7.367 11.814 1.00 93.12 388 GLU A O 1
ATOM 3273 N N . LYS A 1 389 ? -30.403 7.889 9.636 1.00 92.69 389 LYS A N 1
ATOM 3274 C CA . LYS A 1 389 ? -31.833 7.583 9.536 1.00 92.69 389 LYS A CA 1
ATOM 3275 C C . LYS A 1 389 ? -32.140 6.112 9.785 1.00 92.69 389 LYS A C 1
ATOM 3277 O O . LYS A 1 389 ? -33.138 5.816 10.439 1.00 92.69 389 LYS A O 1
ATOM 3282 N N . LYS A 1 390 ? -31.267 5.187 9.370 1.00 92.12 390 LYS A N 1
ATOM 3283 C CA . LYS A 1 390 ? -31.412 3.760 9.713 1.00 92.12 390 LYS A CA 1
ATOM 3284 C C . LYS A 1 390 ? -31.259 3.465 11.200 1.00 92.12 390 LYS A C 1
ATOM 3286 O O . LYS A 1 390 ? -31.886 2.532 11.700 1.00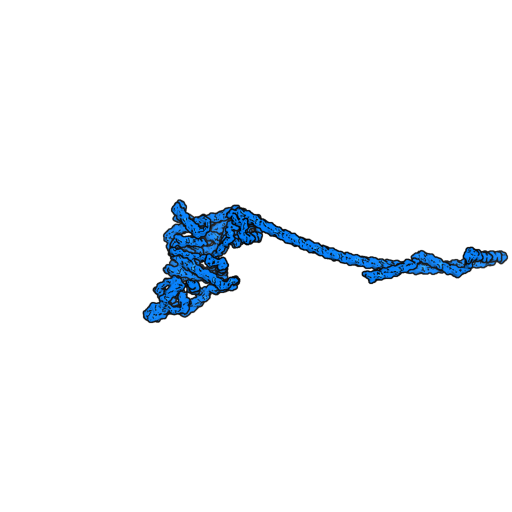 92.12 390 LYS A O 1
ATOM 3291 N N . ARG A 1 391 ? -30.429 4.225 11.915 1.00 91.12 391 ARG A N 1
ATOM 3292 C CA . ARG A 1 391 ? -30.258 4.070 13.367 1.00 91.12 391 ARG A CA 1
ATOM 3293 C C . ARG A 1 391 ? -31.452 4.603 14.152 1.00 91.12 391 ARG A C 1
ATOM 3295 O O . ARG A 1 391 ? -31.728 4.082 15.231 1.00 91.12 391 ARG A O 1
ATOM 3302 N N . ALA A 1 392 ? -32.164 5.603 13.632 1.00 85.31 392 ALA A N 1
ATOM 3303 C CA . ALA A 1 392 ? -33.251 6.280 14.337 1.00 85.31 392 ALA A CA 1
ATOM 3304 C C . ALA A 1 392 ? -32.830 6.668 15.775 1.00 85.31 392 ALA A C 1
ATOM 3306 O O . ALA A 1 392 ? -31.896 7.444 15.950 1.00 85.31 392 ALA A O 1
ATOM 3307 N N . LYS A 1 393 ? -33.477 6.117 16.814 1.00 78.50 393 LYS A N 1
ATOM 3308 C CA . LYS A 1 393 ? -33.146 6.386 18.231 1.00 78.50 393 LYS A CA 1
ATOM 3309 C C . LYS A 1 393 ? -32.112 5.418 18.836 1.00 78.50 393 LYS A C 1
ATOM 3311 O O . LYS A 1 393 ? -31.712 5.597 19.985 1.00 78.50 393 LYS A O 1
ATOM 3316 N N . ASN A 1 394 ? -31.670 4.410 18.086 1.00 80.38 394 ASN A N 1
ATOM 3317 C CA . ASN A 1 394 ? -30.773 3.351 18.553 1.00 80.38 394 ASN A CA 1
ATOM 3318 C C . ASN A 1 394 ? -29.304 3.722 18.295 1.00 80.38 394 ASN A C 1
ATOM 3320 O O . ASN A 1 394 ? -28.614 3.078 17.505 1.00 80.38 394 ASN A O 1
ATOM 3324 N N . ASN A 1 395 ? -28.843 4.812 18.912 1.00 82.25 395 ASN A N 1
ATOM 3325 C CA . ASN A 1 395 ? -27.517 5.388 18.661 1.00 82.25 395 ASN A CA 1
ATOM 3326 C C . ASN A 1 395 ? -26.758 5.809 19.933 1.00 82.25 395 ASN A C 1
ATOM 3328 O O . ASN A 1 395 ? -25.727 6.463 19.833 1.00 82.25 395 ASN A O 1
ATOM 3332 N N . LYS A 1 396 ? -27.240 5.460 21.132 1.00 79.62 396 LYS A N 1
ATOM 3333 C CA . LYS A 1 396 ? -26.636 5.934 22.392 1.00 79.62 396 LYS A CA 1
ATOM 3334 C C . LYS A 1 396 ? -25.404 5.146 22.831 1.00 79.62 396 LYS A C 1
ATOM 3336 O O . LYS A 1 396 ? -24.518 5.701 23.467 1.00 79.62 396 LYS A O 1
ATOM 3341 N N . ASN A 1 397 ? -25.363 3.851 22.538 1.00 77.81 397 ASN A N 1
ATOM 3342 C CA . ASN A 1 397 ? -24.273 2.963 22.929 1.00 77.81 397 ASN A CA 1
ATOM 3343 C C . ASN A 1 397 ? -24.022 1.913 21.837 1.00 77.81 397 ASN A C 1
ATOM 3345 O O . ASN A 1 397 ? -24.834 1.724 20.925 1.00 77.81 397 ASN A O 1
ATOM 3349 N N . ILE A 1 398 ? -22.897 1.207 21.931 1.00 80.81 398 ILE A N 1
ATOM 3350 C CA . ILE A 1 398 ? -22.534 0.148 20.982 1.00 80.81 398 ILE A CA 1
ATOM 3351 C C . ILE A 1 398 ? -23.490 -1.053 20.998 1.00 80.81 398 ILE A C 1
ATOM 3353 O O . ILE A 1 398 ? -23.559 -1.780 20.009 1.00 80.81 398 ILE A O 1
ATOM 3357 N N . GLN A 1 399 ? -24.227 -1.280 22.089 1.00 79.62 399 GLN A N 1
ATOM 3358 C CA . GLN A 1 399 ? -25.122 -2.429 22.202 1.00 79.62 399 GLN A CA 1
ATOM 3359 C C . GLN A 1 399 ? -26.349 -2.250 21.310 1.00 79.62 399 GLN A C 1
ATOM 3361 O O . GLN A 1 399 ? -26.633 -3.103 20.469 1.00 79.62 399 GLN A O 1
ATOM 3366 N N . ASP A 1 400 ? -26.982 -1.086 21.417 1.00 80.00 400 ASP A N 1
ATOM 3367 C CA . ASP A 1 400 ? -28.202 -0.730 20.694 1.00 80.00 400 ASP A CA 1
ATOM 3368 C C . ASP A 1 400 ? -27.922 -0.368 19.228 1.00 80.00 400 ASP A C 1
ATOM 3370 O O . ASP A 1 400 ? -28.787 -0.491 18.361 1.00 80.00 400 ASP A O 1
ATOM 3374 N N . THR A 1 401 ? -26.694 0.055 18.918 1.00 88.75 401 THR A N 1
ATOM 3375 C CA . THR A 1 401 ? -26.329 0.504 17.571 1.00 88.75 401 THR A CA 1
ATOM 3376 C C . THR A 1 401 ? -25.999 -0.682 16.662 1.00 88.75 401 THR A C 1
ATOM 3378 O O . THR A 1 401 ? -25.015 -1.391 16.873 1.00 88.75 401 THR A O 1
ATOM 3381 N N . LYS A 1 402 ? -26.802 -0.898 15.613 1.00 91.00 402 LYS A N 1
ATOM 3382 C CA . LYS A 1 402 ? -26.616 -2.008 14.656 1.00 91.00 402 LYS A CA 1
ATOM 3383 C C . LYS A 1 402 ? -25.803 -1.638 13.409 1.00 91.00 402 LYS A C 1
ATOM 3385 O O . LYS A 1 402 ? -25.006 -2.447 12.941 1.00 91.00 402 LYS A O 1
ATOM 3390 N N . TYR A 1 403 ? -26.027 -0.451 12.855 1.00 93.88 403 TYR A N 1
ATOM 3391 C CA . TYR A 1 403 ? -25.542 -0.063 11.525 1.00 93.88 403 TYR A CA 1
ATOM 3392 C C . TYR A 1 403 ? -24.320 0.845 11.630 1.00 93.88 403 TYR A C 1
ATOM 3394 O O . TYR A 1 403 ? -24.370 1.795 12.402 1.00 93.88 403 TYR A O 1
ATOM 3402 N N . TYR A 1 404 ? -23.261 0.623 10.856 1.00 94.75 404 TYR A N 1
ATOM 3403 C CA . TYR A 1 404 ? -22.071 1.486 10.817 1.00 94.75 404 TYR A CA 1
ATOM 3404 C C . TYR A 1 404 ? -21.597 1.704 9.381 1.00 94.75 404 TYR A C 1
ATOM 3406 O O . TYR A 1 404 ? -21.761 0.819 8.543 1.00 94.75 404 TYR A O 1
ATOM 3414 N N . LEU A 1 405 ? -20.979 2.856 9.121 1.00 96.00 405 LEU A N 1
ATOM 3415 C CA . LEU A 1 405 ? -20.235 3.122 7.892 1.00 96.00 405 LEU A CA 1
ATOM 3416 C C . LEU A 1 405 ? -18.757 2.814 8.145 1.00 96.00 405 LEU A C 1
ATOM 3418 O O . LEU A 1 405 ? -18.120 3.454 8.984 1.00 96.00 405 LEU A O 1
ATOM 3422 N N . ILE A 1 406 ? -18.200 1.829 7.446 1.00 95.69 406 ILE A N 1
ATOM 3423 C CA . ILE A 1 406 ? -16.770 1.534 7.530 1.00 95.69 406 ILE A CA 1
ATOM 3424 C C . ILE A 1 406 ? -16.062 2.340 6.450 1.00 95.69 406 ILE A C 1
ATOM 3426 O O . ILE A 1 406 ? -16.295 2.136 5.261 1.00 95.69 406 ILE A O 1
ATOM 3430 N N . THR A 1 407 ? -15.186 3.244 6.874 1.00 92.19 407 THR A N 1
ATOM 3431 C CA . THR A 1 407 ? -14.426 4.139 5.996 1.00 92.19 407 THR A CA 1
ATOM 3432 C C . THR A 1 407 ? -12.948 4.096 6.349 1.00 92.19 407 THR A C 1
ATOM 3434 O O . THR A 1 407 ? -12.541 3.656 7.422 1.00 92.19 407 THR A O 1
ATOM 3437 N N . THR A 1 408 ? -12.115 4.548 5.425 1.00 87.75 408 THR A N 1
ATOM 3438 C CA . THR A 1 408 ? -10.678 4.730 5.658 1.00 87.75 408 THR A CA 1
ATOM 3439 C C . THR A 1 408 ? -10.269 6.200 5.655 1.00 87.75 408 THR A C 1
ATOM 3441 O O . THR A 1 408 ? -9.079 6.504 5.772 1.00 87.75 408 THR A O 1
ATOM 3444 N N . ASP A 1 409 ? -11.249 7.097 5.538 1.00 86.94 409 ASP A N 1
ATOM 3445 C CA . ASP A 1 409 ? -11.070 8.536 5.597 1.00 86.94 409 ASP A CA 1
ATOM 3446 C C . ASP A 1 409 ? -11.055 9.012 7.056 1.00 86.94 409 ASP A C 1
ATOM 3448 O O . ASP A 1 409 ? -12.064 9.040 7.764 1.00 86.94 409 ASP A O 1
ATOM 3452 N N . GLN A 1 410 ? -9.862 9.387 7.516 1.00 84.00 410 GLN A N 1
ATOM 3453 C CA . GLN A 1 410 ? -9.653 9.889 8.872 1.00 84.00 410 GLN A CA 1
ATOM 3454 C C . GLN A 1 410 ? -10.290 11.266 9.095 1.00 84.00 410 GLN A C 1
ATOM 3456 O O . GLN A 1 410 ? -10.690 11.563 10.219 1.00 84.00 410 GLN A O 1
ATOM 3461 N N . LYS A 1 411 ? -10.417 12.095 8.052 1.00 85.94 411 LYS A N 1
ATOM 3462 C CA . LYS A 1 411 ? -11.023 13.428 8.154 1.00 85.94 411 LYS A CA 1
ATOM 3463 C C . LYS A 1 411 ? -12.541 13.321 8.266 1.00 85.94 411 LYS A C 1
ATOM 3465 O O . LYS A 1 411 ? -13.123 13.987 9.114 1.00 85.94 411 LYS A O 1
ATOM 3470 N N . LEU A 1 412 ? -13.165 12.408 7.514 1.00 88.88 412 LEU A N 1
ATOM 3471 C CA . LEU A 1 412 ? -14.587 12.086 7.694 1.00 88.88 412 LEU A CA 1
ATOM 3472 C C . LEU A 1 412 ? -14.854 11.543 9.105 1.00 88.88 412 LEU A C 1
ATOM 3474 O O . LEU A 1 412 ? -15.813 11.941 9.761 1.00 88.88 412 LEU A O 1
ATOM 3478 N N . LYS A 1 413 ? -13.961 10.678 9.604 1.00 87.25 413 LYS A N 1
ATOM 3479 C CA . LYS A 1 413 ? -14.039 10.164 10.974 1.00 87.25 413 LYS A CA 1
ATOM 3480 C C . LYS A 1 413 ? -13.910 11.270 12.025 1.00 87.25 413 LYS A C 1
ATOM 3482 O O . LYS A 1 413 ? -14.611 11.236 13.037 1.00 87.25 413 LYS A O 1
ATOM 3487 N N . LYS A 1 414 ? -13.003 12.226 11.808 1.00 85.19 414 LYS A N 1
ATOM 3488 C CA . LYS A 1 414 ? -12.831 13.399 12.671 1.00 85.19 414 LYS A CA 1
ATOM 3489 C C . LYS A 1 414 ? -14.110 14.234 12.707 1.00 85.19 414 LYS A C 1
ATOM 3491 O O . LYS A 1 414 ? -14.606 14.487 13.799 1.00 85.19 414 LYS A O 1
ATOM 3496 N N . TRP A 1 415 ? -14.681 14.549 11.545 1.00 89.06 415 TRP A N 1
ATOM 3497 C CA . TRP A 1 415 ? -15.949 15.271 11.454 1.00 89.06 415 TRP A CA 1
ATOM 3498 C C . TRP A 1 415 ? -17.086 14.548 12.196 1.00 89.06 415 TRP A C 1
ATOM 3500 O O . TRP A 1 415 ? -17.702 15.148 13.067 1.00 89.06 415 TRP A O 1
ATOM 3510 N N . ASP A 1 416 ? -17.303 13.244 11.971 1.00 89.25 416 ASP A N 1
ATOM 3511 C CA . ASP A 1 416 ? -18.340 12.457 12.676 1.00 89.25 416 ASP A CA 1
ATOM 3512 C C . ASP A 1 416 ? -18.193 12.531 14.206 1.00 89.25 416 ASP A C 1
ATOM 3514 O O . ASP A 1 416 ? -19.169 12.686 14.938 1.00 89.25 416 ASP A O 1
ATOM 3518 N N . ASN A 1 417 ? -16.953 12.471 14.700 1.00 83.75 417 ASN A N 1
ATOM 3519 C CA . ASN A 1 417 ? -16.668 12.567 16.130 1.00 83.75 417 ASN A CA 1
ATOM 3520 C C . ASN A 1 417 ? -16.982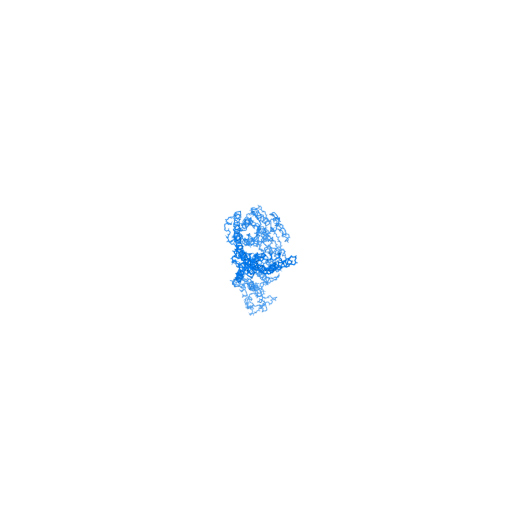 13.943 16.736 1.00 83.75 417 ASN A C 1
ATOM 3522 O O . ASN A 1 417 ? -17.157 14.011 17.956 1.00 83.75 417 ASN A O 1
ATOM 3526 N N . GLU A 1 418 ? -16.957 15.003 15.929 1.00 84.00 418 GLU A N 1
ATOM 3527 C CA . GLU A 1 418 ? -17.245 16.385 16.324 1.00 84.00 418 GLU A CA 1
ATOM 3528 C C . GLU A 1 418 ? -18.720 16.749 16.099 1.00 84.00 418 GLU A C 1
ATOM 3530 O O . GLU A 1 418 ? -19.267 17.557 16.848 1.00 84.00 418 GLU A O 1
ATOM 3535 N N . HIS A 1 419 ? -19.361 16.125 15.107 1.00 85.50 419 HIS A N 1
ATOM 3536 C CA . HIS A 1 419 ? -20.738 16.380 14.694 1.00 85.50 419 HIS A CA 1
ATOM 3537 C C . HIS A 1 419 ? -21.769 15.853 15.704 1.00 85.50 419 HIS A C 1
ATOM 3539 O O . HIS A 1 419 ? -22.786 16.500 15.951 1.00 85.50 419 HIS A O 1
ATOM 3545 N N . SER A 1 420 ? -21.521 14.689 16.320 1.00 81.00 420 SER A N 1
ATOM 3546 C CA . SER A 1 420 ? -22.456 14.077 17.272 1.00 81.00 420 SER A CA 1
ATOM 3547 C C . SER A 1 420 ? -21.778 13.565 18.542 1.00 81.00 420 SER A C 1
ATOM 3549 O O . SER A 1 420 ? -20.713 12.954 18.504 1.00 81.00 420 SER A O 1
ATOM 3551 N N . ALA A 1 421 ? -22.453 13.747 19.681 1.00 77.94 421 ALA A N 1
ATOM 3552 C CA . ALA A 1 421 ? -22.070 13.139 20.960 1.00 77.94 421 ALA A CA 1
ATOM 3553 C C . ALA A 1 421 ? -22.560 11.681 21.110 1.00 77.94 421 ALA A C 1
ATOM 3555 O O . ALA A 1 421 ? -22.272 11.035 22.116 1.00 77.94 421 ALA A O 1
ATOM 3556 N N . ASN A 1 422 ? -23.327 11.173 20.139 1.00 84.06 422 ASN A N 1
ATOM 3557 C CA . ASN A 1 422 ? -23.834 9.801 20.114 1.00 84.06 422 ASN A CA 1
ATOM 3558 C C . ASN A 1 422 ? -22.760 8.805 19.640 1.00 84.06 422 ASN A C 1
ATOM 3560 O O . ASN A 1 422 ? -21.621 9.167 19.346 1.00 84.06 422 ASN A O 1
ATOM 3564 N N . GLN A 1 423 ? -23.125 7.523 19.548 1.00 86.00 423 GLN A N 1
ATOM 3565 C CA . GLN A 1 423 ? -22.244 6.499 18.998 1.00 86.00 423 GLN A CA 1
ATOM 3566 C C . GLN A 1 423 ? -21.826 6.881 17.571 1.00 86.00 423 GLN A C 1
ATOM 3568 O O . GLN A 1 423 ? -22.705 7.125 16.736 1.00 86.00 423 GLN A O 1
ATOM 3573 N N . PRO A 1 424 ? -20.521 6.866 17.245 1.00 88.81 424 PRO A N 1
ATOM 3574 C CA . PRO A 1 424 ? -20.053 7.293 15.935 1.00 88.81 424 PRO A CA 1
ATOM 3575 C C . PRO A 1 424 ? -20.688 6.482 14.806 1.00 88.81 424 PRO A C 1
ATOM 3577 O O . PRO A 1 424 ? -20.881 5.261 14.921 1.00 88.81 424 PRO A O 1
ATOM 3580 N N . ILE A 1 425 ? -21.038 7.158 13.714 1.00 92.44 425 ILE A N 1
ATOM 3581 C CA . ILE A 1 425 ? -21.525 6.501 12.495 1.00 92.44 425 ILE A CA 1
ATOM 3582 C C . ILE A 1 425 ? -20.378 5.817 11.770 1.00 92.44 425 ILE A C 1
ATOM 3584 O O . ILE A 1 425 ? -20.517 4.678 11.318 1.00 92.44 425 ILE A O 1
ATOM 3588 N N . THR A 1 426 ? -19.235 6.488 11.730 1.00 92.12 426 THR A N 1
ATOM 3589 C CA . THR A 1 426 ? -18.059 6.059 10.991 1.00 92.12 426 THR A CA 1
ATOM 3590 C C . THR A 1 426 ? -17.096 5.273 11.879 1.00 92.12 426 THR A C 1
ATOM 3592 O O . THR A 1 426 ? -16.793 5.656 13.018 1.00 92.12 426 THR A O 1
ATOM 3595 N N . LEU A 1 427 ? -16.580 4.164 11.353 1.00 90.81 427 LEU A N 1
ATOM 3596 C CA . LEU A 1 427 ? -15.547 3.348 11.989 1.00 90.81 427 LEU A CA 1
ATOM 3597 C C . LEU A 1 427 ? -14.418 3.055 10.999 1.00 90.81 427 LEU A C 1
ATOM 3599 O O . LEU A 1 427 ? -14.662 2.793 9.823 1.00 90.81 427 LEU A O 1
ATOM 3603 N N . LEU A 1 428 ? -13.178 3.055 11.494 1.00 89.75 428 LEU A N 1
ATOM 3604 C CA . LEU A 1 428 ? -12.034 2.595 10.709 1.00 89.75 428 LEU A CA 1
ATOM 3605 C C . LEU A 1 428 ? -11.907 1.065 10.819 1.00 89.75 428 LEU A C 1
ATOM 3607 O O . LEU A 1 428 ? -12.112 0.525 11.913 1.00 89.75 428 LEU A O 1
ATOM 3611 N N . PRO A 1 429 ? -11.486 0.363 9.747 1.00 89.88 429 PRO A N 1
ATOM 3612 C CA . PRO A 1 429 ? -11.225 -1.074 9.793 1.00 89.88 429 PRO A CA 1
ATOM 3613 C C . PRO A 1 429 ? -10.267 -1.474 10.917 1.00 89.88 429 PRO A C 1
ATOM 3615 O O . PRO A 1 429 ? -10.505 -2.467 11.592 1.00 89.88 429 PRO A O 1
ATOM 3618 N N . SER A 1 430 ? -9.219 -0.680 11.162 1.00 85.38 430 SER A N 1
ATOM 3619 C CA . SER A 1 430 ? -8.223 -0.930 12.212 1.00 85.38 430 SER A CA 1
ATOM 3620 C C . SER A 1 430 ? -8.834 -0.968 13.614 1.00 85.38 430 SER A C 1
ATOM 3622 O O . SER A 1 430 ? -8.515 -1.856 14.402 1.00 85.38 430 SER A O 1
ATOM 3624 N N . HIS A 1 431 ? -9.744 -0.036 13.906 1.00 86.25 431 HIS A N 1
ATOM 3625 C CA . HIS A 1 431 ? -10.407 0.083 15.204 1.00 86.25 431 HIS A CA 1
ATOM 3626 C C . HIS A 1 431 ? -11.292 -1.132 15.474 1.00 86.25 431 HIS A C 1
ATOM 3628 O O . HIS A 1 431 ? -11.243 -1.728 16.549 1.00 86.25 431 HIS A O 1
ATOM 3634 N N . TRP A 1 432 ? -12.084 -1.535 14.477 1.00 88.06 432 TRP A N 1
ATOM 3635 C CA . TRP A 1 432 ? -12.948 -2.697 14.628 1.00 88.06 432 TRP A CA 1
ATOM 3636 C C . TRP A 1 432 ? -12.159 -4.007 14.619 1.00 88.06 432 TRP A C 1
ATOM 3638 O O . TRP A 1 432 ? -12.448 -4.903 15.405 1.00 88.06 432 TRP A O 1
ATOM 3648 N N . MET A 1 433 ? -11.112 -4.107 13.796 1.00 85.69 433 MET A N 1
ATOM 3649 C CA . MET A 1 433 ? -10.220 -5.265 13.768 1.00 85.69 433 MET A CA 1
ATOM 3650 C C . MET A 1 433 ? -9.554 -5.493 15.130 1.00 85.69 433 MET A C 1
ATOM 3652 O O . MET A 1 433 ? -9.476 -6.635 15.565 1.00 85.69 433 MET A O 1
ATOM 3656 N N . GLY A 1 434 ? -9.142 -4.439 15.845 1.00 82.19 434 GLY A N 1
ATOM 3657 C CA . GLY A 1 434 ? -8.610 -4.561 17.208 1.00 82.19 434 GLY A CA 1
ATOM 3658 C C . GLY A 1 434 ? -9.598 -5.225 18.177 1.00 82.19 434 GLY A C 1
ATOM 3659 O O . GLY A 1 434 ? -9.233 -6.165 18.887 1.00 82.19 434 GLY A O 1
ATOM 3660 N N . LEU A 1 435 ? -10.870 -4.808 18.142 1.00 82.12 435 LEU A N 1
ATOM 3661 C CA . LEU A 1 435 ? -11.949 -5.434 18.920 1.00 82.12 435 LEU A CA 1
ATOM 3662 C C . LEU A 1 435 ? -12.194 -6.883 18.487 1.00 82.12 435 LEU A C 1
ATOM 3664 O O . LEU A 1 435 ? -12.295 -7.774 19.332 1.00 82.12 435 LEU A O 1
ATOM 3668 N N . LEU A 1 436 ? -12.256 -7.138 17.177 1.00 81.69 436 LEU A N 1
ATOM 3669 C CA . LEU A 1 436 ? -12.462 -8.484 16.654 1.00 81.69 436 LEU A CA 1
ATOM 3670 C C . LEU A 1 436 ? -11.336 -9.422 17.078 1.00 81.69 436 LEU A C 1
ATOM 3672 O O . LEU A 1 436 ? -11.614 -10.510 17.556 1.00 81.69 436 LEU A O 1
ATOM 3676 N N . LEU A 1 437 ? -10.078 -9.009 16.977 1.00 78.81 437 LEU A N 1
ATOM 3677 C CA . LEU A 1 437 ? -8.945 -9.847 17.363 1.00 78.81 437 LEU A CA 1
ATOM 3678 C C . LEU A 1 437 ? -8.869 -10.093 18.862 1.00 78.81 437 LEU A C 1
ATOM 3680 O O . LEU A 1 437 ? -8.431 -11.162 19.282 1.00 78.81 437 LEU A O 1
ATOM 3684 N N . LYS A 1 438 ? -9.321 -9.152 19.694 1.00 76.88 438 LYS A N 1
ATOM 3685 C CA . LYS A 1 438 ? -9.360 -9.378 21.141 1.00 76.88 438 LYS A CA 1
ATOM 3686 C C . LYS A 1 438 ? -10.320 -10.508 21.500 1.00 76.88 438 LYS A C 1
ATOM 3688 O O . LYS A 1 438 ? -9.954 -11.359 22.313 1.00 76.88 438 LYS A O 1
ATOM 3693 N N . TYR A 1 439 ? -11.489 -10.560 20.866 1.00 74.06 439 TYR A N 1
ATOM 3694 C CA . TYR A 1 439 ? -12.598 -11.409 21.320 1.00 74.06 439 TYR A CA 1
ATOM 3695 C C . TYR A 1 439 ? -12.968 -12.568 20.387 1.00 74.06 439 TYR A C 1
ATOM 3697 O O . TYR A 1 439 ? -13.610 -13.526 20.818 1.00 74.06 439 TYR A O 1
ATOM 3705 N N . TYR A 1 440 ? -12.535 -12.523 19.134 1.00 67.69 440 TYR A N 1
ATOM 3706 C CA . TYR A 1 440 ? -12.757 -13.540 18.110 1.00 67.69 440 TYR A CA 1
ATOM 3707 C C . TYR A 1 440 ? -11.412 -14.146 17.687 1.00 67.69 440 TYR A C 1
ATOM 3709 O O . TYR A 1 440 ? -10.356 -13.619 18.021 1.00 67.69 440 TYR A O 1
ATOM 3717 N N . SER A 1 441 ? -11.460 -15.326 17.056 1.00 58.34 441 SER A N 1
ATOM 3718 C CA . SER A 1 441 ? -10.319 -16.202 16.724 1.00 58.34 441 SER A CA 1
ATOM 3719 C C . SER A 1 441 ? -9.053 -15.470 16.259 1.00 58.34 441 SER A C 1
ATOM 3721 O O . SER A 1 441 ? -9.124 -14.387 15.686 1.00 58.34 441 SER A O 1
ATOM 3723 N N . ARG A 1 442 ? -7.880 -16.081 16.452 1.00 69.75 442 ARG A N 1
ATOM 3724 C CA . ARG A 1 442 ? -6.589 -15.463 16.120 1.00 69.75 442 ARG A CA 1
ATOM 3725 C C . ARG A 1 442 ? -5.720 -16.428 15.333 1.00 69.75 442 ARG A C 1
ATOM 3727 O O . ARG A 1 442 ? -5.674 -17.614 15.654 1.00 69.75 442 ARG A O 1
ATOM 3734 N N . THR A 1 443 ? -5.045 -15.899 14.328 1.00 71.88 443 THR A N 1
ATOM 3735 C CA . THR A 1 443 ? -4.002 -16.564 13.549 1.00 71.88 443 THR A CA 1
ATOM 3736 C C . THR A 1 443 ? -2.803 -15.628 13.448 1.00 71.88 443 THR A C 1
ATOM 3738 O O . THR A 1 443 ? -2.947 -14.415 13.615 1.00 71.88 443 THR A O 1
ATOM 3741 N N . ASP A 1 444 ? -1.617 -16.161 13.169 1.00 72.69 444 ASP A N 1
ATOM 3742 C CA . ASP A 1 444 ? -0.431 -15.314 12.993 1.00 72.69 444 ASP A CA 1
ATOM 3743 C C . ASP A 1 444 ? -0.605 -14.328 11.816 1.00 72.69 444 ASP A C 1
ATOM 3745 O O . ASP A 1 444 ? -0.186 -13.169 11.898 1.00 72.69 444 ASP A O 1
ATOM 3749 N N . ASP A 1 445 ? -1.344 -14.733 10.778 1.00 74.25 445 ASP A N 1
ATOM 3750 C CA . ASP A 1 445 ? -1.723 -13.878 9.646 1.00 74.25 445 ASP A CA 1
ATOM 3751 C C . ASP A 1 445 ? -2.658 -12.726 10.045 1.00 74.25 445 ASP A C 1
ATOM 3753 O O . ASP A 1 445 ? -2.565 -11.617 9.501 1.00 74.25 445 ASP A O 1
ATOM 3757 N N . ASP A 1 446 ? -3.541 -12.952 11.021 1.00 75.62 446 ASP A N 1
ATOM 3758 C CA . ASP A 1 446 ? -4.407 -11.906 11.556 1.00 75.62 446 ASP A CA 1
ATOM 3759 C C . ASP A 1 446 ? -3.585 -10.813 12.257 1.00 75.62 446 ASP A C 1
ATOM 3761 O O . ASP A 1 446 ? -3.837 -9.621 12.053 1.00 75.62 446 ASP A O 1
ATOM 3765 N N . TYR A 1 447 ? -2.575 -11.201 13.046 1.00 81.00 447 TYR A N 1
ATOM 3766 C CA . TYR A 1 447 ? -1.680 -10.255 13.721 1.00 81.00 447 TYR A CA 1
ATOM 3767 C C . TYR A 1 447 ? -0.834 -9.468 12.720 1.00 81.00 447 TYR A C 1
ATOM 3769 O O . TYR A 1 447 ? -0.735 -8.244 12.824 1.00 81.00 447 TYR A O 1
ATOM 3777 N N . LYS A 1 448 ? -0.281 -10.143 11.706 1.00 82.44 448 LYS A N 1
ATOM 3778 C CA . LYS A 1 448 ? 0.459 -9.495 10.613 1.00 82.44 448 LYS A CA 1
ATOM 3779 C C . LYS A 1 448 ? -0.406 -8.451 9.903 1.00 82.44 448 LYS A C 1
ATOM 3781 O O . LYS A 1 448 ? 0.011 -7.306 9.711 1.00 82.44 448 LYS A O 1
ATOM 3786 N N . SER A 1 449 ? -1.636 -8.826 9.559 1.00 78.31 449 SER A N 1
ATOM 3787 C CA . SER A 1 449 ? -2.595 -7.939 8.898 1.00 78.31 449 SER A CA 1
ATOM 3788 C C . SER A 1 449 ? -2.968 -6.753 9.785 1.00 78.31 449 SER A C 1
ATOM 3790 O O . SER A 1 449 ? -2.996 -5.619 9.307 1.00 78.31 449 SER A O 1
ATOM 3792 N N . PHE A 1 450 ? -3.179 -6.980 11.082 1.00 82.25 450 PHE A N 1
ATOM 3793 C CA . P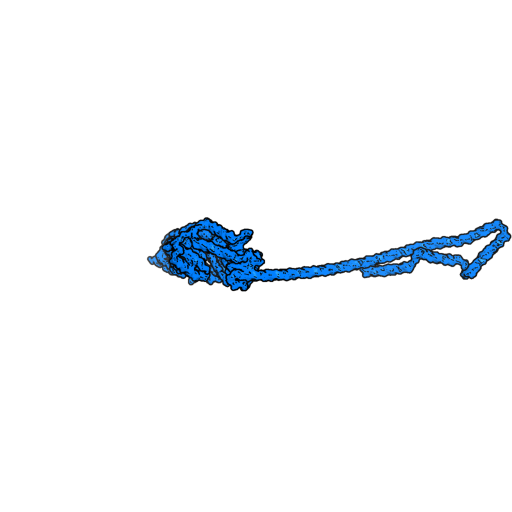HE A 1 450 ? -3.472 -5.931 12.054 1.00 82.25 450 PHE A CA 1
ATOM 3794 C C . PHE A 1 450 ? -2.354 -4.894 12.168 1.00 82.25 450 PHE A C 1
ATOM 3796 O O . PHE A 1 450 ? -2.601 -3.705 11.979 1.00 82.25 450 PHE A O 1
ATOM 3803 N N . VAL A 1 451 ? -1.117 -5.338 12.401 1.00 83.88 451 VAL A N 1
ATOM 3804 C CA . VAL A 1 451 ? 0.052 -4.451 12.530 1.00 83.88 451 VAL A CA 1
ATOM 3805 C C . VAL A 1 451 ? 0.240 -3.605 11.275 1.00 83.88 451 VAL A C 1
ATOM 3807 O O . VAL A 1 451 ? 0.584 -2.427 11.342 1.00 83.88 451 VAL A O 1
ATOM 3810 N N . SER A 1 452 ? -0.079 -4.163 10.111 1.00 78.88 452 SER A N 1
ATOM 3811 C CA . SER A 1 452 ? -0.001 -3.437 8.852 1.00 78.88 452 SER A CA 1
ATOM 3812 C C . SER A 1 452 ? -0.959 -2.231 8.772 1.00 78.88 452 SER A C 1
ATOM 3814 O O . SER A 1 452 ? -0.646 -1.262 8.071 1.00 78.88 452 SER A O 1
ATOM 3816 N N . PHE A 1 453 ? -2.094 -2.249 9.486 1.00 78.19 453 PHE A N 1
ATOM 3817 C CA . PHE A 1 453 ? -3.012 -1.107 9.587 1.00 78.19 453 PHE A CA 1
ATOM 3818 C C . PHE A 1 453 ? -2.475 0.024 10.471 1.00 78.19 453 PHE A C 1
ATOM 3820 O O . PHE A 1 453 ? -2.966 1.143 10.355 1.00 78.19 453 PHE A O 1
ATOM 3827 N N . LEU A 1 454 ? -1.484 -0.250 11.323 1.00 84.06 454 LEU A N 1
ATOM 3828 C CA . LEU A 1 454 ? -0.887 0.735 12.229 1.00 84.06 454 LEU A CA 1
ATOM 3829 C C . LEU A 1 454 ? 0.148 1.637 11.541 1.00 84.06 454 LEU A C 1
ATOM 3831 O O . LEU A 1 454 ? 0.633 2.590 12.151 1.00 84.06 454 LEU A O 1
ATOM 3835 N N . LYS A 1 455 ? 0.485 1.340 10.278 1.00 84.56 455 LYS A N 1
ATOM 3836 C CA . LYS A 1 455 ? 1.420 2.135 9.482 1.00 84.56 455 LYS A CA 1
ATOM 3837 C C . LYS A 1 455 ? 0.977 3.588 9.387 1.00 84.56 455 LYS A C 1
ATOM 3839 O O . LYS A 1 455 ? -0.183 3.873 9.079 1.00 84.56 455 LYS A O 1
ATOM 3844 N N . LEU A 1 456 ? 1.938 4.484 9.557 1.00 80.50 456 LEU A N 1
ATOM 3845 C CA . LEU A 1 456 ? 1.735 5.906 9.346 1.00 80.50 456 LEU A CA 1
ATOM 3846 C C . LEU A 1 456 ? 1.774 6.210 7.850 1.00 80.50 456 LEU A C 1
ATOM 3848 O O . LEU A 1 456 ? 2.549 5.613 7.093 1.00 80.50 456 LEU A O 1
ATOM 3852 N N . LYS A 1 457 ? 0.926 7.144 7.418 1.00 70.94 457 LYS A N 1
ATOM 3853 C CA . LYS A 1 457 ? 1.051 7.719 6.080 1.00 70.94 457 LYS A CA 1
ATOM 3854 C C . LYS A 1 457 ? 2.369 8.487 6.036 1.00 70.94 457 LYS A C 1
ATOM 3856 O O . LYS A 1 457 ? 2.637 9.271 6.941 1.00 70.94 457 LYS A O 1
ATOM 3861 N N . GLN A 1 458 ? 3.184 8.240 5.015 1.00 64.69 458 GLN A N 1
ATOM 3862 C CA . GLN A 1 458 ? 4.273 9.161 4.709 1.00 64.69 458 GLN A CA 1
ATOM 3863 C C . GLN A 1 458 ? 3.641 10.497 4.329 1.00 64.69 458 GLN A C 1
ATOM 3865 O O . GLN A 1 458 ? 2.626 10.501 3.632 1.00 64.69 458 GLN A O 1
ATOM 3870 N N . HIS A 1 459 ? 4.202 11.598 4.833 1.00 54.09 459 HIS A N 1
ATOM 3871 C CA . HIS A 1 459 ? 3.815 12.929 4.380 1.00 54.09 459 HIS A CA 1
ATOM 3872 C C . HIS A 1 459 ? 3.939 12.945 2.861 1.00 54.09 459 HIS A C 1
ATOM 3874 O O . HIS A 1 459 ? 5.014 12.648 2.328 1.00 54.09 459 HIS A O 1
ATOM 3880 N N . ASP A 1 460 ? 2.812 13.173 2.186 1.00 47.44 460 ASP A N 1
ATOM 3881 C CA . ASP A 1 460 ? 2.773 13.281 0.736 1.00 47.44 460 ASP A CA 1
ATOM 3882 C C . ASP A 1 460 ? 3.831 14.308 0.323 1.00 47.44 460 ASP A C 1
ATOM 3884 O O . ASP A 1 460 ? 3.964 15.358 0.950 1.00 47.44 460 ASP A O 1
ATOM 3888 N N . HIS A 1 461 ? 4.658 13.967 -0.665 1.00 46.81 461 HIS A N 1
ATOM 3889 C CA . HIS A 1 461 ? 5.735 14.845 -1.095 1.00 46.81 461 HIS A CA 1
ATOM 3890 C C . HIS A 1 461 ? 5.177 16.241 -1.413 1.00 46.81 461 HIS A C 1
ATOM 3892 O O . HIS A 1 461 ? 4.327 16.363 -2.293 1.00 46.81 461 HIS A O 1
ATOM 3898 N N . ASP A 1 462 ? 5.749 17.293 -0.824 1.00 42.50 462 ASP A N 1
ATOM 3899 C CA . ASP A 1 462 ? 5.556 18.687 -1.272 1.00 42.50 462 ASP A CA 1
ATOM 3900 C C . ASP A 1 462 ? 6.014 18.911 -2.739 1.00 42.50 462 ASP A C 1
ATOM 3902 O O . ASP A 1 462 ? 5.818 19.981 -3.303 1.00 42.50 462 ASP A O 1
ATOM 3906 N N . ASN A 1 463 ? 6.590 17.884 -3.386 1.00 45.84 463 ASN A N 1
ATOM 3907 C CA . ASN A 1 463 ? 6.928 17.828 -4.816 1.00 45.84 463 ASN A CA 1
ATOM 3908 C C . ASN A 1 463 ? 6.093 16.787 -5.606 1.00 45.84 463 ASN A C 1
ATOM 3910 O O . ASN A 1 463 ? 6.512 16.372 -6.689 1.00 45.84 463 ASN A O 1
ATOM 3914 N N . SER A 1 464 ? 4.979 16.277 -5.065 1.00 54.34 464 SER A N 1
ATOM 3915 C CA . SER A 1 464 ? 4.174 15.252 -5.745 1.00 54.34 464 SER A CA 1
ATOM 3916 C C . SER A 1 464 ? 3.409 15.850 -6.924 1.00 54.34 464 SER A C 1
ATOM 3918 O O . SER A 1 464 ? 2.507 16.667 -6.765 1.00 54.34 464 SER A O 1
ATOM 3920 N N . ILE A 1 465 ? 3.777 15.417 -8.129 1.00 69.56 465 ILE A N 1
ATOM 3921 C CA . ILE A 1 465 ? 2.946 15.589 -9.317 1.00 69.56 465 ILE A CA 1
ATOM 3922 C C . ILE A 1 465 ? 1.597 14.903 -9.060 1.00 69.56 465 ILE A C 1
ATOM 3924 O O . ILE A 1 465 ? 1.556 13.756 -8.601 1.00 69.56 465 ILE A O 1
ATOM 3928 N N . ASN A 1 466 ? 0.485 15.592 -9.323 1.00 75.94 466 ASN A N 1
ATOM 3929 C CA . ASN A 1 466 ? -0.826 14.961 -9.224 1.00 75.94 466 ASN A CA 1
ATOM 3930 C C . ASN A 1 466 ? -0.885 13.817 -10.239 1.00 75.94 466 ASN A C 1
ATOM 3932 O O . ASN A 1 466 ? -0.394 13.920 -11.355 1.00 75.94 466 ASN A O 1
ATOM 3936 N N . GLU A 1 467 ? -1.538 12.725 -9.887 1.00 78.94 467 GLU A N 1
ATOM 3937 C CA . GLU A 1 467 ? -1.802 11.605 -10.774 1.00 78.94 467 GLU A CA 1
ATOM 3938 C C . GLU A 1 467 ? -2.327 11.981 -12.169 1.00 78.94 467 GLU A C 1
ATOM 3940 O O . GLU A 1 467 ? -1.894 11.413 -13.173 1.00 78.94 467 GLU A O 1
ATOM 3945 N N . HIS A 1 468 ? -3.259 12.932 -12.253 1.00 82.62 468 HIS A N 1
ATOM 3946 C CA . HIS A 1 468 ? -3.773 13.393 -13.544 1.00 82.62 468 HIS A CA 1
ATOM 3947 C C . HIS A 1 468 ? -2.681 14.057 -14.391 1.00 82.62 468 HIS A C 1
ATOM 3949 O O . HIS A 1 468 ? -2.639 13.867 -15.607 1.00 82.62 468 HIS A O 1
ATOM 3955 N N . GLU A 1 469 ? -1.787 14.802 -13.746 1.00 86.31 469 GLU A N 1
ATOM 3956 C CA . GLU A 1 469 ? -0.630 15.434 -14.378 1.00 86.31 469 GLU A CA 1
ATOM 3957 C C . GLU A 1 469 ? 0.407 14.371 -14.758 1.00 86.31 469 GLU A C 1
ATOM 3959 O O . GLU A 1 469 ? 0.912 14.388 -15.876 1.00 86.31 469 GLU A O 1
ATOM 3964 N N . LEU A 1 470 ? 0.656 13.379 -13.897 1.00 88.31 470 LEU A N 1
ATOM 3965 C CA . LEU A 1 470 ? 1.569 12.266 -14.160 1.00 88.31 470 LEU A CA 1
ATOM 3966 C C . LEU A 1 470 ? 1.104 11.422 -15.347 1.00 88.31 470 LEU A C 1
ATOM 3968 O O . LEU A 1 470 ? 1.900 11.109 -16.230 1.00 88.31 470 LEU A O 1
ATOM 3972 N N . GLN A 1 471 ? -0.189 11.100 -15.417 1.00 90.81 471 GLN A N 1
ATOM 3973 C CA . GLN A 1 471 ? -0.777 10.420 -16.567 1.00 90.81 471 GLN A CA 1
ATOM 3974 C C . GLN A 1 471 ? -0.621 11.261 -17.838 1.00 90.81 471 GLN A C 1
ATOM 3976 O O . GLN A 1 471 ? -0.335 10.696 -18.893 1.00 90.81 471 GLN A O 1
ATOM 3981 N N . ALA A 1 472 ? -0.770 12.586 -17.770 1.00 90.00 472 ALA A N 1
ATOM 3982 C CA . ALA A 1 472 ? -0.562 13.465 -18.920 1.00 90.00 472 ALA A CA 1
ATOM 3983 C C . ALA A 1 472 ? 0.906 13.495 -19.378 1.00 90.00 472 ALA A C 1
ATOM 3985 O O . ALA A 1 472 ? 1.175 13.330 -20.570 1.00 90.00 472 ALA A O 1
ATOM 3986 N N . VAL A 1 473 ? 1.851 13.617 -18.440 1.00 90.88 473 VAL A N 1
ATOM 3987 C CA . VAL A 1 473 ? 3.295 13.542 -18.708 1.00 90.88 473 VAL A CA 1
ATOM 3988 C C . VAL A 1 473 ? 3.643 12.207 -19.364 1.00 90.88 473 VAL A C 1
ATOM 3990 O O . VAL A 1 473 ? 4.232 12.185 -20.443 1.00 90.88 473 VAL A O 1
ATOM 3993 N N . LEU A 1 474 ? 3.213 11.089 -18.774 1.00 92.06 474 LEU A N 1
ATOM 3994 C CA . LEU A 1 474 ? 3.485 9.752 -19.303 1.00 92.06 474 LEU A CA 1
ATOM 3995 C C . LEU A 1 474 ? 2.811 9.499 -20.645 1.00 92.06 474 LEU A C 1
ATOM 3997 O O . LEU A 1 474 ? 3.385 8.819 -21.492 1.00 92.06 474 LEU A O 1
ATOM 4001 N N . SER A 1 475 ? 1.637 10.089 -20.875 1.00 91.94 475 SER A N 1
ATOM 4002 C CA . SER A 1 475 ? 1.000 10.065 -22.191 1.00 91.94 475 SER A CA 1
ATOM 4003 C C . SER A 1 475 ? 1.915 10.702 -23.239 1.00 91.94 475 SER A C 1
ATOM 4005 O O . SER A 1 475 ? 2.143 10.092 -24.279 1.00 91.94 475 SER A O 1
ATOM 4007 N N . GLY A 1 476 ? 2.513 11.861 -22.941 1.00 91.94 476 GLY A N 1
ATOM 4008 C CA . GLY A 1 476 ? 3.454 12.549 -23.833 1.00 91.94 476 GLY A CA 1
ATOM 4009 C C . GLY A 1 476 ? 4.745 11.764 -24.073 1.00 91.94 476 GLY A C 1
ATOM 4010 O O . GLY A 1 476 ? 5.166 11.611 -25.217 1.00 91.94 476 GLY A O 1
ATOM 4011 N N . ILE A 1 477 ? 5.334 11.197 -23.015 1.00 93.69 477 ILE A N 1
ATOM 4012 C CA . ILE A 1 477 ? 6.532 10.344 -23.113 1.00 93.69 477 ILE A CA 1
ATOM 4013 C C . ILE A 1 477 ? 6.240 9.103 -23.974 1.00 93.69 477 ILE A C 1
ATOM 4015 O O . ILE A 1 477 ? 7.027 8.760 -24.857 1.00 93.69 477 ILE A O 1
ATOM 4019 N N . SER A 1 478 ? 5.098 8.445 -23.747 1.00 93.75 478 SER A N 1
ATOM 4020 C CA . SER A 1 478 ? 4.727 7.196 -24.427 1.00 93.75 478 SER A CA 1
ATOM 4021 C C . SER A 1 478 ? 4.464 7.351 -25.925 1.00 93.75 478 SER A C 1
ATOM 4023 O O . SER A 1 478 ? 4.548 6.369 -26.656 1.00 93.75 478 SER A O 1
ATOM 4025 N N . GLU A 1 479 ? 4.171 8.567 -26.398 1.00 92.62 479 GLU A N 1
ATOM 4026 C CA . GLU A 1 479 ? 4.083 8.846 -27.836 1.00 92.62 479 GLU A CA 1
ATOM 4027 C C . GLU A 1 479 ? 5.450 8.852 -28.521 1.00 92.62 479 GLU A C 1
ATOM 4029 O O . GLU A 1 479 ? 5.532 8.597 -29.721 1.00 92.62 479 GLU A O 1
ATOM 4034 N N . ILE A 1 480 ? 6.517 9.158 -27.780 1.00 93.25 480 ILE A N 1
ATOM 4035 C CA . ILE A 1 480 ? 7.883 9.175 -28.305 1.00 93.25 480 ILE A CA 1
ATOM 4036 C C . ILE A 1 480 ? 8.553 7.810 -28.124 1.00 93.25 480 ILE A C 1
ATOM 4038 O O . ILE A 1 480 ? 9.276 7.352 -29.007 1.00 93.25 480 ILE A O 1
ATOM 4042 N N . THR A 1 481 ? 8.337 7.147 -26.985 1.00 91.44 481 THR A N 1
ATOM 4043 C CA . THR A 1 481 ? 8.965 5.858 -26.680 1.00 91.44 481 THR A CA 1
ATOM 4044 C C . THR A 1 481 ? 8.044 4.936 -25.892 1.00 91.44 481 THR A C 1
ATOM 4046 O O . THR A 1 481 ? 7.557 5.285 -24.820 1.00 91.44 481 THR A O 1
ATOM 4049 N N . GLU A 1 482 ? 7.882 3.702 -26.369 1.00 88.12 482 GLU A N 1
ATOM 4050 C CA . GLU A 1 482 ? 7.196 2.626 -25.637 1.00 88.12 482 GLU A CA 1
ATOM 4051 C C . GLU A 1 482 ? 8.156 1.754 -24.805 1.00 88.12 482 GLU A C 1
ATOM 4053 O O . GLU A 1 482 ? 7.715 0.870 -24.070 1.00 88.12 482 GLU A O 1
ATOM 4058 N N . ASP A 1 483 ? 9.469 1.994 -24.907 1.00 91.12 483 ASP A N 1
ATOM 4059 C CA . ASP A 1 483 ? 10.474 1.298 -24.104 1.00 91.12 483 ASP A CA 1
ATOM 4060 C C . ASP A 1 483 ? 10.463 1.788 -22.649 1.00 91.12 483 ASP A C 1
ATOM 4062 O O . ASP A 1 483 ? 10.669 2.972 -22.369 1.00 91.12 483 ASP A O 1
ATOM 4066 N N . PHE A 1 484 ? 10.259 0.859 -21.713 1.00 92.56 484 PHE A N 1
ATOM 4067 C CA . PHE A 1 484 ? 10.131 1.168 -20.288 1.00 92.56 484 PHE A CA 1
ATOM 4068 C C . PHE A 1 484 ? 11.419 1.722 -19.669 1.00 92.56 484 PHE A C 1
ATOM 4070 O O . PHE A 1 484 ? 11.343 2.547 -18.759 1.00 92.56 484 PHE A O 1
ATOM 4077 N N . SER A 1 485 ? 12.603 1.325 -20.148 1.00 91.00 485 SER A N 1
ATOM 4078 C CA . SER A 1 485 ? 13.865 1.866 -19.627 1.00 91.00 485 SER A CA 1
ATOM 4079 C C . SER A 1 485 ? 14.009 3.345 -19.990 1.00 91.00 485 SER A C 1
ATOM 4081 O O . SER A 1 485 ? 14.300 4.168 -19.121 1.00 91.00 485 SER A O 1
ATOM 4083 N N . ARG A 1 486 ? 13.697 3.707 -21.239 1.00 90.69 486 ARG A N 1
ATOM 4084 C CA . ARG A 1 486 ? 13.693 5.101 -21.704 1.00 90.69 486 ARG A CA 1
ATOM 4085 C C . ARG A 1 486 ? 12.613 5.947 -21.037 1.00 90.69 486 ARG A C 1
ATOM 4087 O O . ARG A 1 486 ? 12.891 7.093 -20.695 1.00 90.69 486 ARG A O 1
ATOM 4094 N N . GLN A 1 487 ? 11.418 5.398 -20.802 1.00 92.94 487 GLN A N 1
ATOM 4095 C CA . GLN A 1 487 ? 10.368 6.100 -20.049 1.00 92.94 487 GLN A CA 1
ATOM 4096 C C . GLN A 1 487 ? 10.818 6.431 -18.624 1.00 92.94 487 GLN A C 1
ATOM 4098 O O . GLN A 1 487 ? 10.671 7.570 -18.184 1.00 92.94 487 GLN A O 1
ATOM 4103 N N . ASN A 1 488 ? 11.408 5.457 -17.922 1.00 91.25 488 ASN A N 1
ATOM 4104 C CA . ASN A 1 488 ? 11.934 5.668 -16.575 1.00 91.25 488 ASN A CA 1
ATOM 4105 C C . ASN A 1 488 ? 13.041 6.731 -16.563 1.00 91.25 488 ASN A C 1
ATOM 4107 O O . ASN A 1 488 ? 12.984 7.643 -15.745 1.00 91.25 488 ASN A O 1
ATOM 4111 N N . LYS A 1 489 ? 13.989 6.675 -17.508 1.00 90.25 489 LYS A N 1
ATOM 4112 C CA . LYS A 1 489 ? 15.057 7.679 -17.636 1.00 90.25 489 LYS A CA 1
ATOM 4113 C C . LYS A 1 489 ? 14.497 9.085 -17.878 1.00 90.25 489 LYS A C 1
ATOM 4115 O O . LYS A 1 489 ? 14.906 10.028 -17.209 1.00 90.25 489 LYS A O 1
ATOM 4120 N N . ALA A 1 490 ? 13.539 9.235 -18.796 1.00 90.00 490 ALA A N 1
ATOM 4121 C CA . ALA A 1 490 ? 12.896 10.525 -19.058 1.00 90.00 490 ALA A CA 1
ATOM 4122 C C . ALA A 1 490 ? 12.203 11.082 -17.804 1.00 90.00 490 ALA A C 1
ATOM 4124 O O . ALA A 1 490 ? 12.349 12.264 -17.490 1.00 90.00 490 ALA A O 1
ATOM 4125 N N . MET A 1 491 ? 11.512 10.222 -17.049 1.00 89.62 491 MET A N 1
ATOM 4126 C CA . MET A 1 491 ? 10.882 10.602 -15.785 1.00 89.62 491 MET A CA 1
ATOM 4127 C C . MET A 1 491 ? 11.886 10.995 -14.703 1.00 89.62 491 MET A C 1
ATOM 4129 O O . MET A 1 491 ? 11.646 11.969 -13.995 1.00 89.62 491 MET A O 1
ATOM 4133 N N . GLU A 1 492 ? 13.008 10.288 -14.573 1.00 88.62 492 GLU A N 1
ATOM 4134 C CA . GLU A 1 492 ? 14.065 10.635 -13.614 1.00 88.62 492 GLU A CA 1
ATOM 4135 C C . GLU A 1 492 ? 14.605 12.045 -13.869 1.00 88.62 492 GLU A C 1
ATOM 4137 O O . GLU A 1 492 ? 14.625 12.861 -12.947 1.00 88.62 492 GLU A O 1
ATOM 4142 N N . VAL A 1 493 ? 14.908 12.383 -15.126 1.00 88.19 493 VAL A N 1
ATOM 4143 C CA . VAL A 1 493 ? 15.388 13.728 -15.488 1.00 88.19 493 VAL A CA 1
ATOM 4144 C C . VAL A 1 493 ? 14.312 14.799 -15.253 1.00 88.19 493 VAL A C 1
ATOM 4146 O O . VAL A 1 493 ? 14.624 15.908 -14.816 1.00 88.19 493 VAL A O 1
ATOM 4149 N N . LEU A 1 494 ? 13.034 14.501 -15.515 1.00 87.25 494 LEU A N 1
ATOM 4150 C CA . LEU A 1 494 ? 11.934 15.432 -15.227 1.00 87.25 494 LEU A CA 1
ATOM 4151 C C . LEU A 1 494 ? 11.793 15.710 -13.729 1.00 87.25 494 LEU A C 1
ATOM 4153 O O . LEU A 1 494 ? 11.613 16.862 -13.334 1.00 87.25 494 LEU A O 1
ATOM 4157 N N . VAL A 1 495 ? 11.912 14.676 -12.899 1.00 85.19 495 VAL A N 1
ATOM 4158 C CA . VAL A 1 495 ? 11.832 14.787 -11.438 1.00 85.19 495 VAL A CA 1
ATOM 4159 C C . VAL A 1 495 ? 13.024 15.562 -10.879 1.00 85.19 495 VAL A C 1
ATOM 4161 O O . VAL A 1 495 ? 12.829 16.440 -10.040 1.00 85.19 495 VAL A O 1
ATOM 4164 N N . GLU A 1 496 ? 14.238 15.322 -11.382 1.00 84.44 496 GLU A N 1
ATOM 4165 C CA . GLU A 1 496 ? 15.430 16.112 -11.033 1.00 84.44 496 GLU A CA 1
ATOM 4166 C C . GLU A 1 496 ? 15.240 17.603 -11.339 1.00 84.44 496 GLU A C 1
ATOM 4168 O O . GLU A 1 496 ? 15.654 18.467 -10.565 1.00 84.44 496 GLU A O 1
ATOM 4173 N N . ARG A 1 497 ? 14.543 17.918 -12.436 1.00 83.56 497 ARG A N 1
ATOM 4174 C CA . ARG A 1 497 ? 14.181 19.290 -12.824 1.00 83.56 497 ARG A CA 1
ATOM 4175 C C . ARG A 1 497 ? 12.906 19.808 -12.158 1.00 83.56 497 ARG A C 1
ATOM 4177 O O . ARG A 1 497 ? 12.437 20.890 -12.517 1.00 83.56 497 ARG A O 1
ATOM 4184 N N . LYS A 1 498 ? 12.328 19.056 -11.216 1.00 80.44 498 LYS A N 1
ATOM 4185 C CA . LYS A 1 498 ? 11.060 19.371 -10.539 1.00 80.44 498 LYS A CA 1
ATOM 4186 C C . LYS A 1 498 ? 9.925 19.711 -11.514 1.00 80.44 498 LYS A C 1
ATOM 4188 O O . LYS A 1 498 ? 9.117 20.587 -11.237 1.00 80.44 498 LYS A O 1
ATOM 4193 N N . PHE A 1 499 ? 9.902 19.057 -12.676 1.00 82.81 499 PHE A N 1
ATOM 4194 C CA . PHE A 1 499 ? 8.920 19.267 -13.745 1.00 82.81 499 PHE A CA 1
ATOM 4195 C C . PHE A 1 499 ? 8.822 20.707 -14.296 1.00 82.81 499 PHE A C 1
ATOM 4197 O O . PHE A 1 499 ? 7.848 21.039 -14.978 1.00 82.81 499 PHE A O 1
ATOM 4204 N N . THR A 1 500 ? 9.833 21.550 -14.049 1.00 77.38 500 THR A N 1
ATOM 4205 C CA . THR A 1 500 ? 9.873 22.949 -14.510 1.00 77.38 500 THR A CA 1
ATOM 4206 C C . THR A 1 500 ? 9.713 23.023 -16.032 1.00 77.38 500 THR A C 1
ATOM 4208 O O . THR A 1 500 ? 10.444 22.342 -16.757 1.00 77.38 500 THR A O 1
ATOM 4211 N N . GLY A 1 501 ? 8.778 23.839 -16.530 1.00 75.31 501 GLY A N 1
ATOM 4212 C CA . GLY A 1 501 ? 8.488 23.962 -17.964 1.00 75.31 501 GLY A CA 1
ATOM 4213 C C . GLY A 1 501 ? 7.547 22.890 -18.522 1.00 75.31 501 GLY A C 1
ATOM 4214 O O . GLY A 1 501 ? 7.172 22.963 -19.691 1.00 75.31 501 GLY A O 1
ATOM 4215 N N . VAL A 1 502 ? 7.146 21.896 -17.718 1.00 78.75 502 VAL A N 1
ATOM 4216 C CA . VAL A 1 502 ? 6.271 20.790 -18.150 1.00 78.75 502 VAL A CA 1
ATOM 4217 C C . VAL A 1 502 ? 4.901 20.856 -17.483 1.00 78.75 502 VAL A C 1
ATOM 4219 O O . VAL A 1 502 ? 3.897 20.807 -18.191 1.00 78.75 502 VAL A O 1
ATOM 4222 N N . ILE A 1 503 ? 4.840 21.024 -16.158 1.00 79.88 503 ILE A N 1
ATOM 4223 C CA . ILE A 1 503 ? 3.574 21.063 -15.394 1.00 79.88 503 ILE A CA 1
ATOM 4224 C C . ILE A 1 503 ? 3.079 22.482 -15.072 1.00 79.88 503 ILE A C 1
ATOM 4226 O O . ILE A 1 503 ? 2.148 22.653 -14.292 1.00 79.88 503 ILE A O 1
ATOM 4230 N N . ASP A 1 504 ? 3.655 23.512 -15.694 1.00 76.94 504 ASP A N 1
ATOM 4231 C CA . ASP A 1 504 ? 3.321 24.918 -15.406 1.00 76.94 504 ASP A CA 1
ATOM 4232 C C . ASP A 1 504 ? 1.874 25.295 -15.801 1.00 76.94 504 ASP A C 1
ATOM 4234 O O . ASP A 1 504 ? 1.344 26.326 -15.386 1.00 76.94 504 ASP A O 1
ATOM 4238 N N . SER A 1 505 ? 1.211 24.457 -16.606 1.00 75.44 505 SER A N 1
ATOM 4239 C CA . SER A 1 505 ? -0.187 24.615 -17.008 1.00 75.44 505 SER A CA 1
ATOM 4240 C C . SER A 1 505 ? -1.082 23.596 -16.317 1.00 75.44 505 SER A C 1
ATOM 4242 O O . SER A 1 505 ? -0.775 22.412 -16.301 1.00 75.44 505 SER A O 1
ATOM 4244 N N . LYS A 1 506 ? -2.271 24.023 -15.872 1.00 76.88 506 LYS A N 1
ATOM 4245 C CA . LYS A 1 506 ? -3.317 23.113 -15.368 1.00 76.88 506 LYS A CA 1
ATOM 4246 C C . LYS A 1 506 ? -4.008 22.293 -16.468 1.00 76.88 506 LYS A C 1
ATOM 4248 O O . LYS A 1 506 ? -4.847 21.453 -16.155 1.00 76.88 506 LYS A O 1
ATOM 4253 N N . ASN A 1 507 ? -3.732 22.555 -17.750 1.00 84.00 507 ASN A N 1
ATOM 4254 C CA . ASN A 1 507 ? -4.365 21.839 -18.858 1.00 84.00 507 ASN A CA 1
ATOM 4255 C C . ASN A 1 507 ? -3.579 20.557 -19.201 1.00 84.00 507 ASN A C 1
ATOM 4257 O O . ASN A 1 507 ? -2.468 20.665 -19.728 1.00 84.00 507 ASN A O 1
ATOM 4261 N N . PRO A 1 508 ? -4.165 19.354 -19.029 1.00 84.44 508 PRO A N 1
ATOM 4262 C CA . PRO A 1 508 ? -3.477 18.088 -19.293 1.00 84.44 508 PRO A CA 1
ATOM 4263 C C . PRO A 1 508 ? -2.951 17.936 -20.727 1.00 84.44 508 PRO A C 1
ATOM 4265 O O . PRO A 1 508 ? -1.940 17.276 -20.943 1.00 84.44 508 PRO A O 1
ATOM 4268 N N . SER A 1 509 ? -3.596 18.562 -21.716 1.00 86.62 509 SER A N 1
ATOM 4269 C CA . SER A 1 509 ? -3.135 18.493 -23.112 1.00 86.62 509 SER A CA 1
ATOM 4270 C C . SER A 1 509 ? -1.841 19.282 -23.324 1.00 86.62 509 SER A C 1
ATOM 4272 O O . SER A 1 509 ? -0.978 18.852 -24.080 1.00 86.62 509 SER A O 1
ATOM 4274 N N . ILE A 1 510 ? -1.680 20.410 -22.622 1.00 87.94 510 ILE A N 1
ATOM 4275 C CA . ILE A 1 510 ? -0.459 21.227 -22.682 1.00 87.94 510 ILE A CA 1
ATOM 4276 C C . ILE A 1 510 ? 0.683 20.506 -21.961 1.00 87.94 510 ILE A C 1
ATOM 4278 O O . ILE A 1 510 ? 1.775 20.399 -22.510 1.00 87.94 510 ILE A O 1
ATOM 4282 N N . ILE A 1 511 ? 0.411 19.939 -20.778 1.00 88.94 511 ILE A N 1
ATOM 4283 C CA . ILE A 1 511 ? 1.385 19.122 -20.033 1.00 88.94 511 ILE A CA 1
ATOM 4284 C C . ILE A 1 511 ? 1.912 17.984 -20.914 1.00 88.94 511 ILE A C 1
ATOM 4286 O O . ILE A 1 511 ? 3.118 17.742 -20.980 1.00 88.94 511 ILE A O 1
ATOM 4290 N N . LYS A 1 512 ? 1.007 17.306 -21.626 1.00 90.75 512 LYS A N 1
ATOM 4291 C CA . LYS A 1 512 ? 1.346 16.226 -22.548 1.00 90.75 512 LYS A CA 1
ATOM 4292 C C . LYS A 1 512 ? 2.277 16.691 -23.673 1.00 90.75 512 LYS A C 1
ATOM 4294 O O . LYS A 1 512 ? 3.296 16.045 -23.903 1.00 90.75 512 LYS A O 1
ATOM 4299 N N . GLU A 1 513 ? 1.944 17.775 -24.374 1.00 91.25 513 GLU A N 1
ATOM 4300 C CA . GLU A 1 513 ? 2.778 18.285 -25.476 1.00 91.25 513 GLU A CA 1
ATOM 4301 C C . GLU A 1 513 ? 4.154 18.755 -24.983 1.00 91.25 513 GLU A C 1
ATOM 4303 O O . GLU A 1 513 ? 5.173 18.450 -25.604 1.00 91.25 513 GLU A O 1
ATOM 4308 N N . ASN A 1 514 ? 4.216 19.400 -23.815 1.00 91.12 514 ASN A N 1
ATOM 4309 C CA . ASN A 1 514 ? 5.484 19.800 -23.205 1.00 91.12 514 ASN A CA 1
ATOM 4310 C C . ASN A 1 514 ? 6.347 18.578 -22.849 1.00 91.12 514 ASN A C 1
ATOM 4312 O O . ASN A 1 514 ? 7.536 18.542 -23.167 1.00 91.12 514 ASN A O 1
ATOM 4316 N N . ALA A 1 515 ? 5.751 17.546 -22.242 1.00 90.88 515 ALA A N 1
ATOM 4317 C CA . ALA A 1 515 ? 6.440 16.296 -21.921 1.00 90.88 515 ALA A CA 1
ATOM 4318 C C . ALA A 1 515 ? 6.925 15.562 -23.181 1.00 90.88 515 ALA A C 1
ATOM 4320 O O . ALA A 1 515 ? 8.030 15.015 -23.201 1.00 90.88 515 ALA A O 1
ATOM 4321 N N . LYS A 1 516 ? 6.127 15.582 -24.252 1.00 93.06 516 LYS A N 1
ATOM 4322 C CA . LYS A 1 516 ? 6.485 15.029 -25.560 1.00 93.06 516 LYS A CA 1
ATOM 4323 C C . LYS A 1 516 ? 7.689 15.749 -26.165 1.00 93.06 516 LYS A C 1
ATOM 4325 O O . LYS A 1 516 ? 8.652 15.083 -26.542 1.00 93.06 516 LYS A O 1
ATOM 4330 N N . SER A 1 517 ? 7.664 17.084 -26.211 1.00 92.12 517 SER A N 1
ATOM 4331 C CA . SER A 1 517 ? 8.787 17.892 -26.710 1.00 92.12 517 SER A CA 1
ATOM 4332 C C . SER A 1 517 ? 10.054 17.624 -25.903 1.00 92.12 517 SER A C 1
ATOM 4334 O O . SER A 1 517 ? 11.091 17.309 -26.472 1.00 92.12 517 SER A O 1
ATOM 4336 N N . PHE A 1 518 ? 9.949 17.642 -24.573 1.00 92.25 518 PHE A N 1
ATOM 4337 C CA . PHE A 1 518 ? 11.070 17.356 -23.684 1.00 92.25 518 PHE A CA 1
ATOM 4338 C C . PHE A 1 518 ? 11.681 15.970 -23.933 1.00 92.25 518 PHE A C 1
ATOM 4340 O O . PHE A 1 518 ? 12.900 15.824 -24.007 1.00 92.25 518 PHE A O 1
ATOM 4347 N N . THR A 1 519 ? 10.838 14.943 -24.062 1.00 91.38 519 THR A N 1
ATOM 4348 C CA . THR A 1 519 ? 11.296 13.562 -24.278 1.00 91.38 519 THR A CA 1
ATOM 4349 C C . THR A 1 519 ? 11.975 13.417 -25.628 1.00 91.38 519 THR A C 1
ATOM 4351 O O . THR A 1 519 ? 12.994 12.737 -25.733 1.00 91.38 519 THR A O 1
ATOM 4354 N N . LYS A 1 520 ? 11.431 14.075 -26.656 1.00 93.19 520 LYS A N 1
ATOM 4355 C CA . LYS A 1 520 ? 12.038 14.119 -27.982 1.00 93.19 520 LYS A CA 1
ATOM 4356 C C . LYS A 1 520 ? 13.431 14.751 -27.917 1.00 93.19 520 LYS A C 1
ATOM 4358 O O . LYS A 1 520 ? 14.383 14.106 -28.340 1.00 93.19 520 LYS A O 1
ATOM 4363 N N . ASP A 1 521 ? 13.562 15.922 -27.298 1.00 91.75 521 ASP A N 1
ATOM 4364 C CA . ASP A 1 521 ? 14.847 16.617 -27.154 1.00 91.75 521 ASP A CA 1
ATOM 4365 C C . ASP A 1 521 ? 15.871 15.785 -26.363 1.00 91.75 521 ASP A C 1
ATOM 4367 O O . ASP A 1 521 ? 17.062 15.778 -26.676 1.00 91.75 521 ASP A O 1
ATOM 4371 N N . LEU A 1 522 ? 15.422 15.074 -25.322 1.00 91.06 522 LEU A N 1
ATOM 4372 C CA . LEU A 1 522 ? 16.276 14.201 -24.515 1.00 91.06 522 LEU A CA 1
ATOM 4373 C C . LEU A 1 522 ? 16.815 13.020 -25.335 1.00 91.06 522 LEU A C 1
ATOM 4375 O O . LEU A 1 522 ? 18.011 12.735 -25.280 1.00 91.06 522 LEU A O 1
ATOM 4379 N N . LEU A 1 523 ? 15.948 12.341 -26.091 1.00 89.69 523 LEU A N 1
ATOM 4380 C CA . LEU A 1 523 ? 16.347 11.195 -26.909 1.00 89.69 523 LEU A CA 1
ATOM 4381 C C . LEU A 1 523 ? 17.157 11.608 -28.142 1.00 89.69 523 LEU A C 1
ATOM 4383 O O . LEU A 1 523 ? 18.047 10.863 -28.542 1.00 89.69 523 LEU A O 1
ATOM 4387 N N . GLU A 1 524 ? 16.892 12.780 -28.727 1.00 91.50 524 GLU A N 1
ATOM 4388 C CA . GLU A 1 524 ? 17.711 13.333 -29.812 1.00 91.50 524 GLU A CA 1
ATOM 4389 C C . GLU A 1 524 ? 19.136 13.621 -29.332 1.00 91.50 524 GLU A C 1
ATOM 4391 O O . GLU A 1 524 ? 20.085 13.183 -29.979 1.00 91.50 524 GLU A O 1
ATOM 4396 N N . LYS A 1 525 ? 19.311 14.231 -28.151 1.00 90.44 525 LYS A N 1
ATOM 4397 C CA . LYS A 1 525 ? 20.644 14.428 -27.552 1.00 90.44 525 LYS A CA 1
ATOM 4398 C C . LYS A 1 525 ? 21.372 13.114 -27.288 1.00 90.44 525 LYS A C 1
ATOM 4400 O O . LYS A 1 525 ? 22.549 12.992 -27.607 1.00 90.44 525 LYS A O 1
ATOM 4405 N N . GLU A 1 526 ? 20.678 12.113 -26.752 1.00 87.38 526 GLU A N 1
ATOM 4406 C CA . GLU A 1 526 ? 21.267 10.788 -26.523 1.00 87.38 526 GLU A CA 1
ATOM 4407 C C . GLU A 1 526 ? 21.677 10.105 -27.838 1.00 87.38 526 GLU A C 1
ATOM 4409 O O . GLU A 1 526 ? 22.727 9.461 -27.917 1.00 87.38 526 GLU A O 1
ATOM 4414 N N . LEU A 1 527 ? 20.879 10.272 -28.895 1.00 88.25 527 LEU A N 1
ATOM 4415 C CA . LEU A 1 527 ? 21.200 9.778 -30.229 1.00 88.25 527 LEU A CA 1
ATOM 4416 C C . LEU A 1 527 ? 22.419 10.506 -30.816 1.00 88.25 527 LEU A C 1
ATOM 4418 O O . LEU A 1 527 ? 23.299 9.856 -31.380 1.00 88.25 527 LEU A O 1
ATOM 4422 N N . GLU A 1 528 ? 22.515 11.826 -30.652 1.00 90.69 528 GLU A N 1
ATOM 4423 C CA . GLU A 1 528 ? 23.673 12.625 -31.066 1.00 90.69 528 GLU A CA 1
ATOM 4424 C C . GLU A 1 528 ? 24.951 12.211 -30.329 1.00 90.69 528 GLU A C 1
ATOM 4426 O O . GLU A 1 528 ? 25.968 11.948 -30.972 1.00 90.69 528 GLU A O 1
ATOM 4431 N N . GLU A 1 529 ? 24.904 12.071 -29.003 1.00 89.25 529 GLU A N 1
ATOM 4432 C CA . GLU A 1 529 ? 26.028 11.598 -28.186 1.00 89.25 529 GLU A CA 1
ATOM 4433 C C . GLU A 1 529 ? 26.474 10.191 -28.605 1.00 89.25 529 GLU A C 1
ATOM 4435 O O . GLU A 1 529 ? 27.670 9.936 -28.787 1.00 89.25 529 GLU A O 1
ATOM 4440 N N . THR A 1 530 ? 25.516 9.291 -28.847 1.00 87.12 530 THR A N 1
ATOM 4441 C CA . THR A 1 530 ? 25.789 7.935 -29.345 1.00 87.12 530 THR A CA 1
ATOM 4442 C C . THR A 1 530 ? 26.432 7.978 -30.731 1.00 87.12 530 THR A C 1
ATOM 4444 O O . THR A 1 530 ? 27.409 7.271 -30.985 1.00 87.12 530 THR A O 1
ATOM 4447 N N . HIS A 1 531 ? 25.946 8.837 -31.631 1.00 87.38 531 HIS A N 1
ATOM 4448 C CA . HIS A 1 531 ? 26.535 9.026 -32.955 1.00 87.38 531 HIS A CA 1
ATOM 4449 C C . HIS A 1 531 ? 27.954 9.594 -32.890 1.00 87.38 531 HIS A C 1
ATOM 4451 O O . HIS A 1 531 ? 28.812 9.160 -33.663 1.00 87.38 531 HIS A O 1
ATOM 4457 N N . ILE A 1 532 ? 28.224 10.538 -31.987 1.00 90.44 532 ILE A N 1
ATOM 4458 C CA . ILE A 1 532 ? 29.565 11.093 -31.765 1.00 90.44 532 ILE A CA 1
ATOM 4459 C C . ILE A 1 532 ? 30.500 10.000 -31.239 1.00 90.44 532 ILE A C 1
ATOM 4461 O O . ILE A 1 532 ? 31.578 9.806 -31.800 1.00 90.44 532 ILE A O 1
ATOM 4465 N N . SER A 1 533 ? 30.072 9.239 -30.227 1.00 87.44 533 SER A N 1
ATOM 4466 C CA . SER A 1 533 ? 30.847 8.125 -29.667 1.00 87.44 533 SER A CA 1
ATOM 4467 C C . SER A 1 533 ? 31.162 7.063 -30.726 1.00 87.44 533 SER A C 1
ATOM 4469 O O . SER A 1 533 ? 32.312 6.650 -30.884 1.00 87.44 533 SER A O 1
ATOM 4471 N N . TYR A 1 534 ? 30.171 6.687 -31.537 1.00 88.00 534 TYR A N 1
ATOM 4472 C CA . TYR A 1 534 ? 30.357 5.739 -32.632 1.00 88.00 534 TYR A CA 1
ATOM 4473 C C . TYR A 1 534 ? 31.321 6.267 -33.706 1.00 88.00 534 TYR A C 1
ATOM 4475 O O . TYR A 1 534 ? 32.193 5.532 -34.170 1.00 88.00 534 TYR A O 1
ATOM 4483 N N . LYS A 1 535 ? 31.231 7.553 -34.077 1.00 89.50 535 LYS A N 1
ATOM 4484 C CA . LYS A 1 535 ? 32.192 8.183 -35.000 1.00 89.50 535 LYS A CA 1
ATOM 4485 C C . LYS A 1 535 ? 33.617 8.156 -34.443 1.00 89.50 535 LYS A C 1
ATOM 4487 O O . LYS A 1 535 ? 34.535 7.810 -35.182 1.00 89.50 535 LYS A O 1
ATOM 4492 N N . GLN A 1 536 ? 33.801 8.447 -33.156 1.00 88.88 536 GLN A N 1
ATOM 4493 C CA . GLN A 1 536 ? 35.110 8.371 -32.497 1.00 88.88 536 GLN A CA 1
ATOM 4494 C C . GLN A 1 536 ? 35.673 6.942 -32.496 1.00 88.88 536 GLN A C 1
ATOM 4496 O O . GLN A 1 536 ? 36.861 6.751 -32.759 1.00 88.88 536 GLN A O 1
ATOM 4501 N N . GLN A 1 537 ? 34.831 5.930 -32.262 1.00 87.62 537 GLN A N 1
ATOM 4502 C CA . GLN A 1 537 ? 35.230 4.522 -32.370 1.00 87.62 537 GLN A CA 1
ATOM 4503 C C . GLN A 1 537 ? 35.609 4.135 -33.806 1.00 87.62 537 GLN A C 1
ATOM 4505 O O . GLN A 1 537 ? 36.602 3.446 -34.023 1.00 87.62 537 GLN A O 1
ATOM 4510 N N . LEU A 1 538 ? 34.869 4.603 -34.812 1.00 88.88 538 LEU A N 1
ATOM 4511 C CA . LEU A 1 538 ? 35.233 4.371 -36.211 1.00 88.88 538 LEU A CA 1
ATOM 4512 C C . LEU A 1 538 ? 36.567 5.031 -36.576 1.00 88.88 538 LEU A C 1
ATOM 4514 O O . LEU A 1 538 ? 37.364 4.437 -37.300 1.00 88.88 538 LEU A O 1
ATOM 4518 N N . GLU A 1 539 ? 36.832 6.243 -36.091 1.00 89.75 539 GLU A N 1
ATOM 4519 C CA . GLU A 1 539 ? 38.114 6.920 -36.306 1.00 89.75 539 GLU A CA 1
ATOM 4520 C C . GLU A 1 539 ? 39.277 6.208 -35.611 1.00 89.75 539 GLU A C 1
ATOM 4522 O O . GLU A 1 539 ? 40.353 6.094 -36.201 1.00 89.75 539 GLU A O 1
ATOM 4527 N N . SER A 1 540 ? 39.082 5.686 -34.397 1.00 86.75 540 SER A N 1
ATOM 4528 C CA . SER A 1 540 ? 40.124 4.921 -33.703 1.00 86.75 540 SER A CA 1
ATOM 4529 C C . SER A 1 540 ? 40.438 3.608 -34.425 1.00 86.75 540 SER A C 1
ATOM 4531 O O . SER A 1 540 ? 41.612 3.290 -34.619 1.00 86.75 540 SER A O 1
ATOM 4533 N N . VAL A 1 541 ? 39.418 2.900 -34.924 1.00 88.69 541 VAL A N 1
ATOM 4534 C CA . VAL A 1 541 ? 39.589 1.696 -35.755 1.00 88.69 541 VAL A CA 1
ATOM 4535 C C . VAL A 1 541 ? 40.294 2.024 -37.073 1.00 88.69 541 VAL A C 1
ATOM 4537 O O . VAL A 1 541 ? 41.198 1.297 -37.477 1.00 88.69 541 VAL A O 1
ATOM 4540 N N . LYS A 1 542 ? 39.949 3.137 -37.736 1.00 88.50 542 LYS A N 1
ATOM 4541 C CA . LYS A 1 542 ? 40.650 3.581 -38.954 1.00 88.50 542 LYS A CA 1
ATOM 4542 C C . LYS A 1 542 ? 42.131 3.852 -38.693 1.00 88.50 542 LYS A C 1
ATOM 4544 O O . LYS A 1 542 ? 42.961 3.357 -39.448 1.00 88.50 542 LYS A O 1
ATOM 4549 N N . LYS A 1 543 ? 42.463 4.564 -37.610 1.00 88.81 543 LYS A N 1
ATOM 4550 C CA . LYS A 1 543 ? 43.859 4.825 -37.216 1.00 88.81 543 LYS A CA 1
ATOM 4551 C C . LYS A 1 543 ? 44.625 3.535 -36.921 1.00 88.81 543 LYS A C 1
ATOM 4553 O O . LYS A 1 543 ? 45.768 3.406 -37.345 1.00 88.81 543 LYS A O 1
ATOM 4558 N N . LEU A 1 544 ? 44.004 2.572 -36.236 1.00 88.06 544 LEU A N 1
ATOM 4559 C CA . LEU A 1 544 ? 44.603 1.255 -35.987 1.00 88.06 544 LEU A CA 1
ATOM 4560 C C . LEU A 1 544 ? 44.876 0.500 -37.294 1.00 88.06 544 LEU A C 1
ATOM 4562 O O . LEU A 1 544 ? 45.981 -0.003 -37.484 1.00 88.06 544 LEU A O 1
ATOM 4566 N N . ASN A 1 545 ? 43.915 0.487 -38.219 1.00 86.31 545 ASN A N 1
ATOM 4567 C CA . ASN A 1 545 ? 44.078 -0.152 -39.526 1.00 86.31 545 ASN A CA 1
ATOM 4568 C C . ASN A 1 545 ? 45.162 0.529 -40.378 1.00 86.31 545 ASN A C 1
ATOM 4570 O O . ASN A 1 545 ? 45.909 -0.152 -41.077 1.00 86.31 545 ASN A O 1
ATOM 4574 N N . GLU A 1 546 ? 45.275 1.860 -40.334 1.00 87.25 546 GLU A N 1
ATOM 4575 C CA . GLU A 1 546 ? 46.352 2.597 -41.009 1.00 87.25 546 GLU A CA 1
ATOM 4576 C C . GLU A 1 546 ? 47.723 2.255 -40.418 1.00 87.25 546 GLU A C 1
ATOM 4578 O O . GLU A 1 546 ? 48.642 1.931 -41.170 1.00 87.25 546 GLU A O 1
ATOM 4583 N N . GLN A 1 547 ? 47.846 2.213 -39.088 1.00 85.56 547 GLN A N 1
ATOM 4584 C CA . GLN A 1 547 ? 49.077 1.791 -38.411 1.00 85.56 547 GLN A CA 1
ATOM 4585 C C . GLN A 1 547 ? 49.455 0.339 -38.734 1.00 85.56 547 GLN A C 1
ATOM 4587 O O . GLN A 1 547 ? 50.632 0.023 -38.916 1.00 85.56 547 GLN A O 1
ATOM 4592 N N . GLU A 1 548 ? 48.481 -0.568 -38.809 1.00 84.50 548 GLU A N 1
ATOM 4593 C CA . GLU A 1 548 ? 48.721 -1.962 -39.183 1.00 84.50 548 GLU A CA 1
ATOM 4594 C C . GLU A 1 548 ? 49.141 -2.086 -40.653 1.00 84.50 548 GLU A C 1
ATOM 4596 O O . GLU A 1 548 ? 50.073 -2.828 -40.975 1.00 84.50 548 GLU A O 1
ATOM 4601 N N . LYS A 1 549 ? 48.530 -1.293 -41.542 1.00 85.06 549 LYS A N 1
ATOM 4602 C CA . LYS A 1 549 ? 48.913 -1.207 -42.953 1.00 85.06 549 LYS A CA 1
ATOM 4603 C C . LYS A 1 549 ? 50.335 -0.676 -43.120 1.00 85.06 549 LYS A C 1
ATOM 4605 O O . LYS A 1 549 ? 51.082 -1.247 -43.909 1.00 85.06 549 LYS A O 1
ATOM 4610 N N . GLU A 1 550 ? 50.736 0.360 -42.383 1.00 85.12 550 GLU A N 1
ATOM 4611 C CA . GLU A 1 550 ? 52.113 0.877 -42.398 1.00 85.12 550 GLU A CA 1
ATOM 4612 C C . GLU A 1 550 ? 53.120 -0.169 -41.910 1.00 85.12 550 GLU A C 1
ATOM 4614 O O . GLU A 1 550 ? 54.120 -0.411 -42.588 1.00 85.12 550 GLU A O 1
ATOM 4619 N N . LYS A 1 551 ? 52.822 -0.871 -40.808 1.00 84.88 551 LYS A N 1
ATOM 4620 C CA . LYS A 1 551 ? 53.657 -1.978 -40.308 1.00 84.88 551 LYS A CA 1
ATOM 4621 C C . LYS A 1 551 ? 53.792 -3.112 -41.325 1.00 84.88 551 LYS A C 1
ATOM 4623 O O . LYS A 1 551 ? 54.886 -3.645 -41.511 1.00 84.88 551 LYS A O 1
ATOM 4628 N N . LEU A 1 552 ? 52.704 -3.482 -42.003 1.00 84.12 552 LEU A N 1
ATOM 4629 C CA . LEU A 1 552 ? 52.723 -4.467 -43.090 1.00 84.12 552 LEU A CA 1
ATOM 4630 C C . LEU A 1 552 ? 53.575 -3.992 -44.269 1.00 84.12 552 LEU A C 1
ATOM 4632 O O . LEU A 1 552 ? 54.330 -4.777 -44.836 1.00 84.12 552 LEU A O 1
ATOM 4636 N N . LEU A 1 553 ? 53.483 -2.712 -44.625 1.00 83.56 553 LEU A N 1
ATOM 4637 C CA . LEU A 1 553 ? 54.234 -2.127 -45.733 1.00 83.56 553 LEU A CA 1
ATOM 4638 C C . LEU A 1 553 ? 55.736 -2.072 -45.421 1.00 83.56 553 LEU A C 1
ATOM 4640 O O . LEU A 1 553 ? 56.551 -2.381 -46.287 1.00 83.56 553 LEU A O 1
ATOM 4644 N N . GLU A 1 554 ? 56.108 -1.763 -44.179 1.00 82.62 554 GLU A N 1
ATOM 4645 C CA . GLU A 1 554 ? 57.494 -1.808 -43.706 1.00 82.62 554 GLU A CA 1
ATOM 4646 C C . GLU A 1 554 ? 58.041 -3.245 -43.670 1.00 82.62 554 GLU A C 1
ATOM 4648 O O . GLU A 1 554 ? 59.157 -3.499 -44.127 1.00 82.62 554 GLU A O 1
ATOM 4653 N N . ARG A 1 555 ? 57.237 -4.211 -43.208 1.00 81.31 555 ARG A N 1
ATOM 4654 C CA . ARG A 1 555 ? 57.596 -5.638 -43.224 1.00 81.31 555 ARG A CA 1
ATOM 4655 C C . ARG A 1 555 ? 57.782 -6.163 -44.648 1.00 81.31 555 ARG A C 1
ATOM 4657 O O . ARG A 1 555 ? 58.749 -6.873 -44.909 1.00 81.31 555 ARG A O 1
ATOM 4664 N N . ASN A 1 556 ? 56.898 -5.781 -45.568 1.00 81.50 556 ASN A N 1
ATOM 4665 C CA . ASN A 1 556 ? 56.999 -6.155 -46.977 1.00 81.50 556 ASN A CA 1
ATOM 4666 C C . ASN A 1 556 ? 58.223 -5.522 -47.650 1.00 81.50 556 ASN A C 1
ATOM 4668 O O . ASN A 1 556 ? 58.880 -6.197 -48.434 1.00 81.50 556 ASN A O 1
ATOM 4672 N N . LYS A 1 557 ? 58.569 -4.266 -47.328 1.00 80.69 557 LYS A N 1
ATOM 4673 C CA . LYS A 1 557 ? 59.810 -3.637 -47.813 1.00 80.69 557 LYS A CA 1
ATOM 4674 C C . LYS A 1 557 ? 61.049 -4.413 -47.364 1.00 80.69 557 LYS A C 1
ATOM 4676 O O . LYS A 1 557 ? 61.846 -4.785 -48.213 1.00 80.69 557 LYS A O 1
ATOM 4681 N N . LYS A 1 558 ? 61.151 -4.749 -46.071 1.00 80.50 558 LYS A N 1
ATOM 4682 C CA . LYS A 1 558 ? 62.265 -5.564 -45.546 1.00 80.50 558 LYS A CA 1
ATOM 4683 C C . LYS A 1 558 ? 62.379 -6.919 -46.247 1.00 80.50 558 LYS A C 1
ATOM 4685 O O . LYS A 1 558 ? 63.472 -7.310 -46.633 1.00 80.50 558 LYS A O 1
ATOM 4690 N N . TYR A 1 559 ? 61.252 -7.596 -46.471 1.00 77.44 559 TYR A N 1
ATOM 4691 C CA . TYR A 1 559 ? 61.233 -8.871 -47.191 1.00 77.44 559 TYR A CA 1
ATOM 4692 C C . TYR A 1 559 ? 61.689 -8.735 -48.655 1.00 77.44 559 TYR A C 1
ATOM 4694 O O . TYR A 1 559 ? 62.438 -9.570 -49.154 1.00 77.44 559 TYR A O 1
ATOM 4702 N N . ILE A 1 560 ? 61.272 -7.671 -49.352 1.00 77.50 560 ILE A N 1
ATOM 4703 C CA . ILE A 1 560 ? 61.716 -7.398 -50.728 1.00 77.50 560 ILE A CA 1
ATOM 4704 C C . ILE A 1 560 ? 63.225 -7.123 -50.771 1.00 77.50 560 ILE A C 1
ATOM 4706 O O . ILE A 1 560 ? 63.905 -7.654 -51.650 1.00 77.50 560 ILE A O 1
ATOM 4710 N N . ASP A 1 561 ? 63.751 -6.342 -49.828 1.00 78.38 561 ASP A N 1
ATOM 4711 C CA . ASP A 1 561 ? 65.180 -6.025 -49.753 1.00 78.38 561 ASP A CA 1
ATOM 4712 C C . ASP A 1 561 ? 66.033 -7.283 -49.492 1.00 78.38 561 ASP A C 1
ATOM 4714 O O . ASP A 1 561 ? 67.072 -7.465 -50.132 1.00 78.38 561 ASP A O 1
ATOM 4718 N N . GLU A 1 562 ? 65.568 -8.200 -48.635 1.00 76.75 562 GLU A N 1
ATOM 4719 C CA . GLU A 1 562 ? 66.213 -9.504 -48.399 1.00 76.75 562 GLU A CA 1
ATOM 4720 C C . GLU A 1 562 ? 66.248 -10.369 -49.671 1.00 76.75 562 GLU A C 1
ATOM 4722 O O . GLU A 1 562 ? 67.305 -10.882 -50.048 1.00 76.75 562 GLU A O 1
ATOM 4727 N N . VAL A 1 563 ? 65.129 -10.469 -50.397 1.00 75.38 563 VAL A N 1
ATOM 4728 C CA . VAL A 1 563 ? 65.048 -11.237 -51.655 1.00 75.38 563 VAL A CA 1
ATOM 4729 C C . VAL A 1 563 ? 65.940 -10.637 -52.752 1.00 75.38 563 VAL A C 1
ATOM 4731 O O . VAL A 1 563 ? 66.527 -11.369 -53.556 1.00 75.38 563 VAL A O 1
ATOM 4734 N N . LEU A 1 564 ? 66.064 -9.307 -52.817 1.00 73.94 564 LEU A N 1
ATOM 4735 C CA . LEU A 1 564 ? 66.949 -8.632 -53.772 1.00 73.94 564 LEU A CA 1
ATOM 4736 C C . LEU A 1 564 ? 68.430 -8.893 -53.466 1.00 73.94 564 LEU A C 1
ATOM 4738 O O . LEU A 1 564 ? 69.204 -9.136 -54.397 1.00 73.94 564 LEU A O 1
ATOM 4742 N N . ALA A 1 565 ? 68.818 -8.897 -52.189 1.00 71.25 565 ALA A N 1
ATOM 4743 C CA . ALA A 1 565 ? 70.176 -9.234 -51.767 1.00 71.25 565 ALA A CA 1
ATOM 4744 C C . ALA A 1 565 ? 70.538 -10.691 -52.115 1.00 71.25 565 ALA A C 1
ATOM 4746 O O . ALA A 1 565 ? 71.628 -10.959 -52.629 1.00 71.25 565 ALA A O 1
ATOM 4747 N N . GLU A 1 566 ? 69.605 -11.625 -51.921 1.00 72.31 566 GLU A N 1
ATOM 4748 C CA . GLU A 1 566 ? 69.799 -13.042 -52.246 1.00 72.31 566 GLU A CA 1
ATOM 4749 C C . GLU A 1 566 ? 69.939 -13.274 -53.763 1.00 72.31 566 GLU A C 1
ATOM 4751 O O . GLU A 1 566 ? 70.862 -13.961 -54.217 1.00 72.31 566 GLU A O 1
ATOM 4756 N N . LYS A 1 567 ? 69.112 -12.605 -54.582 1.00 70.81 567 LYS A N 1
ATOM 4757 C CA . LYS A 1 567 ? 69.247 -12.636 -56.050 1.00 70.81 567 LYS A CA 1
ATOM 4758 C C . LYS A 1 567 ? 70.586 -12.077 -56.531 1.00 70.81 567 LYS A C 1
ATOM 4760 O O . LYS A 1 567 ? 71.198 -12.679 -57.416 1.00 70.81 567 LYS A O 1
ATOM 4765 N N . ALA A 1 568 ? 71.062 -10.972 -55.955 1.00 68.81 568 ALA A N 1
ATOM 4766 C CA . ALA A 1 568 ? 72.350 -10.378 -56.318 1.00 68.81 568 ALA A CA 1
ATOM 4767 C C . ALA A 1 568 ? 73.531 -11.323 -56.031 1.00 68.81 568 ALA A C 1
ATOM 4769 O O . ALA A 1 568 ? 74.459 -11.406 -56.838 1.00 68.81 568 ALA A O 1
ATOM 4770 N N . LYS A 1 569 ? 73.468 -12.083 -54.929 1.00 69.50 569 LYS A N 1
ATOM 4771 C CA . LYS A 1 569 ? 74.478 -13.088 -54.572 1.00 69.50 569 LYS A CA 1
ATOM 4772 C C . LYS A 1 569 ? 74.476 -14.279 -55.536 1.00 69.50 569 LYS A C 1
ATOM 4774 O O . LYS A 1 569 ? 75.547 -14.676 -55.996 1.00 69.50 569 LYS A O 1
ATOM 4779 N N . SER A 1 570 ? 73.295 -14.777 -55.924 1.00 68.56 570 SER A N 1
ATOM 4780 C CA . SER A 1 570 ? 73.176 -15.860 -56.919 1.00 68.56 570 SER A CA 1
ATOM 4781 C C . SER A 1 570 ? 73.729 -15.462 -58.297 1.00 68.56 570 SER A C 1
ATOM 4783 O O . SER A 1 570 ? 74.538 -16.185 -58.872 1.00 68.56 570 SER A O 1
ATOM 4785 N N . GLY A 1 571 ? 73.421 -14.248 -58.778 1.00 70.12 571 GLY A N 1
ATOM 4786 C CA . GLY A 1 571 ? 73.919 -13.761 -60.069 1.00 70.12 571 GLY A CA 1
ATOM 4787 C C . GLY A 1 571 ? 75.439 -13.550 -60.110 1.00 70.12 571 GLY A C 1
ATOM 4788 O O . GLY A 1 571 ? 76.039 -13.587 -61.186 1.00 70.12 571 GLY A O 1
ATOM 4789 N N . LEU A 1 572 ? 76.083 -13.343 -58.955 1.00 69.75 572 LEU A N 1
ATOM 4790 C CA . LEU A 1 572 ? 77.544 -13.278 -58.850 1.00 69.75 572 LEU A CA 1
ATOM 4791 C C . LEU A 1 572 ? 78.186 -14.677 -58.918 1.00 69.75 572 LEU A C 1
ATOM 4793 O O . LEU A 1 572 ? 79.245 -14.827 -59.528 1.00 69.75 572 LEU A O 1
ATOM 4797 N N . GLN A 1 573 ? 77.539 -15.692 -58.332 1.00 68.81 573 GLN A N 1
ATOM 4798 C CA . GLN A 1 573 ? 77.975 -17.093 -58.405 1.00 68.81 573 GLN A CA 1
ATOM 4799 C C . GLN A 1 573 ? 77.860 -17.669 -59.818 1.00 68.81 573 GLN A C 1
ATOM 4801 O O . GLN A 1 573 ? 78.798 -18.327 -60.269 1.00 68.81 573 GLN A O 1
ATOM 4806 N N . ASP A 1 574 ? 76.779 -17.370 -60.539 1.00 72.75 574 ASP A N 1
ATOM 4807 C CA . ASP A 1 574 ? 76.595 -17.844 -61.916 1.00 72.75 574 ASP A CA 1
ATOM 4808 C C . ASP A 1 574 ? 77.695 -17.309 -62.847 1.00 72.75 574 ASP A C 1
ATOM 4810 O O . ASP A 1 574 ? 78.343 -18.077 -63.561 1.00 72.75 574 ASP A O 1
ATOM 4814 N N . LYS A 1 575 ? 78.011 -16.006 -62.755 1.00 74.56 575 LYS A N 1
ATOM 4815 C CA . LYS A 1 575 ? 79.110 -15.392 -63.523 1.00 74.56 575 LYS A CA 1
ATOM 4816 C C . LYS A 1 575 ? 80.475 -16.005 -63.210 1.00 74.56 575 LYS A C 1
ATOM 4818 O O . LYS A 1 575 ? 81.292 -16.159 -64.113 1.00 74.56 575 LYS A O 1
ATOM 4823 N N . TYR A 1 576 ? 80.734 -16.352 -61.949 1.00 75.75 576 TYR A N 1
ATOM 4824 C CA . TYR A 1 576 ? 81.970 -17.035 -61.561 1.00 75.75 576 TYR A CA 1
ATOM 4825 C C . TYR A 1 576 ? 82.051 -18.447 -62.173 1.00 75.75 576 TYR A C 1
ATOM 4827 O O . TYR A 1 576 ? 83.096 -18.843 -62.692 1.00 75.75 576 TYR A O 1
ATOM 4835 N N . GLY A 1 577 ? 80.935 -19.184 -62.188 1.00 73.62 577 GLY A N 1
ATOM 4836 C CA . GLY A 1 577 ? 80.849 -20.515 -62.794 1.00 73.62 577 GLY A CA 1
ATOM 4837 C C . GLY A 1 577 ? 81.068 -20.531 -64.312 1.00 73.62 577 GLY A C 1
ATOM 4838 O O . GLY A 1 577 ? 81.707 -21.454 -64.827 1.00 73.62 577 GLY A O 1
ATOM 4839 N N . ASP A 1 578 ? 80.586 -19.515 -65.029 1.00 77.94 578 ASP A N 1
ATOM 4840 C CA . ASP A 1 578 ? 80.758 -19.409 -66.483 1.00 77.94 578 ASP A CA 1
ATOM 4841 C C . ASP A 1 578 ? 82.213 -19.111 -66.882 1.00 77.94 578 ASP A C 1
ATOM 4843 O O . ASP A 1 578 ? 82.741 -19.753 -67.794 1.00 77.94 578 ASP A O 1
ATOM 4847 N N . VAL A 1 579 ? 82.910 -18.232 -66.150 1.00 79.06 579 VAL A N 1
ATOM 4848 C CA . VAL A 1 579 ? 84.335 -17.922 -66.395 1.00 79.06 579 VAL A CA 1
ATOM 4849 C C . VAL A 1 579 ? 85.215 -19.170 -66.241 1.00 79.06 579 VAL A C 1
ATOM 4851 O O . VAL A 1 579 ? 86.063 -19.443 -67.093 1.00 79.06 579 VAL A O 1
ATOM 4854 N N . ILE A 1 580 ? 84.968 -19.994 -65.217 1.00 78.31 580 ILE A N 1
ATOM 4855 C CA . ILE A 1 580 ? 85.696 -21.260 -65.010 1.00 78.31 580 ILE A CA 1
ATOM 4856 C C . ILE A 1 580 ? 85.492 -22.226 -66.186 1.00 78.31 580 ILE A C 1
ATOM 4858 O O . ILE A 1 580 ? 86.421 -22.933 -66.600 1.00 78.31 580 ILE A O 1
ATOM 4862 N N . ARG A 1 581 ? 84.274 -22.280 -66.737 1.00 78.56 581 ARG A N 1
ATOM 4863 C CA . ARG A 1 581 ? 83.941 -23.170 -67.854 1.00 78.56 581 ARG A CA 1
ATOM 4864 C C . ARG A 1 581 ? 84.705 -22.784 -69.121 1.00 78.56 581 ARG A C 1
ATOM 4866 O O . ARG A 1 581 ? 85.235 -23.674 -69.793 1.00 78.56 581 ARG A O 1
ATOM 4873 N N . GLU A 1 582 ? 84.833 -21.489 -69.395 1.00 77.44 582 GLU A N 1
ATOM 4874 C CA . GLU A 1 582 ? 85.530 -20.991 -70.586 1.00 77.44 582 GLU A CA 1
ATOM 4875 C C . GLU A 1 582 ? 87.055 -21.165 -70.482 1.00 77.44 582 GLU A C 1
ATOM 4877 O O . GLU A 1 582 ? 87.689 -21.643 -71.427 1.00 77.44 582 GLU A O 1
ATOM 4882 N N . ILE A 1 583 ? 87.643 -20.950 -69.295 1.00 78.25 583 ILE A N 1
ATOM 4883 C CA . ILE A 1 583 ? 89.062 -21.265 -69.025 1.00 78.25 583 ILE A CA 1
ATOM 4884 C C . ILE A 1 583 ? 89.358 -22.741 -69.328 1.00 78.25 583 ILE A C 1
ATOM 4886 O O . ILE A 1 583 ? 90.359 -23.079 -69.976 1.00 78.25 583 ILE A O 1
ATOM 4890 N N . LYS A 1 584 ? 88.479 -23.648 -68.887 1.00 79.88 584 LYS A N 1
ATOM 4891 C CA . LYS A 1 584 ? 88.637 -25.092 -69.107 1.00 79.88 584 LYS A CA 1
ATOM 4892 C C . LYS A 1 584 ? 88.562 -25.455 -70.593 1.00 79.88 584 LYS A C 1
ATOM 4894 O O . LYS A 1 584 ? 89.337 -26.299 -71.057 1.00 79.88 584 LYS A O 1
ATOM 4899 N N . ARG A 1 585 ? 87.676 -24.804 -71.352 1.00 79.56 585 ARG A N 1
ATOM 4900 C CA . ARG A 1 585 ? 87.527 -24.998 -72.802 1.00 79.56 585 ARG A CA 1
ATOM 4901 C C . ARG A 1 585 ? 88.801 -24.613 -73.557 1.00 79.56 585 ARG A C 1
ATOM 4903 O O . ARG A 1 585 ? 89.352 -25.454 -74.270 1.00 79.56 585 ARG A O 1
ATOM 4910 N N . ILE A 1 586 ? 89.314 -23.399 -73.349 1.00 76.31 586 ILE A N 1
ATOM 4911 C CA . ILE A 1 586 ? 90.505 -22.883 -74.050 1.00 76.31 586 ILE A CA 1
ATOM 4912 C C . ILE A 1 586 ? 91.758 -23.702 -73.699 1.00 76.31 586 ILE A C 1
ATOM 4914 O O . ILE A 1 586 ? 92.557 -24.045 -74.573 1.00 76.31 586 ILE A O 1
ATOM 4918 N N . THR A 1 587 ? 91.896 -24.123 -72.439 1.00 75.25 587 THR A N 1
ATOM 4919 C CA . THR A 1 587 ? 93.020 -24.974 -72.003 1.00 75.25 587 THR A CA 1
ATOM 4920 C C . THR A 1 587 ? 93.015 -26.341 -72.703 1.00 75.25 587 THR A C 1
ATOM 4922 O O . THR A 1 587 ? 94.070 -26.869 -73.059 1.00 75.25 587 THR A O 1
ATOM 4925 N N . THR A 1 588 ? 91.830 -26.904 -72.951 1.00 75.25 588 THR A N 1
ATOM 4926 C CA . THR A 1 588 ? 91.685 -28.186 -73.659 1.00 75.25 588 THR A CA 1
ATOM 4927 C C . THR A 1 588 ? 92.027 -28.047 -75.147 1.00 75.25 588 THR A C 1
ATOM 4929 O O . THR A 1 588 ? 92.703 -28.915 -75.700 1.00 75.25 588 THR A O 1
ATOM 4932 N N . LEU A 1 589 ? 91.630 -26.937 -75.782 1.00 78.31 589 LEU A N 1
ATOM 4933 C CA . LEU A 1 589 ? 91.973 -26.629 -77.177 1.00 78.31 589 LEU A CA 1
ATOM 4934 C C . LEU A 1 589 ? 93.488 -26.499 -77.382 1.00 78.31 589 LEU A C 1
ATOM 4936 O O . LEU A 1 589 ? 94.025 -27.065 -78.334 1.00 78.31 589 LEU A O 1
ATOM 4940 N N . LYS A 1 590 ? 94.192 -25.844 -76.449 1.00 77.19 590 LYS A N 1
ATOM 4941 C CA . LYS A 1 590 ? 95.658 -25.723 -76.479 1.00 77.19 590 LYS A CA 1
ATOM 4942 C C . LYS A 1 590 ? 96.359 -27.081 -76.518 1.00 77.19 590 LYS A C 1
ATOM 4944 O O . LYS A 1 590 ? 97.253 -27.285 -77.335 1.00 77.19 590 LYS A O 1
ATOM 4949 N N . ARG A 1 591 ? 95.940 -28.014 -75.659 1.00 76.94 591 ARG A N 1
ATOM 4950 C CA . ARG A 1 591 ? 96.537 -29.356 -75.588 1.00 76.94 591 ARG A CA 1
ATOM 4951 C C . ARG A 1 591 ? 96.376 -30.117 -76.907 1.00 76.94 591 ARG A C 1
ATOM 4953 O O . ARG A 1 591 ? 97.342 -30.677 -77.413 1.00 76.94 591 ARG A O 1
ATOM 4960 N N . ASN A 1 592 ? 95.179 -30.082 -77.489 1.00 77.62 592 ASN A N 1
ATOM 4961 C CA . ASN A 1 592 ? 94.901 -30.774 -78.750 1.00 77.62 592 ASN A CA 1
ATOM 4962 C C . ASN A 1 592 ? 95.705 -30.174 -79.928 1.00 77.62 592 ASN A C 1
ATOM 4964 O O . ASN A 1 592 ? 96.140 -30.901 -80.821 1.00 77.62 592 ASN A O 1
ATOM 4968 N N . ALA A 1 593 ? 95.955 -28.859 -79.913 1.00 77.25 593 ALA A N 1
ATOM 4969 C CA . ALA A 1 593 ? 96.783 -28.187 -80.916 1.00 77.25 593 ALA A CA 1
ATOM 4970 C C . ALA A 1 593 ? 98.261 -28.627 -80.861 1.00 77.25 593 ALA A C 1
ATOM 4972 O O . ALA A 1 593 ? 98.913 -28.775 -81.896 1.00 77.25 593 ALA A O 1
ATOM 4973 N N . GLU A 1 594 ? 98.808 -28.860 -79.667 1.00 76.94 594 GLU A N 1
ATOM 4974 C CA . GLU A 1 594 ? 100.196 -29.314 -79.492 1.00 76.94 594 GLU A CA 1
ATOM 4975 C C . GLU A 1 594 ? 100.420 -30.738 -80.019 1.00 76.94 594 GLU A C 1
ATOM 4977 O O . GLU A 1 594 ? 101.438 -31.002 -80.662 1.00 76.94 594 GLU A O 1
ATOM 4982 N N . GLU A 1 595 ? 99.450 -31.636 -79.840 1.00 78.62 595 GLU A N 1
ATOM 4983 C CA . GLU A 1 595 ? 99.511 -32.998 -80.385 1.00 78.62 595 GLU A CA 1
ATOM 4984 C C . GLU A 1 595 ? 99.497 -32.995 -81.923 1.00 78.62 595 GLU A C 1
ATOM 4986 O O . GLU A 1 595 ? 100.304 -33.675 -82.568 1.00 78.62 595 GLU A O 1
ATOM 4991 N N . ARG A 1 596 ? 98.641 -32.164 -82.534 1.00 77.69 596 ARG A N 1
ATOM 4992 C CA . ARG A 1 596 ? 98.525 -32.068 -83.997 1.00 77.69 596 ARG A CA 1
ATOM 4993 C C . ARG A 1 596 ? 99.776 -31.492 -84.664 1.00 77.69 596 ARG A C 1
ATOM 4995 O O . ARG A 1 596 ? 100.134 -31.903 -85.771 1.00 77.69 596 ARG A O 1
ATOM 5002 N N . LEU A 1 597 ? 100.462 -30.567 -83.996 1.00 80.38 597 LEU A N 1
ATOM 5003 C CA . LEU A 1 597 ? 101.722 -29.986 -84.462 1.00 80.38 597 LEU A CA 1
ATOM 5004 C C . LEU A 1 597 ? 102.795 -31.058 -84.707 1.00 80.38 597 LEU A C 1
ATOM 5006 O O . LEU A 1 597 ? 103.448 -31.057 -85.757 1.00 80.38 597 LEU A O 1
ATOM 5010 N N . GLU A 1 598 ? 102.967 -31.982 -83.764 1.00 78.06 598 GLU A N 1
ATOM 5011 C CA . GLU A 1 598 ? 103.983 -33.035 -83.857 1.00 78.06 598 GLU A CA 1
ATOM 5012 C C . GLU A 1 598 ? 103.674 -34.049 -84.973 1.00 78.06 598 GLU A C 1
ATOM 5014 O O . GLU A 1 598 ? 104.588 -34.491 -85.680 1.00 78.06 598 GLU A O 1
ATOM 5019 N N . GLU A 1 599 ? 102.397 -34.365 -85.217 1.00 78.88 599 GLU A N 1
ATOM 5020 C CA . GLU A 1 599 ? 101.997 -35.232 -86.334 1.00 78.88 599 GLU A CA 1
ATOM 5021 C C . GLU A 1 599 ? 102.357 -34.638 -87.705 1.00 78.88 599 GLU A C 1
ATOM 5023 O O . GLU A 1 599 ? 102.946 -35.312 -88.559 1.00 78.88 599 GLU A O 1
ATOM 5028 N N . VAL A 1 600 ? 101.998 -33.370 -87.935 1.00 78.44 600 VAL A N 1
ATOM 5029 C CA . VAL A 1 600 ? 102.181 -32.704 -89.236 1.00 78.44 600 VAL A CA 1
ATOM 5030 C C . VAL A 1 600 ? 103.666 -32.508 -89.546 1.00 78.44 600 VAL A C 1
ATOM 5032 O O . VAL A 1 600 ? 104.099 -32.717 -90.685 1.00 78.44 600 VAL A O 1
ATOM 5035 N N . TYR A 1 601 ? 104.466 -32.163 -88.535 1.00 80.06 601 TYR A N 1
ATOM 5036 C CA . TYR A 1 601 ? 105.907 -31.978 -88.689 1.00 80.06 601 TYR A CA 1
ATOM 5037 C C . TYR A 1 601 ? 106.620 -33.276 -89.101 1.00 80.06 601 TYR A C 1
ATOM 5039 O O . TYR A 1 601 ? 107.423 -33.268 -90.041 1.00 80.06 601 TYR A O 1
ATOM 5047 N N . LYS A 1 602 ? 106.270 -34.415 -88.483 1.00 78.12 602 LYS A N 1
ATOM 5048 C CA . LYS A 1 602 ? 106.835 -35.728 -88.844 1.00 78.12 602 LYS A CA 1
ATOM 5049 C C . LYS A 1 602 ? 106.539 -36.113 -90.295 1.00 78.12 602 LYS A C 1
ATOM 5051 O O . LYS A 1 602 ? 107.451 -36.548 -90.999 1.00 78.12 602 LYS A O 1
ATOM 5056 N N . LYS A 1 603 ? 105.304 -35.905 -90.774 1.00 76.69 603 LYS A N 1
ATOM 5057 C CA . LYS A 1 603 ? 104.922 -36.227 -92.164 1.00 76.69 603 LYS A CA 1
ATOM 5058 C C . LYS A 1 603 ? 105.694 -35.399 -93.193 1.00 76.69 603 LYS A C 1
ATOM 5060 O O . LYS A 1 603 ? 106.199 -35.961 -94.159 1.00 76.69 603 LYS A O 1
ATOM 5065 N N . LYS A 1 604 ? 105.832 -34.082 -92.997 1.00 75.69 604 LYS A N 1
ATOM 5066 C CA . LYS A 1 604 ? 106.563 -33.226 -93.954 1.00 75.69 604 LYS A CA 1
ATOM 5067 C C . LYS A 1 604 ? 108.055 -33.555 -94.030 1.00 75.69 604 LYS A C 1
ATOM 5069 O O . LYS A 1 604 ? 108.619 -33.537 -95.121 1.00 75.69 604 LYS A O 1
ATOM 5074 N N . LYS A 1 605 ? 108.680 -33.907 -92.903 1.00 77.38 605 LYS A N 1
ATOM 5075 C CA . LYS A 1 605 ? 110.092 -34.319 -92.867 1.00 77.38 605 LYS A CA 1
ATOM 5076 C C . LYS A 1 605 ? 110.357 -35.571 -93.712 1.00 77.38 605 LYS A C 1
ATOM 5078 O O . LYS A 1 605 ? 111.392 -35.643 -94.368 1.00 77.38 605 LYS A O 1
ATOM 5083 N N . PHE A 1 606 ? 109.420 -36.520 -93.724 1.00 75.19 606 PHE A N 1
ATOM 5084 C CA . PHE A 1 606 ? 109.532 -37.764 -94.489 1.00 75.19 606 PHE A CA 1
ATOM 5085 C C . PHE A 1 606 ? 109.566 -37.525 -96.010 1.00 75.19 606 PHE A C 1
ATOM 5087 O O . PHE A 1 606 ? 110.473 -38.012 -96.679 1.00 75.19 606 PHE A O 1
ATOM 5094 N N . TYR A 1 607 ? 108.650 -36.707 -96.544 1.00 74.06 607 TYR A N 1
ATOM 5095 C CA . TYR A 1 607 ? 108.570 -36.428 -97.988 1.00 74.06 607 TYR A CA 1
ATOM 5096 C C . TYR A 1 607 ? 109.821 -35.750 -98.569 1.00 74.06 607 TYR A C 1
ATOM 5098 O O . TYR A 1 607 ? 110.193 -36.004 -99.714 1.00 74.06 607 TYR A O 1
ATOM 5106 N N . ILE A 1 608 ? 110.489 -34.894 -97.793 1.00 75.62 608 ILE A N 1
ATOM 5107 C CA . ILE A 1 608 ? 111.683 -34.172 -98.260 1.00 75.62 608 ILE A CA 1
ATOM 5108 C C . ILE A 1 608 ? 112.874 -35.128 -98.439 1.00 75.62 608 ILE A C 1
ATOM 5110 O O . ILE A 1 608 ? 113.652 -34.975 -99.378 1.00 75.62 608 ILE A O 1
ATOM 5114 N N . TRP A 1 609 ? 112.999 -36.148 -97.586 1.00 72.50 609 TRP A N 1
ATOM 5115 C CA . TRP A 1 609 ? 114.104 -37.111 -97.648 1.00 72.50 609 TRP A CA 1
ATOM 5116 C C . TRP A 1 609 ? 113.989 -38.118 -98.800 1.00 72.50 609 TRP A C 1
ATOM 5118 O O . TRP A 1 609 ? 115.007 -38.595 -99.295 1.00 72.50 609 TRP A O 1
ATOM 5128 N N . THR A 1 610 ? 112.778 -38.429 -99.268 1.00 72.81 610 THR A N 1
ATOM 5129 C CA . THR A 1 610 ? 112.562 -39.437 -100.322 1.00 72.81 610 THR A CA 1
ATOM 5130 C C . THR A 1 610 ? 113.011 -38.997 -101.720 1.00 72.81 610 THR A C 1
ATOM 5132 O O . THR A 1 610 ? 113.389 -39.835 -102.535 1.00 72.81 610 THR A O 1
ATOM 5135 N N . PHE A 1 611 ? 113.014 -37.692 -102.009 1.00 73.06 611 PHE A N 1
ATOM 5136 C CA . PHE A 1 611 ? 113.310 -37.154 -103.343 1.00 73.06 611 PHE A CA 1
ATOM 5137 C C . PHE A 1 611 ? 114.742 -37.439 -103.857 1.00 73.06 611 PHE A C 1
ATOM 5139 O O . PHE A 1 611 ? 114.871 -37.990 -104.953 1.00 73.06 611 PHE A O 1
ATOM 5146 N N . PRO A 1 612 ? 115.828 -37.142 -103.110 1.00 70.00 612 PRO A N 1
ATOM 5147 C CA . PRO A 1 612 ? 117.190 -37.409 -103.588 1.00 70.00 612 PRO A CA 1
ATOM 5148 C C . PRO A 1 612 ? 117.490 -38.905 -103.764 1.00 70.00 612 PRO A C 1
ATOM 5150 O O . PRO A 1 612 ? 118.246 -39.274 -104.659 1.00 70.00 612 PRO A O 1
ATOM 5153 N N . VAL A 1 613 ? 116.863 -39.776 -102.965 1.00 77.75 613 VAL A N 1
ATOM 5154 C CA . VAL A 1 613 ? 117.049 -41.235 -103.061 1.00 77.75 613 VAL A CA 1
ATOM 5155 C C . VAL A 1 613 ? 116.548 -41.771 -104.404 1.00 77.75 613 VAL A C 1
ATOM 5157 O O . VAL A 1 613 ? 117.233 -42.565 -105.044 1.00 77.75 613 VAL A O 1
ATOM 5160 N N . ILE A 1 614 ? 115.383 -41.303 -104.862 1.00 78.50 614 ILE A N 1
ATOM 5161 C CA . ILE A 1 614 ? 114.792 -41.722 -106.143 1.00 78.50 614 ILE A CA 1
ATOM 5162 C C . ILE A 1 614 ? 115.663 -41.261 -107.318 1.00 78.50 614 ILE A C 1
ATOM 5164 O O . ILE A 1 614 ? 115.896 -42.026 -108.251 1.00 78.50 614 ILE A O 1
ATOM 5168 N N . MET A 1 615 ? 116.178 -40.031 -107.261 1.00 73.50 615 MET A N 1
ATOM 5169 C CA . MET A 1 615 ? 116.953 -39.445 -108.357 1.00 73.50 615 MET A CA 1
ATOM 5170 C C . MET A 1 615 ? 118.276 -40.194 -108.605 1.00 73.50 615 MET A C 1
ATOM 5172 O O . MET A 1 615 ? 118.602 -40.506 -109.751 1.00 73.50 615 MET A O 1
ATOM 5176 N N . SER A 1 616 ? 118.982 -40.595 -107.542 1.00 70.00 616 SER A N 1
ATOM 5177 C CA . SER A 1 616 ? 120.194 -41.423 -107.648 1.00 70.00 616 SER A CA 1
ATOM 5178 C C . SER A 1 616 ? 119.924 -42.810 -108.243 1.00 70.00 616 SER A C 1
ATOM 5180 O O . SER A 1 616 ? 120.737 -43.332 -109.004 1.00 70.00 616 SER A O 1
ATOM 5182 N N . LEU A 1 617 ? 118.769 -43.400 -107.926 1.00 79.62 617 LEU A N 1
ATOM 5183 C CA . LEU A 1 617 ? 118.364 -44.720 -108.417 1.00 79.62 617 LEU A CA 1
ATOM 5184 C C . LEU A 1 617 ? 118.110 -44.704 -109.932 1.00 79.62 617 LEU A C 1
ATOM 5186 O O . LEU A 1 617 ? 118.545 -45.608 -110.642 1.00 79.62 617 LEU A O 1
ATOM 5190 N N . VAL A 1 618 ? 117.473 -43.642 -110.438 1.00 78.94 618 VAL A N 1
ATOM 5191 C CA . VAL A 1 618 ? 117.240 -43.446 -111.878 1.00 78.94 618 VAL A CA 1
ATOM 5192 C C . VAL A 1 618 ? 118.560 -43.294 -112.636 1.00 78.94 618 VAL A C 1
ATOM 5194 O O . VAL A 1 618 ? 118.747 -43.938 -113.666 1.00 78.94 618 VAL A O 1
ATOM 5197 N N . LEU A 1 619 ? 119.505 -42.504 -112.114 1.00 72.94 619 LEU A N 1
ATOM 5198 C CA . LEU A 1 619 ? 120.828 -42.347 -112.730 1.00 72.94 619 LEU A CA 1
ATOM 5199 C C . LEU A 1 619 ? 121.595 -43.672 -112.798 1.00 72.94 619 LEU A C 1
ATOM 5201 O O . LEU A 1 619 ? 122.181 -43.982 -113.833 1.00 72.94 619 LEU A O 1
ATOM 5205 N N . PHE A 1 620 ? 121.548 -44.471 -111.731 1.00 76.50 620 PHE A N 1
ATOM 5206 C CA . PHE A 1 620 ? 122.198 -45.781 -111.690 1.00 76.50 620 PHE A CA 1
ATOM 5207 C C . PHE A 1 620 ? 121.643 -46.741 -112.753 1.00 76.50 620 PHE A C 1
ATOM 5209 O O . PHE A 1 620 ? 122.411 -47.396 -113.455 1.00 76.50 620 PHE A O 1
ATOM 5216 N N . ILE A 1 621 ? 120.318 -46.780 -112.927 1.00 78.56 621 ILE A N 1
ATOM 5217 C CA . ILE A 1 621 ? 119.669 -47.613 -113.951 1.00 78.56 621 ILE A CA 1
ATOM 5218 C C . ILE A 1 621 ? 120.100 -47.184 -115.360 1.00 78.56 621 ILE A C 1
ATOM 5220 O O . ILE A 1 621 ? 120.402 -48.035 -116.194 1.00 78.56 621 ILE A O 1
ATOM 5224 N N . CYS A 1 622 ? 120.188 -45.880 -115.629 1.00 73.56 622 CYS A N 1
ATOM 5225 C CA . CYS A 1 622 ? 120.598 -45.379 -116.942 1.00 73.56 622 CYS A CA 1
ATOM 5226 C C . CYS A 1 622 ? 122.041 -45.771 -117.313 1.00 73.56 622 CYS A C 1
ATOM 5228 O O . CYS A 1 622 ? 122.301 -46.057 -118.480 1.00 73.56 622 CYS A O 1
ATOM 5230 N N . VAL A 1 623 ? 122.959 -45.850 -116.340 1.00 72.00 623 VAL A N 1
ATOM 5231 C CA . VAL A 1 623 ? 124.351 -46.290 -116.574 1.00 72.00 623 VAL A CA 1
ATOM 5232 C C . VAL A 1 623 ? 124.431 -47.763 -116.993 1.00 72.00 623 VAL A C 1
ATOM 5234 O O . VAL A 1 623 ? 125.322 -48.130 -117.750 1.00 72.00 623 VAL A O 1
ATOM 5237 N N . LEU A 1 624 ? 123.495 -48.608 -116.548 1.00 77.31 624 LEU A N 1
ATOM 5238 C CA . LEU A 1 624 ? 123.476 -50.031 -116.906 1.00 77.31 624 LEU A CA 1
ATOM 5239 C C . LEU A 1 624 ? 122.941 -50.298 -118.321 1.00 77.31 624 LEU A C 1
ATOM 5241 O O . LEU A 1 624 ? 123.252 -51.336 -118.899 1.00 77.31 624 LEU A O 1
ATOM 5245 N N . ILE A 1 625 ? 122.114 -49.398 -118.863 1.00 77.38 625 ILE A N 1
ATOM 5246 C CA . ILE A 1 625 ? 121.396 -49.616 -120.129 1.00 77.38 625 ILE A CA 1
ATOM 5247 C C . ILE A 1 625 ? 122.154 -49.029 -121.330 1.00 77.38 625 ILE A C 1
ATOM 5249 O O . ILE A 1 625 ? 122.076 -49.581 -122.427 1.00 77.38 625 ILE A O 1
ATOM 5253 N N . PHE A 1 626 ? 122.890 -47.928 -121.150 1.00 74.06 626 PHE A N 1
ATOM 5254 C CA . PHE A 1 626 ? 123.520 -47.195 -122.252 1.00 74.06 626 PHE A CA 1
ATOM 5255 C C . PHE A 1 626 ? 125.057 -47.235 -122.188 1.00 74.06 626 PHE A C 1
ATOM 5257 O O . PHE A 1 626 ? 125.619 -47.159 -121.095 1.00 74.06 626 PHE A O 1
ATOM 5264 N N . PRO A 1 627 ? 125.760 -47.296 -123.340 1.00 76.12 627 PRO A N 1
ATOM 5265 C CA . PRO A 1 627 ? 127.219 -47.223 -123.381 1.00 76.12 627 PRO A CA 1
ATOM 5266 C C . PRO A 1 627 ? 127.750 -45.945 -122.721 1.00 76.12 627 PRO A C 1
ATOM 5268 O O . PRO A 1 627 ? 127.138 -44.875 -122.833 1.00 76.12 627 PRO A O 1
ATOM 5271 N N . TRP A 1 628 ? 128.914 -46.047 -122.074 1.00 77.44 628 TRP A N 1
ATOM 5272 C CA . TRP A 1 628 ? 129.469 -44.958 -121.264 1.00 77.44 628 TRP A CA 1
ATOM 5273 C C . TRP A 1 628 ? 129.681 -43.655 -122.050 1.00 77.44 628 TRP A C 1
ATOM 5275 O O . TRP A 1 628 ? 129.366 -42.589 -121.529 1.00 77.44 628 TRP A O 1
ATOM 5285 N N . ASP A 1 629 ? 130.064 -43.731 -123.328 1.00 76.56 629 ASP A N 1
ATOM 5286 C CA . ASP A 1 629 ? 130.285 -42.554 -124.187 1.00 76.56 629 ASP A CA 1
ATOM 5287 C C . ASP A 1 629 ? 129.057 -41.626 -124.304 1.00 76.56 629 ASP A C 1
ATOM 5289 O O . ASP A 1 629 ? 129.182 -40.420 -124.542 1.00 76.56 629 ASP A O 1
ATOM 5293 N N . VAL A 1 630 ? 127.845 -42.174 -124.140 1.00 76.50 630 VAL A N 1
ATOM 5294 C CA . VAL A 1 630 ? 126.596 -41.397 -124.113 1.00 76.50 630 VAL A CA 1
ATOM 5295 C C . VAL A 1 630 ? 126.292 -40.906 -122.694 1.00 76.50 630 VAL A C 1
ATOM 5297 O O . VAL A 1 630 ? 125.920 -39.745 -122.504 1.00 76.50 630 VAL A O 1
ATOM 5300 N N . MET A 1 631 ? 126.471 -41.770 -121.690 1.00 79.12 631 MET A N 1
ATOM 5301 C CA . MET A 1 631 ? 126.145 -41.478 -120.289 1.00 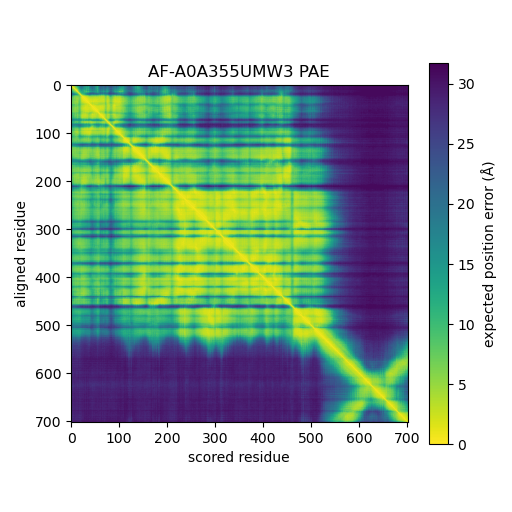79.12 631 MET A CA 1
ATOM 5302 C C . MET A 1 631 ? 127.075 -40.455 -119.637 1.00 79.12 631 MET A C 1
ATOM 5304 O O . MET A 1 631 ? 126.624 -39.692 -118.777 1.00 79.12 631 MET A O 1
ATOM 5308 N N . GLU A 1 632 ? 128.331 -40.366 -120.070 1.00 77.69 632 GLU A N 1
ATOM 5309 C CA . GLU A 1 632 ? 129.283 -39.359 -119.595 1.00 77.69 632 GLU A CA 1
ATOM 5310 C C . GLU A 1 632 ? 128.752 -37.940 -119.847 1.00 77.69 632 GLU A C 1
ATOM 5312 O O . GLU A 1 632 ? 128.716 -37.103 -118.944 1.00 77.69 632 GLU A O 1
ATOM 5317 N N . LYS A 1 633 ? 128.211 -37.684 -121.046 1.00 79.25 633 LYS A N 1
ATOM 5318 C CA . LYS A 1 633 ? 127.630 -36.377 -121.390 1.00 79.25 633 LYS A CA 1
ATOM 5319 C C . LYS A 1 633 ? 126.416 -36.051 -120.520 1.00 79.25 633 LYS A C 1
ATOM 5321 O O . LYS A 1 633 ? 126.285 -34.923 -120.052 1.00 79.25 633 LYS A O 1
ATOM 5326 N N . ILE A 1 634 ? 125.540 -37.028 -120.276 1.00 76.00 634 ILE A N 1
ATOM 5327 C CA . ILE A 1 634 ? 124.320 -36.837 -119.473 1.00 76.00 634 ILE A CA 1
ATOM 5328 C C . ILE A 1 634 ? 124.669 -36.570 -118.010 1.00 76.00 634 ILE A C 1
ATOM 5330 O O . ILE A 1 634 ? 124.140 -35.635 -117.413 1.00 76.00 634 ILE A O 1
ATOM 5334 N N . THR A 1 635 ? 125.570 -37.359 -117.429 1.00 76.69 635 THR A N 1
ATOM 5335 C CA . THR A 1 635 ? 125.993 -37.186 -116.033 1.00 76.69 635 THR A CA 1
ATOM 5336 C C . THR A 1 635 ? 126.696 -35.849 -115.822 1.00 76.69 635 THR A C 1
ATOM 5338 O O . THR A 1 635 ? 126.405 -35.164 -114.836 1.00 76.69 635 THR A O 1
ATOM 5341 N N . TRP A 1 636 ? 127.532 -35.415 -116.770 1.00 76.81 636 TRP A N 1
ATOM 5342 C CA . TRP A 1 636 ? 128.147 -34.089 -116.733 1.00 76.81 636 TRP A CA 1
ATOM 5343 C C . TRP A 1 636 ? 127.104 -32.968 -116.815 1.00 76.81 636 TRP A C 1
ATOM 5345 O O . TRP A 1 636 ? 127.124 -32.061 -115.983 1.00 76.81 636 TRP A O 1
ATOM 5355 N N . ILE A 1 637 ? 126.136 -33.064 -117.738 1.00 76.38 637 ILE A N 1
ATOM 5356 C CA . ILE A 1 637 ? 125.038 -32.092 -117.860 1.00 76.38 637 ILE A CA 1
ATOM 5357 C C . ILE A 1 637 ? 124.223 -32.030 -116.568 1.00 76.38 637 ILE A C 1
ATOM 5359 O O . ILE A 1 637 ? 124.021 -30.939 -116.050 1.00 76.38 637 ILE A O 1
ATOM 5363 N N . VAL A 1 638 ? 123.785 -33.165 -116.013 1.00 76.00 638 VAL A N 1
ATOM 5364 C CA . VAL A 1 638 ? 122.975 -33.200 -114.781 1.00 76.00 638 VAL A CA 1
ATOM 5365 C C . VAL A 1 638 ? 123.744 -32.608 -113.600 1.00 76.00 638 VAL A C 1
ATOM 5367 O O . VAL A 1 638 ? 123.187 -31.820 -112.838 1.00 76.00 638 VAL A O 1
ATOM 5370 N N . SER A 1 639 ? 125.035 -32.920 -113.477 1.00 68.31 639 SER A N 1
ATOM 5371 C CA . SER A 1 639 ? 125.889 -32.390 -112.409 1.00 68.31 639 SER A CA 1
ATOM 5372 C C . SER A 1 639 ? 126.082 -30.878 -112.545 1.00 68.31 639 SER A C 1
ATOM 5374 O O . SER A 1 639 ? 125.911 -30.142 -111.572 1.00 68.31 639 SER A O 1
ATOM 5376 N N . ALA A 1 640 ? 126.347 -30.394 -113.763 1.00 72.88 640 ALA A N 1
ATOM 5377 C CA . ALA A 1 640 ? 126.434 -28.969 -114.068 1.00 72.88 640 ALA A CA 1
ATOM 5378 C C . ALA A 1 640 ? 125.100 -28.245 -113.817 1.00 72.88 640 ALA A C 1
ATOM 5380 O O . ALA A 1 640 ? 125.100 -27.122 -113.319 1.00 72.88 640 ALA A O 1
ATOM 5381 N N . LEU A 1 641 ? 123.963 -28.895 -114.091 1.00 79.00 641 LEU A N 1
ATOM 5382 C CA . LEU A 1 641 ? 122.622 -28.355 -113.851 1.00 79.00 641 LEU A CA 1
ATOM 5383 C C . LEU A 1 641 ? 122.321 -28.244 -112.351 1.00 79.00 641 LEU A C 1
ATOM 5385 O O . LEU A 1 641 ? 121.798 -27.223 -111.917 1.00 79.00 641 LEU A O 1
ATOM 5389 N N . ILE A 1 642 ? 122.696 -29.240 -111.540 1.00 76.44 642 ILE A N 1
ATOM 5390 C CA . ILE A 1 642 ? 122.532 -29.193 -110.077 1.00 76.44 642 ILE A CA 1
ATOM 5391 C C . ILE A 1 642 ? 123.397 -28.081 -109.479 1.00 76.44 642 ILE A C 1
ATOM 5393 O O . ILE A 1 642 ? 122.892 -27.260 -108.713 1.00 76.44 642 ILE A O 1
ATOM 5397 N N . ILE A 1 643 ? 124.674 -28.001 -109.866 1.00 73.06 643 ILE A N 1
ATOM 5398 C CA . ILE A 1 643 ? 125.577 -26.931 -109.416 1.00 73.06 643 ILE A CA 1
ATOM 5399 C C . ILE A 1 643 ? 125.028 -25.568 -109.862 1.00 73.06 643 ILE A C 1
ATOM 5401 O O . ILE A 1 643 ? 124.896 -24.656 -109.043 1.00 73.06 643 ILE A O 1
ATOM 5405 N N . GLY A 1 644 ? 124.608 -25.450 -111.122 1.00 68.88 644 GLY A N 1
ATOM 5406 C CA . GLY A 1 644 ? 123.975 -24.254 -111.669 1.00 68.88 644 GLY A CA 1
ATOM 5407 C C . GLY A 1 644 ? 122.736 -23.832 -110.882 1.00 68.88 644 GLY A C 1
ATOM 5408 O O . GLY A 1 644 ? 122.632 -22.672 -110.498 1.00 68.88 644 GLY A O 1
ATOM 5409 N N . LEU A 1 645 ? 121.837 -24.763 -110.552 1.00 77.75 645 LEU A N 1
ATOM 5410 C CA . LEU A 1 645 ? 120.639 -24.491 -109.750 1.00 77.75 645 LEU A CA 1
ATOM 5411 C C . LEU A 1 645 ? 120.978 -24.052 -108.324 1.00 77.75 645 LEU A C 1
ATOM 5413 O O . LEU A 1 645 ? 120.325 -23.150 -107.801 1.00 77.75 645 LEU A O 1
ATOM 5417 N N . THR A 1 646 ? 122.002 -24.635 -107.694 1.00 72.31 646 THR A N 1
ATOM 5418 C CA . THR A 1 646 ? 122.430 -24.202 -106.352 1.00 72.31 646 THR A CA 1
ATOM 5419 C C . THR A 1 646 ? 122.992 -22.781 -106.353 1.00 72.31 646 THR A C 1
ATOM 5421 O O . THR A 1 646 ? 122.636 -21.989 -105.479 1.00 72.31 646 THR A O 1
ATOM 5424 N N . TYR A 1 647 ? 123.788 -22.417 -107.364 1.00 75.12 647 TYR A N 1
ATOM 5425 C CA . TYR A 1 647 ? 124.278 -21.047 -107.535 1.00 75.12 647 TYR A CA 1
ATOM 5426 C C . TYR A 1 647 ? 123.163 -20.076 -107.929 1.00 75.12 647 TYR A C 1
ATOM 5428 O O . TYR A 1 647 ? 123.141 -18.950 -107.438 1.00 75.12 647 TYR A O 1
ATOM 5436 N N . LEU A 1 648 ? 122.200 -20.507 -108.749 1.00 77.38 648 LEU A N 1
ATOM 5437 C CA . LEU A 1 648 ? 121.035 -19.702 -109.108 1.00 77.38 648 LEU A CA 1
ATOM 5438 C C . LEU A 1 648 ? 120.161 -19.417 -107.878 1.00 77.38 648 LEU A C 1
ATOM 5440 O O . LEU A 1 648 ? 119.743 -18.283 -107.672 1.00 77.38 648 LEU A O 1
ATOM 5444 N N . TYR A 1 649 ? 119.934 -20.412 -107.015 1.00 77.19 649 TYR A N 1
ATOM 5445 C CA . TYR A 1 649 ? 119.207 -20.223 -105.758 1.00 77.19 649 TYR A CA 1
ATOM 5446 C C . TYR A 1 649 ? 119.945 -19.264 -104.814 1.00 77.19 649 TYR A C 1
ATOM 5448 O O . TYR A 1 649 ? 119.324 -18.370 -104.237 1.00 77.19 649 TYR A O 1
ATOM 5456 N N . LEU A 1 650 ? 121.273 -19.401 -104.707 1.00 74.62 650 LEU A N 1
ATOM 5457 C CA . LEU A 1 650 ? 122.117 -18.475 -103.951 1.00 74.62 650 LEU A CA 1
ATOM 5458 C C . LEU A 1 650 ? 122.004 -17.042 -104.499 1.00 74.62 650 LEU A C 1
ATOM 5460 O O . LEU A 1 650 ? 121.859 -16.107 -103.718 1.00 74.62 650 LEU A O 1
ATOM 5464 N N . ALA A 1 651 ? 122.028 -16.870 -105.822 1.00 73.88 651 ALA A N 1
ATOM 5465 C CA . ALA A 1 651 ? 121.940 -15.565 -106.472 1.00 73.88 651 ALA A CA 1
ATOM 5466 C C . ALA A 1 651 ? 120.554 -14.913 -106.318 1.00 73.88 651 ALA A C 1
ATOM 5468 O O . ALA A 1 651 ? 120.472 -13.716 -106.058 1.00 73.88 651 ALA A O 1
ATOM 5469 N N . VAL A 1 652 ? 119.469 -15.684 -106.447 1.00 80.00 652 VAL A N 1
ATOM 5470 C CA . VAL A 1 652 ? 118.091 -15.165 -106.372 1.00 80.00 652 VAL A CA 1
ATOM 5471 C C . VAL A 1 652 ? 117.667 -14.868 -104.933 1.00 80.00 652 VAL A C 1
ATOM 5473 O O . VAL A 1 652 ? 117.020 -13.855 -104.681 1.00 80.00 652 VAL A O 1
ATOM 5476 N N . PHE A 1 653 ? 118.015 -15.735 -103.979 1.00 72.56 653 PHE A N 1
ATOM 5477 C CA . PHE A 1 653 ? 117.518 -15.633 -102.602 1.00 72.56 653 PHE A CA 1
ATOM 5478 C C . PHE A 1 653 ? 118.565 -15.150 -101.593 1.00 72.56 653 PHE A C 1
ATOM 5480 O O . PHE A 1 653 ? 118.230 -14.971 -100.420 1.00 72.56 653 PHE A O 1
ATOM 5487 N N . GLY A 1 654 ? 119.824 -14.963 -102.007 1.00 68.38 654 GLY A N 1
ATOM 5488 C CA . GLY A 1 654 ? 120.919 -14.510 -101.141 1.00 68.38 654 GLY A CA 1
ATOM 5489 C C . GLY A 1 654 ? 121.251 -15.474 -99.995 1.00 68.38 654 GLY A C 1
ATOM 5490 O O . GLY A 1 654 ? 121.882 -15.076 -99.017 1.00 68.38 654 GLY A O 1
ATOM 5491 N N . LYS A 1 655 ? 120.789 -16.729 -100.064 1.00 69.75 655 LYS A N 1
ATOM 5492 C CA . LYS A 1 655 ? 120.920 -17.740 -99.005 1.00 69.75 655 LYS A CA 1
ATOM 5493 C C . LYS A 1 655 ? 121.516 -19.022 -99.569 1.00 69.75 655 LYS A C 1
ATOM 5495 O O . LYS A 1 655 ? 121.083 -19.497 -100.616 1.00 69.75 655 LYS A O 1
ATOM 5500 N N . SER A 1 656 ? 122.468 -19.614 -98.848 1.00 61.62 656 SER A N 1
ATOM 5501 C CA . SER A 1 656 ? 122.937 -20.967 -99.150 1.00 61.62 656 SER A CA 1
ATOM 5502 C C . SER A 1 656 ? 121.863 -21.994 -98.779 1.00 61.62 656 SER A C 1
ATOM 5504 O O . SER A 1 656 ? 121.104 -21.814 -97.823 1.00 61.62 656 SER A O 1
ATOM 5506 N N . LEU A 1 657 ? 121.778 -23.079 -99.551 1.00 67.88 657 LEU A N 1
ATOM 5507 C CA . LEU A 1 657 ? 120.910 -24.215 -99.243 1.00 67.88 657 LEU A CA 1
ATOM 5508 C C . LEU A 1 657 ? 121.457 -24.949 -98.003 1.00 67.88 657 LEU A C 1
ATOM 5510 O O . LEU A 1 657 ? 122.312 -25.820 -98.125 1.00 67.88 657 LEU A O 1
ATOM 5514 N N . ASN A 1 658 ? 120.980 -24.574 -96.807 1.00 69.81 658 ASN A N 1
ATOM 5515 C CA . ASN A 1 658 ? 121.271 -25.260 -95.541 1.00 69.81 658 ASN A CA 1
ATOM 5516 C C . ASN A 1 658 ? 120.036 -26.059 -95.061 1.00 69.81 658 ASN A C 1
ATOM 5518 O O . ASN A 1 658 ? 119.038 -25.447 -94.659 1.00 69.81 658 ASN A O 1
ATOM 5522 N N . PRO A 1 659 ? 120.089 -27.405 -95.057 1.00 66.25 659 PRO A N 1
ATOM 5523 C CA . PRO A 1 659 ? 118.966 -28.250 -94.652 1.00 66.25 659 PRO A CA 1
ATOM 5524 C C . PRO A 1 659 ? 118.503 -28.062 -93.198 1.00 66.25 659 PRO A C 1
ATOM 5526 O O . PRO A 1 659 ? 117.308 -28.147 -92.927 1.00 66.25 659 PRO A O 1
ATOM 5529 N N . GLU A 1 660 ? 119.403 -27.792 -92.249 1.00 68.94 660 GLU A N 1
ATOM 5530 C CA . GLU A 1 660 ? 119.062 -27.731 -90.819 1.00 68.94 660 GLU A CA 1
ATOM 5531 C C . GLU A 1 660 ? 118.207 -26.503 -90.490 1.00 68.94 660 GLU A C 1
ATOM 5533 O O . GLU A 1 660 ? 117.152 -26.611 -89.859 1.00 68.94 660 GLU A O 1
ATOM 5538 N N . LYS A 1 661 ? 118.607 -25.337 -91.010 1.00 71.81 661 LYS A N 1
ATOM 5539 C CA . LYS A 1 661 ? 117.867 -24.082 -90.829 1.00 71.81 661 LYS A CA 1
ATOM 5540 C C . LYS A 1 661 ? 116.463 -24.152 -91.440 1.00 71.81 661 LYS A C 1
ATOM 5542 O O . LYS A 1 661 ? 115.511 -23.637 -90.858 1.00 71.81 661 LYS A O 1
ATOM 5547 N N . TYR A 1 662 ? 116.320 -24.854 -92.564 1.00 71.88 662 TYR A N 1
ATOM 5548 C CA . TYR A 1 662 ? 115.029 -25.078 -93.209 1.00 71.88 662 TYR A CA 1
ATOM 5549 C C . TYR A 1 662 ? 114.058 -25.878 -92.322 1.00 71.88 662 TYR A C 1
ATOM 5551 O O . TYR A 1 662 ? 112.889 -25.512 -92.207 1.00 71.88 662 TYR A O 1
ATOM 5559 N N . PHE A 1 663 ? 114.522 -26.932 -91.638 1.00 74.00 663 PHE A N 1
ATOM 5560 C CA . PHE A 1 663 ? 113.653 -27.732 -90.763 1.00 74.00 663 PHE A CA 1
ATOM 5561 C C . PHE A 1 663 ? 113.175 -26.970 -89.516 1.00 74.00 663 PHE A C 1
ATOM 5563 O O . PHE A 1 663 ? 112.041 -27.178 -89.080 1.00 74.00 663 PHE A O 1
ATOM 5570 N N . VAL A 1 664 ? 113.990 -26.061 -88.968 1.00 76.81 664 VAL A N 1
ATOM 5571 C CA . VAL A 1 664 ? 113.597 -25.213 -87.825 1.00 76.81 664 VAL A CA 1
ATOM 5572 C C . VAL A 1 664 ? 112.516 -24.210 -88.229 1.00 76.81 664 VAL A C 1
ATOM 5574 O O . VAL A 1 664 ? 111.470 -24.138 -87.580 1.00 76.81 664 VAL A O 1
ATOM 5577 N N . GLU A 1 665 ? 112.718 -23.489 -89.333 1.00 76.69 665 GLU A N 1
ATOM 5578 C CA . GLU A 1 665 ? 111.727 -22.539 -89.857 1.00 76.69 665 GLU A CA 1
ATOM 5579 C C . GLU A 1 665 ? 110.417 -23.252 -90.246 1.00 76.69 665 GLU A C 1
ATOM 5581 O O . GLU A 1 665 ? 109.324 -22.739 -89.995 1.00 76.69 665 GLU A O 1
ATOM 5586 N N . LEU A 1 666 ? 110.507 -24.482 -90.765 1.00 75.31 666 LEU A N 1
ATOM 5587 C CA . LEU A 1 666 ? 109.350 -25.320 -91.073 1.00 75.31 666 LEU A CA 1
ATOM 5588 C C . LEU A 1 666 ? 108.542 -25.685 -89.814 1.00 75.31 666 LEU A C 1
ATOM 5590 O O . LEU A 1 666 ? 107.312 -25.633 -89.854 1.00 75.31 666 LEU A O 1
ATOM 5594 N N . LYS A 1 667 ? 109.195 -26.034 -88.694 1.00 78.75 667 LYS A N 1
ATOM 5595 C CA . LYS A 1 667 ? 108.498 -26.376 -87.438 1.00 78.75 667 LYS A CA 1
ATOM 5596 C C . LYS A 1 667 ? 107.748 -25.173 -86.861 1.00 78.75 667 LYS A C 1
ATOM 5598 O O . LYS A 1 667 ? 106.588 -25.309 -86.473 1.00 78.75 667 LYS A O 1
ATOM 5603 N N . GLU A 1 668 ? 108.374 -23.999 -86.856 1.00 76.88 668 GLU A N 1
ATOM 5604 C CA . GLU A 1 668 ? 107.764 -22.745 -86.388 1.00 76.88 668 GLU A CA 1
ATOM 5605 C C . GLU A 1 668 ? 106.567 -22.316 -87.254 1.00 76.88 668 GLU A C 1
ATOM 5607 O O . GLU A 1 668 ? 105.508 -21.957 -86.732 1.00 76.88 668 GLU A O 1
ATOM 5612 N N . GLN A 1 669 ? 106.667 -22.441 -88.581 1.00 75.62 669 GLN A N 1
ATOM 5613 C CA . GLN A 1 669 ? 105.530 -22.172 -89.469 1.00 75.62 669 GLN A CA 1
ATOM 5614 C C . GLN A 1 669 ? 104.357 -23.127 -89.223 1.00 75.62 669 GLN A C 1
ATOM 5616 O O . GLN A 1 669 ? 103.204 -22.692 -89.193 1.00 75.62 669 GLN A O 1
ATOM 5621 N N . ILE A 1 670 ? 104.628 -24.421 -89.017 1.00 73.69 670 ILE A N 1
ATOM 5622 C CA . ILE A 1 670 ? 103.573 -25.398 -88.713 1.00 73.69 670 ILE A CA 1
ATOM 5623 C C . ILE A 1 670 ? 102.940 -25.083 -87.354 1.00 73.69 670 ILE A C 1
ATOM 5625 O O . ILE A 1 670 ? 101.718 -25.100 -87.257 1.00 73.69 670 ILE A O 1
ATOM 5629 N N . LYS A 1 671 ? 103.723 -24.700 -86.338 1.00 78.00 671 LYS A N 1
ATOM 5630 C CA . LYS A 1 671 ? 103.210 -24.298 -85.016 1.00 78.00 671 LYS A CA 1
ATOM 5631 C C . LYS A 1 671 ? 102.240 -23.127 -85.116 1.00 78.00 671 LYS A C 1
ATOM 5633 O O . LYS A 1 671 ? 101.135 -23.200 -84.585 1.00 78.00 671 LYS A O 1
ATOM 5638 N N . LYS A 1 672 ? 102.613 -22.080 -85.853 1.00 75.44 672 LYS A N 1
ATOM 5639 C CA . LYS A 1 672 ? 101.760 -20.904 -86.060 1.00 75.44 672 LYS A CA 1
ATOM 5640 C C . LYS A 1 672 ? 100.472 -21.237 -86.820 1.00 75.44 672 LYS A C 1
ATOM 5642 O O . LYS A 1 672 ? 99.426 -20.669 -86.518 1.00 75.44 672 LYS A O 1
ATOM 5647 N N . ASN A 1 673 ? 100.533 -22.162 -87.776 1.00 73.12 673 ASN A N 1
ATOM 5648 C CA . ASN A 1 673 ? 99.357 -22.597 -88.530 1.00 73.12 673 ASN A CA 1
ATOM 5649 C C . ASN A 1 673 ? 98.427 -23.480 -87.691 1.00 73.12 673 ASN A C 1
ATOM 5651 O O . ASN A 1 673 ? 97.225 -23.242 -87.688 1.00 73.12 673 ASN A O 1
ATOM 5655 N N . VAL A 1 674 ? 98.971 -24.434 -86.935 1.00 74.25 674 VAL A N 1
ATOM 5656 C CA . VAL A 1 674 ? 98.176 -25.336 -86.090 1.00 74.25 674 VAL A CA 1
ATOM 5657 C C . VAL A 1 674 ? 97.524 -24.572 -84.935 1.00 74.25 674 VAL A C 1
ATOM 5659 O O . VAL A 1 674 ? 96.354 -24.775 -84.646 1.00 74.25 674 VAL A O 1
ATOM 5662 N N . TYR A 1 675 ? 98.208 -23.609 -84.318 1.00 73.94 675 TYR A N 1
ATOM 5663 C CA . TYR A 1 675 ? 97.588 -22.794 -83.264 1.00 73.94 675 TYR A CA 1
ATOM 5664 C C . TYR A 1 675 ? 96.483 -21.864 -83.797 1.00 73.94 675 TYR A C 1
ATOM 5666 O O . TYR A 1 675 ? 95.515 -21.600 -83.087 1.00 73.94 675 TYR A O 1
ATOM 5674 N N . ARG A 1 676 ? 96.580 -21.418 -85.060 1.00 71.06 676 ARG A N 1
ATOM 5675 C CA . ARG A 1 676 ? 95.480 -20.727 -85.756 1.00 71.06 676 ARG A CA 1
ATOM 5676 C C . ARG A 1 676 ? 94.321 -21.663 -86.098 1.00 71.06 676 ARG A C 1
ATOM 5678 O O . ARG A 1 676 ? 93.177 -21.250 -85.979 1.00 71.06 676 ARG A O 1
ATOM 5685 N N . GLU A 1 677 ? 94.605 -22.901 -86.496 1.00 70.50 677 GLU A N 1
ATOM 5686 C CA . GLU A 1 677 ? 93.595 -23.919 -86.822 1.00 70.50 677 GLU A CA 1
ATOM 5687 C C . GLU A 1 677 ? 92.743 -24.292 -85.601 1.00 70.50 677 GLU A C 1
ATOM 5689 O O . GLU A 1 677 ? 91.526 -24.398 -85.705 1.00 70.50 677 GLU A O 1
ATOM 5694 N N . PHE A 1 678 ? 93.368 -24.417 -84.429 1.00 65.38 678 PHE A N 1
ATOM 5695 C CA . PHE A 1 678 ? 92.678 -24.702 -83.166 1.00 65.38 678 PHE A CA 1
ATOM 5696 C C . PHE A 1 678 ? 92.193 -23.442 -82.434 1.00 65.38 678 PHE A C 1
ATOM 5698 O O . PHE A 1 678 ? 91.720 -23.549 -81.300 1.00 65.38 678 PHE A O 1
ATOM 5705 N N . THR A 1 679 ? 92.320 -22.264 -83.063 1.00 68.19 679 THR A N 1
ATOM 5706 C CA . THR A 1 679 ? 91.880 -20.962 -82.528 1.00 68.19 679 THR A CA 1
ATOM 5707 C C . THR A 1 679 ? 92.300 -20.740 -81.071 1.00 68.19 679 THR A C 1
ATOM 5709 O O . THR A 1 679 ? 91.490 -20.359 -80.233 1.00 68.19 679 THR A O 1
ATOM 5712 N N . VAL A 1 680 ? 93.555 -21.050 -80.736 1.00 70.44 680 VAL A N 1
ATOM 5713 C CA . VAL A 1 680 ? 94.057 -20.931 -79.359 1.00 70.44 680 VAL A CA 1
ATOM 5714 C C . VAL A 1 680 ? 94.617 -19.526 -79.153 1.00 70.44 680 VAL A C 1
ATOM 5716 O O . VAL A 1 680 ? 95.723 -19.237 -79.617 1.00 70.44 680 VAL A O 1
ATOM 5719 N N . ASP A 1 681 ? 93.879 -18.671 -78.441 1.00 70.75 681 ASP A N 1
ATOM 5720 C CA . ASP A 1 681 ? 94.363 -17.360 -77.999 1.00 70.75 681 ASP A CA 1
ATOM 5721 C C . ASP A 1 681 ? 94.943 -17.443 -76.576 1.00 70.75 681 ASP A C 1
ATOM 5723 O O . ASP A 1 681 ? 94.286 -17.825 -75.606 1.00 70.75 681 ASP A O 1
ATOM 5727 N N . LEU A 1 682 ? 96.230 -17.122 -76.455 1.00 66.50 682 LEU A N 1
ATOM 5728 C CA . LEU A 1 682 ? 96.952 -17.138 -75.182 1.00 66.50 682 LEU A CA 1
ATOM 5729 C C . LEU A 1 682 ? 96.728 -15.854 -74.366 1.00 66.50 682 LEU A C 1
ATOM 5731 O O . LEU A 1 682 ? 96.944 -15.886 -73.155 1.00 66.50 682 LEU A O 1
ATOM 5735 N N . SER A 1 683 ? 96.306 -14.755 -75.001 1.00 71.25 683 SER A N 1
ATOM 5736 C CA . SER A 1 683 ? 95.944 -13.501 -74.328 1.00 71.25 683 SER A CA 1
ATOM 5737 C C . SER A 1 683 ? 94.612 -13.659 -73.601 1.00 71.25 683 SER A C 1
ATOM 5739 O O . SER A 1 683 ? 94.530 -13.411 -72.400 1.00 71.25 683 SER A O 1
ATOM 5741 N N . GLU A 1 684 ? 93.612 -14.205 -74.298 1.00 74.56 684 GLU A N 1
ATOM 5742 C CA . GLU A 1 684 ? 92.266 -14.458 -73.768 1.00 74.56 684 GLU A CA 1
ATOM 5743 C C . GLU A 1 684 ? 92.294 -15.370 -72.527 1.00 74.56 684 GLU A C 1
ATOM 5745 O O . GLU A 1 684 ? 91.625 -15.115 -71.527 1.00 74.56 684 GLU A O 1
ATOM 5750 N N . LEU A 1 685 ? 93.147 -16.401 -72.528 1.00 75.62 685 LEU A N 1
ATOM 5751 C CA . LEU A 1 685 ? 93.294 -17.306 -71.384 1.00 75.62 685 LEU A CA 1
ATOM 5752 C C . LEU A 1 685 ? 93.861 -16.617 -70.130 1.00 75.62 685 LEU A C 1
ATOM 5754 O O . LEU A 1 685 ? 93.526 -17.012 -69.010 1.00 75.62 685 LEU A O 1
ATOM 5758 N N . ASN A 1 686 ? 94.747 -15.636 -70.296 1.00 74.69 686 ASN A N 1
ATOM 5759 C CA . ASN A 1 686 ? 95.336 -14.915 -69.168 1.00 74.69 686 ASN A CA 1
ATOM 5760 C C . ASN A 1 686 ? 94.363 -13.873 -68.607 1.00 74.69 686 ASN A C 1
ATOM 5762 O O . ASN A 1 686 ? 94.216 -13.791 -67.389 1.00 74.69 686 ASN A O 1
ATOM 5766 N N . GLU A 1 687 ? 93.637 -13.164 -69.472 1.00 79.19 687 GLU A N 1
ATOM 5767 C CA . GLU A 1 687 ? 92.591 -12.217 -69.064 1.00 79.19 687 GLU A CA 1
ATOM 5768 C C . GLU A 1 687 ? 91.467 -12.912 -68.284 1.00 79.19 687 GLU A C 1
ATOM 5770 O O . GLU A 1 687 ? 91.049 -12.438 -67.226 1.00 79.19 687 GLU A O 1
ATOM 5775 N N . LEU A 1 688 ? 91.033 -14.096 -68.729 1.00 80.44 688 LEU A N 1
ATOM 5776 C CA . LEU A 1 688 ? 90.017 -14.876 -68.016 1.00 80.44 688 LEU A CA 1
ATOM 5777 C C . LEU A 1 688 ? 90.480 -15.320 -66.618 1.00 80.44 688 LEU A C 1
ATOM 5779 O O . LEU A 1 688 ? 89.676 -15.337 -65.687 1.00 80.44 688 LEU A O 1
ATOM 5783 N N . LYS A 1 689 ? 91.771 -15.631 -66.434 1.00 76.19 689 LYS A N 1
ATOM 5784 C CA . LYS A 1 689 ? 92.341 -15.986 -65.119 1.00 76.19 689 LYS A CA 1
ATOM 5785 C C . LYS A 1 689 ? 92.462 -14.792 -64.172 1.00 76.19 689 LYS A C 1
ATOM 5787 O O . LYS A 1 689 ? 92.336 -14.951 -62.957 1.00 76.19 689 LYS A O 1
ATOM 5792 N N . GLU A 1 690 ? 92.707 -13.594 -64.695 1.00 79.81 690 GLU A N 1
ATOM 5793 C CA . GLU A 1 690 ? 92.656 -12.372 -63.886 1.00 79.81 690 GLU A CA 1
ATOM 5794 C C . GLU A 1 690 ? 91.218 -12.050 -63.463 1.00 79.81 690 GLU A C 1
ATOM 5796 O O . GLU A 1 690 ? 90.971 -11.769 -62.286 1.00 79.81 690 GLU A O 1
ATOM 5801 N N . LEU A 1 691 ? 90.261 -12.196 -64.384 1.00 81.50 691 LEU A N 1
ATOM 5802 C CA . LEU A 1 691 ? 88.837 -12.004 -64.116 1.00 81.50 691 LEU A CA 1
ATOM 5803 C C . LEU A 1 691 ? 88.299 -12.998 -63.070 1.00 81.50 691 LEU A C 1
ATOM 5805 O O . LEU A 1 691 ? 87.534 -12.611 -62.185 1.00 81.50 691 LEU A O 1
ATOM 5809 N N . GLU A 1 692 ? 88.737 -14.260 -63.118 1.00 83.00 692 GLU A N 1
ATOM 5810 C CA . GLU A 1 692 ? 88.430 -15.279 -62.103 1.00 83.00 692 GLU A CA 1
ATOM 5811 C C . GLU A 1 692 ? 88.864 -14.824 -60.698 1.00 83.00 692 GLU A C 1
ATOM 5813 O O . GLU A 1 692 ? 88.085 -14.886 -59.740 1.00 83.00 692 GLU A O 1
ATOM 5818 N N . ASN A 1 693 ? 90.090 -14.311 -60.571 1.00 77.88 693 ASN A N 1
ATOM 5819 C CA . ASN A 1 693 ? 90.628 -13.830 -59.298 1.00 77.88 693 ASN A CA 1
ATOM 5820 C C . ASN A 1 693 ? 89.883 -12.597 -58.766 1.00 77.88 693 ASN A C 1
ATOM 5822 O O . ASN A 1 693 ? 89.692 -12.459 -57.552 1.00 77.88 693 ASN A O 1
ATOM 5826 N N . GLU A 1 694 ? 89.455 -11.692 -59.647 1.00 79.75 694 GLU A N 1
ATOM 5827 C CA . GLU A 1 694 ? 88.692 -10.507 -59.254 1.00 79.75 694 GLU A CA 1
ATOM 5828 C C . GLU A 1 694 ? 87.278 -10.871 -58.773 1.00 79.75 694 GLU A C 1
ATOM 5830 O O . GLU A 1 694 ? 86.825 -10.375 -57.735 1.00 79.75 694 GLU A O 1
ATOM 5835 N N . LEU A 1 695 ? 86.598 -11.780 -59.478 1.00 80.06 695 LEU A N 1
ATOM 5836 C CA . LEU A 1 695 ? 85.271 -12.266 -59.097 1.00 80.06 695 LEU A CA 1
ATOM 5837 C C . LEU A 1 695 ? 85.308 -13.022 -57.763 1.00 80.06 695 LEU A C 1
ATOM 5839 O O . LEU A 1 695 ? 84.471 -12.756 -56.902 1.00 80.06 695 LEU A O 1
ATOM 5843 N N . ASN A 1 696 ? 86.320 -13.864 -57.529 1.00 75.88 696 ASN A N 1
ATOM 5844 C CA . ASN A 1 696 ? 86.498 -14.577 -56.258 1.00 75.88 696 ASN A CA 1
ATOM 5845 C C . ASN A 1 696 ? 86.700 -13.610 -55.068 1.00 75.88 696 ASN A C 1
ATOM 5847 O O . ASN A 1 696 ? 86.147 -13.799 -53.983 1.00 75.88 696 ASN A O 1
ATOM 5851 N N . LYS A 1 697 ? 87.428 -12.501 -55.263 1.00 76.88 697 LYS A N 1
ATOM 5852 C CA . LYS A 1 697 ? 87.567 -11.455 -54.230 1.00 76.88 697 LYS A CA 1
ATOM 5853 C C . LYS A 1 697 ? 86.254 -10.731 -53.929 1.00 76.88 697 LYS A C 1
ATOM 5855 O O . LYS A 1 697 ? 86.027 -10.371 -52.775 1.00 76.88 697 LYS A O 1
ATOM 5860 N N . LYS A 1 698 ? 85.410 -10.493 -54.938 1.00 73.62 698 LYS A N 1
ATOM 5861 C CA . LYS A 1 698 ? 84.091 -9.862 -54.753 1.00 73.62 698 LYS A CA 1
ATOM 5862 C C . LYS A 1 698 ? 83.113 -10.804 -54.047 1.00 73.62 698 LYS A C 1
ATOM 5864 O O . LYS A 1 698 ? 82.375 -10.346 -53.185 1.00 73.62 698 LYS A O 1
ATOM 5869 N N . LEU A 1 699 ? 83.176 -12.104 -54.337 1.00 71.00 699 LEU A N 1
ATOM 5870 C CA . LEU A 1 699 ? 82.333 -13.136 -53.722 1.00 71.00 699 LEU A CA 1
ATOM 5871 C C . LEU A 1 699 ? 82.681 -13.393 -52.247 1.00 71.00 699 LEU A C 1
ATOM 5873 O O . LEU A 1 699 ? 81.786 -13.624 -51.452 1.00 71.00 699 LEU A O 1
ATOM 5877 N N . ASN A 1 700 ? 83.956 -13.278 -51.861 1.00 65.25 700 ASN A N 1
ATOM 5878 C CA . ASN A 1 700 ? 84.380 -13.387 -50.456 1.00 65.25 700 ASN A CA 1
ATOM 5879 C C . ASN A 1 700 ? 84.111 -12.119 -49.619 1.00 65.25 700 ASN A C 1
ATOM 5881 O O . ASN A 1 700 ? 84.250 -12.150 -48.398 1.00 65.25 700 ASN A O 1
ATOM 5885 N N . LYS A 1 701 ? 83.768 -10.994 -50.260 1.00 58.28 701 LYS A N 1
ATOM 5886 C CA . LYS A 1 701 ? 83.393 -9.733 -49.594 1.00 58.28 701 LYS A CA 1
ATOM 5887 C C . LYS A 1 701 ? 81.873 -9.517 -49.509 1.00 58.28 701 LYS A C 1
ATOM 5889 O O . LYS A 1 701 ? 81.463 -8.580 -48.829 1.00 58.28 701 LYS A O 1
ATOM 5894 N N . ALA A 1 702 ? 81.078 -10.339 -50.197 1.00 56.31 702 ALA A N 1
ATOM 5895 C CA . ALA A 1 702 ? 79.615 -10.280 -50.281 1.00 56.31 702 ALA A CA 1
ATOM 5896 C C . ALA A 1 702 ? 78.970 -11.505 -49.616 1.00 56.31 702 ALA A C 1
ATOM 5898 O O . ALA A 1 702 ? 77.807 -11.422 -49.163 1.00 56.31 702 ALA A O 1
#